Protein AF-A0A6C0AMS1-F1 (afdb_monomer_lite)

Structure (mmCIF, N/CA/C/O backbone):
data_AF-A0A6C0AMS1-F1
#
_entry.id   AF-A0A6C0AMS1-F1
#
loop_
_atom_site.group_PDB
_atom_site.id
_atom_site.type_symbol
_atom_site.label_atom_id
_atom_site.label_alt_id
_atom_site.label_comp_id
_atom_site.label_asym_id
_atom_site.label_entity_id
_atom_site.label_seq_id
_atom_site.pdbx_PDB_ins_code
_atom_site.Cartn_x
_atom_site.Cartn_y
_atom_site.Cartn_z
_atom_site.occupancy
_atom_site.B_iso_or_equiv
_atom_site.auth_seq_id
_atom_site.auth_comp_id
_atom_site.auth_asym_id
_atom_site.auth_atom_id
_atom_site.pdbx_PDB_model_num
ATOM 1 N N . MET A 1 1 ? -23.403 -14.759 -3.335 1.00 57.09 1 MET A N 1
ATOM 2 C CA . MET A 1 1 ? -22.329 -14.657 -2.318 1.00 57.09 1 MET A CA 1
ATOM 3 C C . MET A 1 1 ? -22.468 -13.319 -1.622 1.00 57.09 1 MET A C 1
ATOM 5 O O . MET A 1 1 ? -22.458 -12.317 -2.319 1.00 57.09 1 MET A O 1
ATOM 9 N N . ASN A 1 2 ? -22.580 -13.287 -0.294 1.00 75.00 2 ASN A N 1
ATOM 10 C CA . ASN A 1 2 ? -22.700 -12.025 0.440 1.00 75.00 2 ASN A CA 1
ATOM 11 C C . ASN A 1 2 ? -21.389 -11.218 0.400 1.00 75.00 2 ASN A C 1
ATOM 13 O O . ASN A 1 2 ? -20.303 -11.758 0.153 1.00 75.00 2 ASN A O 1
ATOM 17 N N . LEU A 1 3 ? -21.502 -9.906 0.609 1.00 85.19 3 LEU A N 1
ATOM 18 C CA . LEU A 1 3 ? -20.350 -9.026 0.795 1.00 85.19 3 LEU A CA 1
ATOM 19 C C . LEU 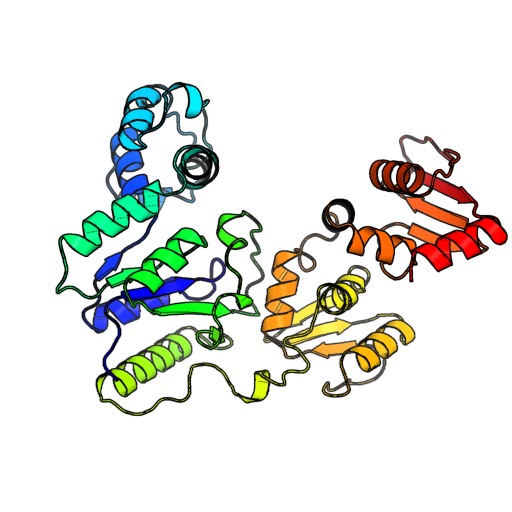A 1 3 ? -19.547 -9.468 2.037 1.00 85.19 3 LEU A C 1
ATOM 21 O O . LEU A 1 3 ? -20.161 -9.777 3.061 1.00 85.19 3 LEU A O 1
ATOM 25 N N . PRO A 1 4 ? -18.202 -9.517 1.967 1.00 90.69 4 PRO A N 1
ATOM 26 C CA . PRO A 1 4 ? -17.378 -9.996 3.073 1.00 90.69 4 PRO A CA 1
ATOM 27 C C . PRO A 1 4 ? -17.450 -9.024 4.250 1.00 90.69 4 PRO A C 1
ATOM 29 O O . PRO A 1 4 ? -17.592 -7.818 4.060 1.00 90.69 4 PRO A O 1
ATOM 32 N N . ARG A 1 5 ? -17.299 -9.516 5.479 1.00 94.69 5 ARG A N 1
ATOM 33 C CA . ARG A 1 5 ? -17.306 -8.643 6.663 1.00 94.69 5 ARG A CA 1
ATOM 34 C C . ARG A 1 5 ? -16.209 -7.577 6.598 1.00 94.69 5 ARG A C 1
ATOM 36 O O . ARG A 1 5 ? -16.433 -6.447 7.023 1.00 94.69 5 ARG A O 1
ATOM 43 N N . ILE A 1 6 ? -15.045 -7.930 6.057 1.00 97.12 6 ILE A N 1
ATOM 44 C CA . ILE A 1 6 ? -13.894 -7.036 5.942 1.00 97.12 6 ILE A CA 1
ATOM 45 C C . ILE A 1 6 ? -13.473 -6.941 4.476 1.00 97.12 6 ILE A C 1
ATOM 47 O O . ILE A 1 6 ? -13.304 -7.963 3.812 1.00 97.12 6 ILE A O 1
ATOM 51 N N . ILE A 1 7 ? -13.296 -5.718 3.984 1.00 96.56 7 ILE A N 1
ATOM 52 C CA . ILE A 1 7 ? -12.636 -5.416 2.708 1.00 96.56 7 ILE A CA 1
ATOM 53 C C . ILE A 1 7 ? -11.391 -4.597 3.025 1.00 96.56 7 ILE A C 1
ATOM 55 O O . ILE A 1 7 ? -11.436 -3.726 3.889 1.00 96.56 7 ILE A O 1
ATOM 59 N N . SER A 1 8 ? -10.283 -4.839 2.338 1.00 97.31 8 SER A N 1
ATOM 60 C CA . SER A 1 8 ? -9.112 -3.974 2.421 1.00 97.31 8 SER A CA 1
ATOM 61 C C . SER A 1 8 ? -8.553 -3.631 1.052 1.00 97.31 8 SER A C 1
ATOM 63 O O . SER A 1 8 ? -8.745 -4.367 0.080 1.00 97.31 8 SER A O 1
ATOM 65 N N . PHE A 1 9 ? -7.850 -2.503 0.992 1.00 96.06 9 PHE A N 1
ATOM 66 C CA . PHE A 1 9 ? -7.182 -2.046 -0.217 1.00 96.06 9 PHE A CA 1
ATOM 67 C C . PHE A 1 9 ? -5.683 -1.855 0.007 1.00 96.06 9 PHE A C 1
ATOM 69 O O . PHE A 1 9 ? -5.247 -1.225 0.971 1.00 96.06 9 PHE A O 1
ATOM 76 N N . SER A 1 10 ? -4.911 -2.340 -0.960 1.00 94.75 10 SER A N 1
ATOM 77 C CA . SER A 1 10 ? -3.459 -2.216 -1.067 1.00 94.75 10 SER A CA 1
ATOM 78 C C . SER A 1 10 ? -3.068 -1.676 -2.446 1.00 94.75 10 SER A C 1
ATOM 80 O O . SER A 1 10 ? -3.866 -1.645 -3.383 1.00 94.75 10 SER A O 1
ATOM 82 N N . GLY A 1 11 ? -1.842 -1.168 -2.564 1.00 91.06 11 GLY A N 1
ATOM 83 C CA . GLY A 1 11 ? -1.321 -0.515 -3.770 1.00 91.06 11 GLY A CA 1
ATOM 84 C C . GLY A 1 11 ? -0.627 0.806 -3.450 1.00 91.06 11 GLY A C 1
ATOM 85 O O . GLY A 1 11 ? -0.726 1.310 -2.332 1.00 91.06 11 GLY A O 1
ATOM 86 N N . ARG A 1 12 ? 0.042 1.408 -4.435 1.00 88.06 12 ARG A N 1
ATOM 87 C CA . ARG A 1 12 ? 0.891 2.601 -4.238 1.00 88.06 12 ARG A CA 1
ATOM 88 C C . ARG A 1 12 ? 0.105 3.881 -3.937 1.00 88.06 12 ARG A C 1
ATOM 90 O O . ARG A 1 12 ? -1.084 3.987 -4.263 1.00 88.06 12 ARG A O 1
ATOM 97 N N . LYS A 1 13 ? 0.733 4.893 -3.331 1.00 88.19 13 LYS A N 1
ATOM 98 C CA . LYS A 1 13 ? 0.146 6.244 -3.185 1.00 88.19 13 LYS A CA 1
ATOM 99 C C . LYS A 1 13 ? -0.423 6.741 -4.525 1.00 88.19 13 LYS A C 1
ATOM 101 O O . LYS A 1 13 ? 0.236 6.687 -5.558 1.00 88.19 13 LYS A O 1
ATOM 106 N N . GLY A 1 14 ? -1.668 7.223 -4.515 1.00 88.75 14 GLY A N 1
ATOM 107 C CA . GLY A 1 14 ? -2.361 7.711 -5.718 1.00 88.75 14 GLY A CA 1
ATOM 108 C C . GLY A 1 14 ? -2.958 6.631 -6.634 1.00 88.75 14 GLY A C 1
ATOM 109 O O . GLY A 1 14 ? -3.481 6.969 -7.696 1.00 88.75 14 GLY A O 1
ATOM 110 N N . SER A 1 15 ? -2.951 5.352 -6.237 1.00 91.06 15 SER A N 1
ATOM 111 C CA . SER A 1 15 ? -3.569 4.274 -7.026 1.00 91.06 15 SER A CA 1
ATOM 112 C C . SER A 1 15 ? -5.104 4.295 -7.053 1.00 91.06 15 SER A C 1
ATOM 114 O O . SER A 1 15 ? -5.688 3.677 -7.935 1.00 91.06 15 SER A O 1
ATOM 116 N N . GLY A 1 16 ? -5.760 5.023 -6.140 1.00 91.94 16 GLY A N 1
ATOM 117 C CA . GLY A 1 16 ? -7.227 5.096 -6.030 1.00 91.94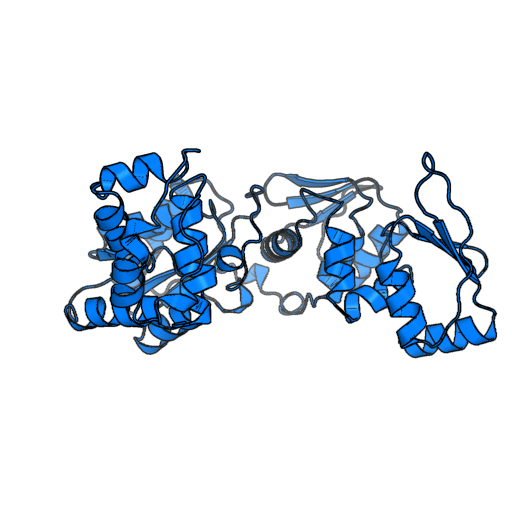 16 GLY A CA 1
ATOM 118 C C . GLY A 1 16 ? -7.826 4.385 -4.809 1.00 91.94 16 GLY A C 1
ATOM 119 O O . GLY A 1 16 ? -9.041 4.361 -4.674 1.00 91.94 16 GLY A O 1
ATOM 120 N N . LYS A 1 17 ? -6.999 3.846 -3.897 1.00 93.69 17 LYS A N 1
ATOM 121 C CA . LYS A 1 17 ? -7.456 3.136 -2.678 1.00 93.69 17 LYS A CA 1
ATOM 122 C C . LYS A 1 17 ? -8.459 3.927 -1.844 1.00 93.69 17 LYS A C 1
ATOM 124 O O . LYS A 1 17 ? -9.491 3.384 -1.481 1.00 93.69 17 LYS A O 1
ATOM 129 N N . THR A 1 18 ? -8.149 5.192 -1.555 1.00 92.62 18 THR A N 1
ATOM 130 C CA . THR A 1 18 ? -9.002 6.056 -0.725 1.00 92.62 18 THR A CA 1
ATOM 131 C C . THR A 1 18 ? -10.382 6.224 -1.350 1.00 92.62 18 THR A C 1
ATOM 133 O O . THR A 1 18 ? -11.377 6.021 -0.673 1.00 92.62 18 THR A O 1
ATOM 136 N N . GLU A 1 19 ? -10.445 6.444 -2.665 1.00 94.62 19 GLU A N 1
ATOM 137 C CA . GLU A 1 19 ? -11.716 6.576 -3.388 1.00 94.62 19 GLU A CA 1
ATOM 138 C C . GLU A 1 19 ? -12.566 5.302 -3.295 1.00 94.62 19 GLU A C 1
ATOM 140 O O . GLU A 1 19 ? -13.775 5.371 -3.092 1.00 94.62 19 GLU A O 1
ATOM 145 N N . LEU A 1 20 ? -11.944 4.122 -3.415 1.00 94.69 20 LEU A N 1
ATOM 146 C CA . LEU A 1 20 ? -12.669 2.856 -3.282 1.00 94.69 20 LEU A CA 1
ATOM 147 C C . LEU A 1 20 ? -13.100 2.573 -1.838 1.00 94.69 20 LEU A C 1
ATOM 149 O O . LEU A 1 20 ? -14.181 2.023 -1.625 1.00 94.69 20 LEU A O 1
ATOM 153 N N . ALA A 1 21 ? -12.291 2.968 -0.853 1.00 94.88 21 ALA A N 1
ATOM 154 C CA . ALA A 1 21 ? -12.654 2.877 0.557 1.00 94.88 21 ALA A CA 1
ATOM 155 C C . ALA A 1 21 ? -13.866 3.765 0.882 1.00 94.88 21 ALA A C 1
ATOM 157 O O . ALA A 1 21 ? -14.800 3.301 1.533 1.00 94.88 21 ALA A O 1
ATOM 158 N N . ASP A 1 22 ? -13.909 4.987 0.349 1.00 93.75 22 ASP A N 1
ATOM 159 C CA . ASP A 1 22 ? -15.031 5.913 0.537 1.00 93.75 22 ASP A CA 1
ATOM 160 C C . ASP A 1 22 ? -16.334 5.379 -0.075 1.00 93.75 22 ASP A C 1
ATOM 162 O O . ASP A 1 22 ? -17.419 5.567 0.480 1.00 93.75 22 ASP A O 1
ATOM 166 N N . VAL A 1 23 ? -16.248 4.654 -1.196 1.00 94.38 23 VAL A N 1
ATOM 167 C CA . VAL A 1 23 ? -17.407 3.955 -1.768 1.00 94.38 23 VAL A CA 1
ATOM 168 C C . VAL A 1 23 ? -17.937 2.892 -0.808 1.00 94.38 23 VAL A C 1
ATOM 170 O O . VAL A 1 23 ? -19.154 2.795 -0.650 1.00 94.38 23 VAL A O 1
ATOM 173 N N . CYS A 1 24 ? -17.073 2.129 -0.130 1.00 94.19 24 CYS A N 1
ATOM 174 C CA . CYS A 1 24 ? -17.507 1.106 0.827 1.00 94.19 24 CYS A CA 1
ATOM 175 C C . CYS A 1 24 ? -18.367 1.692 1.960 1.00 94.19 24 CYS A C 1
ATOM 177 O O . CYS A 1 24 ? -19.311 1.027 2.395 1.00 94.19 24 CYS A O 1
ATOM 179 N N . SER A 1 25 ? -18.130 2.940 2.383 1.00 92.56 25 SER A N 1
ATOM 180 C CA . SER A 1 25 ? -18.971 3.633 3.377 1.00 92.56 25 SER A CA 1
ATOM 181 C C . SER A 1 25 ? -20.451 3.677 2.986 1.00 92.56 25 SER A C 1
ATOM 183 O O . SER A 1 25 ? -21.327 3.578 3.842 1.00 92.56 25 SER A O 1
ATOM 185 N N . LYS A 1 26 ? -20.752 3.744 1.682 1.00 89.44 26 LYS A N 1
ATOM 186 C CA . LYS A 1 26 ? -22.127 3.729 1.152 1.00 89.44 26 LYS A CA 1
ATOM 187 C C . LYS A 1 26 ? -22.790 2.345 1.216 1.00 89.44 26 LYS A C 1
ATOM 189 O O . LYS A 1 26 ? -23.994 2.243 1.020 1.00 89.44 26 LYS A O 1
ATOM 194 N N . TYR A 1 27 ? -22.023 1.292 1.508 1.00 90.19 27 TYR A N 1
ATOM 195 C CA . TYR A 1 27 ? -22.472 -0.102 1.629 1.00 90.19 27 TYR A CA 1
ATOM 196 C C . TYR A 1 27 ? -22.393 -0.610 3.077 1.00 90.19 27 TYR A C 1
ATOM 198 O O . TYR A 1 27 ? -22.128 -1.791 3.320 1.00 90.19 27 TYR A O 1
ATOM 206 N N . SER A 1 28 ? -22.611 0.289 4.042 1.00 92.12 28 SER A N 1
ATOM 207 C CA . SER A 1 28 ? -22.618 -0.006 5.483 1.00 92.12 28 SER A CA 1
ATOM 208 C C . SER A 1 28 ? -21.276 -0.491 6.041 1.00 92.12 28 SER A C 1
ATOM 210 O O . SER A 1 28 ? -21.243 -1.132 7.091 1.00 92.12 28 SER A O 1
ATOM 212 N N . TYR A 1 29 ? -20.164 -0.201 5.360 1.00 96.31 29 TYR A N 1
ATOM 213 C CA . TYR A 1 29 ? -18.838 -0.417 5.927 1.00 96.31 29 TYR A CA 1
ATOM 214 C C . TYR A 1 29 ? -18.406 0.793 6.747 1.00 96.31 29 TYR A C 1
ATOM 216 O O . TYR A 1 29 ? -18.513 1.931 6.303 1.00 96.31 29 TYR A O 1
ATOM 224 N N . LYS A 1 30 ? -17.821 0.544 7.915 1.00 96.88 30 LYS A N 1
ATOM 225 C CA . LYS A 1 30 ? -17.042 1.544 8.637 1.00 96.88 30 LYS A CA 1
ATOM 226 C C . LYS A 1 30 ? -15.613 1.548 8.093 1.00 96.88 30 LYS A C 1
ATOM 228 O O . LYS A 1 30 ? -14.928 0.525 8.161 1.00 96.88 30 LYS A O 1
ATOM 233 N N . VAL A 1 31 ? -15.168 2.676 7.542 1.00 96.50 31 VAL A N 1
ATOM 234 C CA . VAL A 1 31 ? -13.787 2.828 7.059 1.00 96.50 31 VAL A CA 1
ATOM 235 C C . VAL A 1 31 ? -12.859 3.091 8.241 1.00 96.50 31 VAL A C 1
ATOM 237 O O . VAL A 1 31 ? -13.129 3.971 9.055 1.00 96.50 31 VAL A O 1
ATOM 240 N N . ILE A 1 32 ? -11.785 2.312 8.336 1.00 96.25 32 ILE A N 1
ATOM 241 C CA . ILE A 1 32 ? -10.739 2.437 9.357 1.00 96.25 32 ILE A CA 1
ATOM 242 C C . ILE A 1 32 ? -9.359 2.250 8.720 1.00 96.25 32 ILE A C 1
ATOM 244 O O . ILE A 1 32 ? -9.243 1.753 7.594 1.00 96.25 32 ILE A O 1
ATOM 248 N N . TYR A 1 33 ? -8.311 2.605 9.456 1.00 95.56 33 TYR A N 1
ATOM 249 C CA . TYR A 1 33 ? -6.929 2.498 9.006 1.00 95.56 33 TYR A CA 1
ATOM 250 C C . TYR A 1 33 ? -6.031 1.867 10.082 1.00 95.56 33 TYR A C 1
ATOM 252 O O . TYR A 1 33 ? -6.182 2.140 11.272 1.00 95.56 33 TYR A O 1
ATOM 260 N N . PHE A 1 34 ? -5.047 1.052 9.692 1.00 95.44 34 PHE A N 1
ATOM 261 C CA . PHE A 1 34 ? -4.049 0.490 10.617 1.00 95.44 34 PHE A CA 1
ATOM 262 C C . PHE A 1 34 ? -3.241 1.576 11.323 1.00 95.44 34 PHE A C 1
ATOM 264 O O . PHE A 1 34 ? -2.863 1.428 12.491 1.00 95.44 34 PHE A O 1
ATOM 271 N N . ALA A 1 35 ? -2.990 2.682 10.624 1.00 93.44 35 ALA A N 1
ATOM 272 C CA . ALA A 1 35 ? -2.296 3.823 11.193 1.00 93.44 35 ALA A CA 1
ATOM 273 C C . ALA A 1 35 ? -3.135 4.596 12.225 1.00 93.44 35 ALA A C 1
ATOM 275 O O . ALA A 1 35 ? -2.569 5.455 12.897 1.00 93.44 35 ALA A O 1
ATOM 276 N N . ASP A 1 36 ? -4.444 4.338 12.374 1.00 94.94 36 ASP A N 1
ATOM 277 C CA . ASP A 1 36 ? -5.313 5.233 13.144 1.00 94.94 36 ASP A CA 1
ATOM 278 C C . ASP A 1 36 ? -4.892 5.373 14.608 1.00 94.94 36 ASP A C 1
ATOM 280 O O . ASP A 1 36 ? -4.781 6.499 15.088 1.00 94.94 36 ASP A O 1
ATOM 284 N N . ASN A 1 37 ? -4.565 4.257 15.265 1.00 95.25 37 ASN A N 1
ATOM 285 C CA . ASN A 1 37 ? -4.137 4.245 16.666 1.00 95.25 37 ASN A CA 1
ATOM 286 C C . ASN A 1 37 ? -2.823 5.007 16.884 1.00 95.25 37 ASN A C 1
ATOM 288 O O . ASN A 1 37 ? -2.686 5.735 17.861 1.00 95.25 37 ASN A O 1
ATOM 292 N N . LEU A 1 38 ? -1.848 4.856 15.978 1.00 96.00 38 LEU A N 1
ATOM 293 C CA . LEU A 1 38 ? -0.584 5.596 16.077 1.00 96.00 38 LEU A CA 1
ATOM 294 C C . LEU A 1 38 ? -0.851 7.090 15.945 1.00 96.00 38 LEU A C 1
ATOM 296 O O . LEU A 1 38 ? -0.325 7.916 16.678 1.00 96.00 38 LEU A O 1
ATOM 300 N N . LYS A 1 39 ? -1.720 7.424 15.008 1.00 96.38 39 LYS A N 1
ATOM 301 C CA . LYS A 1 39 ? -2.078 8.785 14.677 1.00 96.38 39 LYS A CA 1
ATOM 302 C C . LYS A 1 39 ? -2.840 9.445 15.854 1.00 96.38 39 LYS A C 1
ATOM 304 O O . LYS A 1 39 ? -2.665 10.635 16.090 1.00 96.38 39 LYS A O 1
ATOM 309 N N . ASP A 1 40 ? -3.578 8.674 16.664 1.00 96.31 40 ASP A N 1
ATOM 310 C CA . ASP A 1 40 ? -4.190 9.139 17.924 1.00 96.31 40 ASP A CA 1
ATOM 311 C C . ASP A 1 40 ? -3.155 9.397 19.030 1.00 96.31 40 ASP A C 1
ATOM 313 O O . ASP A 1 40 ? -3.295 10.355 19.790 1.00 96.31 40 ASP A O 1
ATOM 317 N N . ILE A 1 41 ? -2.102 8.577 19.109 1.00 96.94 41 ILE A N 1
ATOM 318 C CA . ILE A 1 41 ? -0.972 8.807 20.025 1.00 96.94 41 ILE A CA 1
ATOM 319 C C . ILE A 1 41 ? -0.271 10.117 19.659 1.00 96.94 41 ILE A C 1
ATOM 321 O O . ILE A 1 41 ? -0.068 10.956 20.529 1.00 96.94 41 ILE A O 1
ATOM 325 N N . ILE A 1 42 ? 0.022 10.337 18.372 1.00 96.69 42 ILE A N 1
ATOM 326 C CA . ILE A 1 42 ? 0.676 11.574 17.913 1.00 96.69 42 ILE A CA 1
ATOM 327 C C . ILE A 1 42 ? -0.192 12.806 18.182 1.00 96.69 42 ILE A C 1
ATOM 329 O O . ILE A 1 42 ? 0.331 13.823 18.628 1.00 96.69 42 ILE A O 1
ATOM 333 N N . CYS A 1 43 ? -1.511 12.714 17.981 1.00 97.38 43 CYS A N 1
ATOM 334 C CA . CYS A 1 43 ? -2.447 13.770 18.375 1.00 97.38 43 CYS A CA 1
ATOM 335 C C . CYS A 1 43 ? -2.296 14.156 19.853 1.00 97.38 43 CYS A C 1
ATOM 337 O O . CYS A 1 43 ? -2.224 15.339 20.160 1.00 97.38 43 CYS A O 1
ATOM 339 N N . LYS A 1 44 ? -2.203 13.174 20.759 1.00 96.88 44 LYS A N 1
ATOM 340 C CA . LYS A 1 44 ? -2.011 13.432 22.195 1.00 96.88 44 LYS A CA 1
ATOM 341 C C . LYS A 1 44 ? -0.638 14.022 22.506 1.00 96.88 44 LYS A C 1
ATOM 343 O O . LYS A 1 44 ? -0.554 14.946 23.300 1.00 96.88 44 LYS A O 1
ATOM 348 N N . CYS A 1 45 ? 0.421 13.515 21.876 1.00 96.06 45 CYS A N 1
ATOM 349 C CA . CYS A 1 45 ? 1.781 14.011 22.090 1.00 96.06 45 CYS A CA 1
ATOM 350 C C . CYS A 1 45 ? 1.961 15.470 21.650 1.00 96.06 45 CYS A C 1
ATOM 352 O O . CYS A 1 45 ? 2.718 16.202 22.278 1.00 96.06 45 CYS A O 1
ATOM 354 N N . LEU A 1 46 ? 1.281 15.872 20.573 1.00 95.00 46 LEU A N 1
ATOM 355 C CA . LEU A 1 46 ? 1.331 17.227 20.018 1.00 95.00 46 LEU A CA 1
ATOM 356 C C . LEU A 1 46 ? 0.216 18.145 20.542 1.00 95.00 46 LEU A C 1
ATOM 358 O O . LEU A 1 46 ? 0.162 19.300 20.135 1.00 95.00 46 LEU A O 1
ATOM 362 N N . ASP A 1 47 ? -0.682 17.628 21.382 1.00 95.88 47 ASP A N 1
ATOM 363 C CA . ASP A 1 47 ? -1.896 18.313 21.841 1.00 95.88 47 ASP A CA 1
ATOM 364 C C . ASP A 1 47 ? -2.741 18.909 20.691 1.00 95.88 47 ASP A C 1
ATOM 366 O O . ASP A 1 47 ? -3.167 20.063 20.695 1.00 95.88 47 ASP A O 1
ATOM 370 N N . ILE A 1 48 ? -2.973 18.106 19.647 1.00 96.50 48 ILE A N 1
ATOM 371 C CA . ILE A 1 48 ? -3.784 18.482 18.481 1.00 96.50 48 ILE A CA 1
ATOM 372 C C . ILE A 1 48 ? -4.902 17.477 18.222 1.00 96.50 48 ILE A C 1
ATOM 374 O O . ILE A 1 48 ? -4.778 16.278 18.465 1.00 96.50 48 ILE A O 1
ATOM 378 N N . ASN A 1 49 ? -5.997 17.946 17.626 1.00 96.81 49 ASN A N 1
ATOM 379 C CA . ASN A 1 49 ? -7.068 17.063 17.171 1.00 96.81 49 ASN A CA 1
ATOM 380 C C . ASN A 1 49 ? -6.733 16.367 15.834 1.00 96.81 49 ASN A C 1
ATOM 382 O O . ASN A 1 49 ? -5.768 16.701 15.135 1.00 96.81 49 ASN A O 1
ATOM 386 N N . ARG A 1 50 ? -7.567 15.387 15.467 1.00 94.75 50 ARG A N 1
ATOM 387 C CA . ARG A 1 50 ? -7.377 14.557 14.271 1.00 94.75 50 ARG A CA 1
ATOM 388 C C . ARG A 1 50 ? -7.446 15.343 12.961 1.00 94.75 50 ARG A C 1
ATOM 390 O O . ARG A 1 50 ? -6.661 15.070 12.054 1.00 94.75 50 ARG A O 1
ATOM 397 N N . ASP A 1 51 ? -8.331 16.329 12.875 1.00 95.12 51 ASP A N 1
ATOM 398 C CA . ASP A 1 51 ? -8.492 17.154 11.675 1.00 95.12 51 ASP A CA 1
ATOM 399 C C . ASP A 1 51 ? -7.266 18.038 11.435 1.00 95.12 51 ASP A C 1
ATOM 401 O O . ASP A 1 51 ? -6.801 18.181 10.302 1.00 95.12 51 ASP A O 1
ATOM 405 N N . THR A 1 52 ? -6.708 18.607 12.505 1.00 95.62 52 THR A N 1
ATOM 406 C CA . THR A 1 52 ? -5.461 19.374 12.467 1.00 95.62 52 THR A CA 1
ATOM 407 C C . THR A 1 52 ? -4.303 18.487 12.029 1.00 95.62 52 THR A C 1
ATOM 409 O O . THR A 1 52 ? -3.559 18.869 11.124 1.00 95.62 52 THR A O 1
ATOM 412 N N . LEU A 1 53 ? -4.189 17.275 12.587 1.00 95.94 53 LEU A N 1
ATOM 413 C CA . LEU A 1 53 ? -3.162 16.319 12.179 1.00 95.94 53 LEU A CA 1
ATOM 414 C C . LEU A 1 53 ? -3.241 16.027 10.675 1.00 95.94 53 LEU A C 1
ATOM 416 O O . LEU A 1 53 ? -2.233 16.120 9.978 1.00 95.94 53 LEU A O 1
ATOM 420 N N . GLU A 1 54 ? -4.426 15.719 10.140 1.00 93.06 54 GLU A N 1
ATOM 421 C CA . GLU A 1 54 ? -4.585 15.389 8.716 1.00 93.06 54 GLU A CA 1
ATOM 422 C C . GLU A 1 54 ? -4.251 16.567 7.779 1.00 93.06 54 GLU A C 1
ATOM 424 O O . GLU A 1 54 ? -3.734 16.337 6.683 1.00 93.06 54 GLU A O 1
ATOM 429 N N . LYS A 1 55 ? -4.478 17.816 8.215 1.00 94.38 55 LYS A N 1
ATOM 430 C CA . LYS A 1 55 ? -4.118 19.043 7.474 1.00 94.38 55 LYS A CA 1
ATOM 431 C C . LYS A 1 55 ? -2.622 19.362 7.512 1.00 94.38 55 LYS A C 1
ATOM 433 O O . LYS A 1 55 ? -2.106 19.957 6.565 1.00 94.38 55 LYS A O 1
ATOM 438 N N . LEU A 1 56 ? -1.941 19.023 8.606 1.00 94.31 56 LEU A N 1
ATOM 439 C CA . LEU A 1 56 ? -0.520 19.320 8.806 1.00 94.31 56 LEU A CA 1
ATOM 440 C C . LEU A 1 56 ? 0.399 18.170 8.386 1.00 94.31 56 LEU A C 1
ATOM 442 O O . LEU A 1 56 ? 1.588 18.400 8.201 1.00 94.31 56 LEU A O 1
ATOM 446 N N . LYS A 1 57 ? -0.132 16.952 8.190 1.00 92.69 57 LYS A N 1
ATOM 447 C CA . LYS A 1 57 ? 0.687 15.740 8.032 1.00 92.69 57 LYS A CA 1
ATOM 448 C C . LYS A 1 57 ? 1.788 15.834 6.979 1.00 92.69 57 LYS A C 1
ATOM 450 O O . LYS A 1 57 ? 2.862 15.298 7.199 1.00 92.69 57 LYS A O 1
ATOM 455 N N . ASP A 1 58 ? 1.512 16.485 5.852 1.00 90.88 58 ASP A N 1
ATOM 456 C CA . ASP A 1 58 ? 2.423 16.582 4.707 1.00 90.88 58 ASP A CA 1
ATOM 457 C C . ASP A 1 58 ? 3.155 17.940 4.630 1.00 90.88 58 ASP A C 1
ATOM 459 O O . ASP A 1 58 ? 3.836 18.196 3.642 1.00 90.88 58 ASP A O 1
ATOM 463 N N . LYS A 1 59 ? 3.001 18.824 5.629 1.00 92.88 59 LYS A N 1
ATOM 464 C CA . LYS A 1 59 ? 3.700 20.118 5.673 1.00 92.88 59 LYS A CA 1
ATOM 465 C C . LYS A 1 59 ? 5.083 19.966 6.303 1.00 92.88 59 LYS A C 1
ATOM 467 O O . LYS A 1 59 ? 5.222 19.260 7.301 1.00 92.88 59 LYS A O 1
ATOM 472 N N . GLU A 1 60 ? 6.067 20.666 5.744 1.00 94.00 60 GLU A N 1
ATOM 473 C CA . GLU A 1 60 ? 7.407 20.766 6.325 1.00 94.00 60 GLU A CA 1
ATOM 474 C C . GLU A 1 60 ? 7.387 21.731 7.515 1.00 94.00 60 GLU A C 1
ATOM 476 O O . GLU A 1 60 ? 7.187 22.935 7.350 1.00 94.00 60 GLU A O 1
ATOM 481 N N . MET A 1 61 ? 7.516 21.176 8.717 1.00 92.56 61 MET A N 1
ATOM 482 C CA . MET A 1 61 ? 7.514 21.872 10.003 1.00 92.56 61 MET A CA 1
ATOM 483 C C . MET A 1 61 ? 8.322 21.044 11.003 1.00 92.56 61 MET A C 1
ATOM 485 O O . MET A 1 61 ? 8.217 19.818 10.995 1.00 92.56 61 MET A O 1
ATOM 489 N N . GLU A 1 62 ? 9.091 21.698 11.871 1.00 93.75 62 GLU A N 1
ATOM 490 C CA . GLU A 1 62 ? 9.838 20.992 12.911 1.00 93.75 62 GLU A CA 1
ATOM 491 C C . GLU A 1 62 ? 8.936 20.576 14.078 1.00 93.75 62 GLU A C 1
ATOM 493 O O . GLU A 1 62 ? 8.115 21.357 14.563 1.00 93.75 62 GLU A O 1
ATOM 498 N N . PHE A 1 63 ? 9.102 19.335 14.526 1.00 94.50 63 PHE A N 1
ATOM 499 C CA . PHE A 1 63 ? 8.430 18.764 15.684 1.00 94.50 63 PHE A CA 1
ATOM 500 C C . PHE A 1 63 ? 9.452 18.080 16.590 1.00 94.50 63 PHE A C 1
ATOM 502 O O . PHE A 1 63 ? 10.296 17.322 16.111 1.00 94.50 63 PHE A O 1
ATOM 509 N N . ASP A 1 64 ? 9.309 18.303 17.894 1.00 93.75 64 ASP A N 1
ATOM 510 C CA . ASP A 1 64 ? 10.083 17.658 18.952 1.00 93.75 64 ASP A CA 1
ATOM 511 C C . ASP A 1 64 ? 9.119 16.873 19.855 1.00 93.75 64 ASP A C 1
ATOM 513 O O . ASP A 1 64 ? 8.158 17.422 20.399 1.00 93.75 64 ASP A O 1
ATOM 517 N N . LEU A 1 65 ? 9.354 15.567 19.972 1.00 94.38 65 LEU A N 1
ATOM 518 C CA . LEU A 1 65 ? 8.589 14.633 20.799 1.00 94.38 65 LEU A CA 1
ATOM 519 C C . LEU A 1 65 ? 9.437 14.023 21.929 1.00 94.38 65 LEU A C 1
ATOM 521 O O . LEU A 1 65 ? 8.993 13.075 22.580 1.00 94.38 65 LEU A O 1
ATOM 525 N N . SER A 1 66 ? 10.634 14.553 22.195 1.00 93.50 66 SER A N 1
ATOM 526 C CA . SER A 1 66 ? 11.571 14.051 23.212 1.00 93.50 66 SER A CA 1
ATOM 527 C C . SER A 1 66 ? 10.935 13.957 24.604 1.00 93.50 66 SER A C 1
ATOM 529 O O . SER A 1 66 ? 11.030 12.920 25.267 1.00 93.50 66 SER A O 1
ATOM 531 N N . ASN A 1 67 ? 10.162 14.971 25.000 1.00 93.88 67 ASN A N 1
ATOM 532 C CA . ASN A 1 67 ? 9.428 15.002 26.272 1.00 93.88 67 ASN A CA 1
ATOM 533 C C . ASN A 1 67 ? 8.299 13.955 26.372 1.00 93.88 67 ASN A C 1
ATOM 535 O O . ASN A 1 67 ? 7.744 13.749 27.448 1.00 93.88 67 ASN A O 1
ATOM 539 N N . GLN A 1 68 ? 7.943 13.290 25.269 1.00 95.94 68 GLN A N 1
ATOM 540 C CA . GLN A 1 68 ? 6.877 12.285 25.197 1.00 95.94 68 GLN A CA 1
ATOM 541 C C . GLN A 1 68 ? 7.418 10.850 25.088 1.00 95.94 68 GLN A C 1
ATOM 543 O O . GLN A 1 68 ? 6.637 9.909 24.940 1.00 95.94 68 GLN A O 1
ATOM 548 N N . THR A 1 69 ? 8.739 10.653 25.181 1.00 94.62 69 THR A N 1
ATOM 549 C CA . THR A 1 69 ? 9.399 9.356 24.943 1.00 94.62 69 THR A CA 1
ATOM 550 C C . THR A 1 69 ? 8.843 8.231 25.822 1.00 94.62 69 THR A C 1
ATOM 552 O O . THR A 1 69 ? 8.499 7.164 25.311 1.00 94.62 69 THR A O 1
ATOM 555 N N . GLU A 1 70 ? 8.694 8.455 27.131 1.00 95.56 70 GLU A N 1
ATOM 556 C CA . GLU A 1 70 ? 8.153 7.441 28.052 1.00 95.56 70 GLU A CA 1
ATOM 557 C C . GLU A 1 70 ? 6.693 7.094 27.746 1.00 95.56 70 GLU A C 1
ATOM 559 O O . GLU A 1 70 ? 6.301 5.923 27.760 1.00 95.56 70 GLU A O 1
ATOM 564 N N . TYR A 1 71 ? 5.890 8.112 27.430 1.00 96.81 71 TYR A N 1
ATOM 565 C CA . TYR A 1 71 ? 4.493 7.935 27.056 1.00 96.81 71 TYR A CA 1
ATOM 566 C C . TYR A 1 71 ? 4.367 7.098 25.776 1.00 96.81 71 TYR A C 1
ATOM 568 O O . TYR A 1 71 ? 3.625 6.113 25.745 1.00 96.81 71 TYR A O 1
ATOM 576 N N . ILE A 1 72 ? 5.147 7.439 24.746 1.00 96.44 72 ILE A N 1
ATOM 577 C CA . ILE A 1 72 ? 5.186 6.718 23.472 1.00 96.44 72 ILE A CA 1
ATOM 578 C C . ILE A 1 72 ? 5.622 5.266 23.695 1.00 96.44 72 ILE A C 1
ATOM 580 O O . ILE A 1 72 ? 4.930 4.354 23.245 1.00 96.44 72 ILE A O 1
ATOM 584 N N . ALA A 1 73 ? 6.707 5.024 24.437 1.00 96.31 73 ALA A N 1
ATOM 585 C CA . ALA A 1 73 ? 7.191 3.672 24.730 1.00 96.31 73 ALA A CA 1
ATOM 586 C C . ALA A 1 73 ? 6.101 2.798 25.371 1.00 96.31 73 ALA A C 1
ATOM 588 O O . ALA A 1 73 ? 5.855 1.667 24.938 1.00 96.31 73 ALA A O 1
ATOM 589 N N . LYS A 1 74 ? 5.387 3.359 26.354 1.00 96.94 74 LYS A N 1
ATOM 590 C CA . LYS A 1 74 ? 4.288 2.688 27.053 1.00 96.94 74 LYS A CA 1
ATOM 591 C C . LYS A 1 74 ? 3.125 2.347 26.119 1.00 96.94 74 LYS A C 1
ATOM 593 O O . LYS A 1 74 ? 2.648 1.212 26.133 1.00 96.94 74 LYS A O 1
ATOM 598 N N . GLU A 1 75 ? 2.664 3.293 25.303 1.00 96.50 75 GLU A N 1
ATOM 599 C CA . GLU A 1 75 ? 1.544 3.074 24.370 1.00 96.50 75 GLU A CA 1
ATOM 600 C C . GLU A 1 75 ? 1.885 2.069 23.258 1.00 96.50 75 GLU A C 1
ATOM 602 O O . GLU A 1 75 ? 1.042 1.259 22.839 1.00 96.50 75 GLU A O 1
ATOM 607 N N . LEU A 1 76 ? 3.140 2.092 22.802 1.00 95.50 76 LEU A N 1
ATOM 608 C CA . LEU A 1 76 ? 3.679 1.170 21.804 1.00 95.50 76 LEU A CA 1
ATOM 609 C C . LEU A 1 76 ? 4.047 -0.205 22.386 1.00 95.50 76 LEU A C 1
ATOM 611 O O . LEU A 1 76 ? 4.229 -1.159 21.627 1.00 95.50 76 LEU A O 1
ATOM 615 N N . GLN A 1 77 ? 4.070 -0.331 23.717 1.00 95.62 77 GLN A N 1
ATOM 616 C CA . GLN A 1 77 ? 4.456 -1.544 24.442 1.00 95.62 77 GLN A CA 1
ATOM 617 C C . GLN A 1 77 ? 5.870 -2.008 24.055 1.00 95.62 77 GLN A C 1
ATOM 619 O O . GLN A 1 77 ? 6.084 -3.173 23.722 1.00 95.62 77 GLN A O 1
ATOM 624 N N . ILE A 1 78 ? 6.820 -1.072 24.061 1.00 95.44 78 ILE A N 1
ATOM 625 C CA . ILE A 1 78 ? 8.246 -1.299 23.782 1.00 95.44 78 ILE A CA 1
ATOM 626 C C . ILE A 1 78 ? 9.096 -0.673 24.893 1.00 95.44 78 ILE A C 1
ATOM 628 O O . ILE A 1 78 ? 8.587 0.112 25.694 1.00 95.44 78 ILE A O 1
ATOM 632 N N . ASN A 1 79 ? 10.390 -0.995 24.962 1.00 95.56 79 ASN A N 1
ATOM 633 C CA . ASN A 1 79 ? 11.255 -0.359 25.956 1.00 95.56 79 ASN A CA 1
ATOM 634 C C . ASN A 1 79 ? 11.543 1.096 25.564 1.00 95.56 79 ASN A C 1
ATOM 636 O O . ASN A 1 79 ? 11.775 1.390 24.395 1.00 95.56 79 ASN A O 1
ATOM 640 N N . THR A 1 80 ? 11.638 1.995 26.548 1.00 93.50 80 THR A N 1
ATOM 641 C CA . THR A 1 80 ? 11.948 3.422 26.329 1.00 93.50 80 THR A CA 1
ATOM 642 C C . THR A 1 80 ? 13.235 3.631 25.529 1.00 93.50 80 THR A C 1
ATOM 644 O O . THR A 1 80 ? 13.275 4.460 24.628 1.00 93.50 80 THR A O 1
ATOM 647 N N . LYS A 1 81 ? 14.265 2.815 25.789 1.00 92.69 81 LYS A N 1
ATOM 648 C CA . LYS A 1 81 ? 15.546 2.846 25.060 1.00 92.69 81 LYS A CA 1
ATOM 649 C C . LYS A 1 81 ? 15.426 2.522 23.563 1.00 92.69 81 LYS A C 1
ATOM 651 O O . LYS A 1 81 ? 16.286 2.922 22.789 1.00 92.69 81 LYS A O 1
ATOM 656 N N . ASP A 1 82 ? 14.381 1.797 23.166 1.00 92.94 82 ASP A N 1
ATOM 657 C CA . ASP A 1 82 ? 14.190 1.311 21.797 1.00 92.94 82 ASP A CA 1
ATOM 658 C C . ASP A 1 82 ? 13.454 2.341 20.915 1.00 92.94 82 ASP A C 1
ATOM 660 O O . ASP A 1 82 ? 13.426 2.200 19.693 1.00 92.94 82 ASP A O 1
ATOM 664 N N . VAL A 1 83 ? 12.880 3.390 21.523 1.00 89.44 83 VAL A N 1
ATOM 665 C CA . VAL A 1 83 ? 12.215 4.502 20.821 1.00 89.44 83 VAL A CA 1
ATOM 666 C C . VAL A 1 83 ? 13.223 5.368 20.055 1.00 89.44 83 VAL A C 1
ATOM 668 O O . VAL A 1 83 ? 12.904 5.872 18.984 1.00 89.44 83 VAL A O 1
ATOM 671 N N . GLY A 1 84 ? 14.453 5.490 20.561 1.00 88.00 84 GLY A N 1
ATOM 672 C CA . GLY A 1 84 ? 15.493 6.314 19.947 1.00 88.00 84 GLY A CA 1
ATOM 673 C C . GLY A 1 84 ? 15.294 7.815 20.167 1.00 88.00 84 GLY A C 1
ATOM 674 O O . GLY A 1 84 ? 14.595 8.235 21.088 1.00 88.00 84 GLY A O 1
ATOM 675 N N . ASP A 1 85 ? 15.960 8.616 19.337 1.00 89.94 85 ASP A N 1
ATOM 676 C CA . ASP A 1 85 ? 15.889 10.075 19.388 1.00 89.94 85 ASP A CA 1
ATOM 677 C C . ASP A 1 85 ? 14.600 10.585 18.727 1.00 89.94 85 ASP A C 1
ATOM 679 O O . ASP A 1 85 ? 14.295 10.246 17.582 1.00 89.94 85 ASP A O 1
ATOM 683 N N . LEU A 1 86 ? 13.849 11.398 19.470 1.00 91.88 86 LEU A N 1
ATOM 684 C CA . LEU A 1 86 ? 12.599 12.019 19.041 1.00 91.88 86 LEU A CA 1
ATOM 685 C C . LEU A 1 86 ? 12.685 13.557 19.004 1.00 91.88 86 LEU A C 1
ATOM 687 O O . LEU A 1 86 ? 11.649 14.220 18.986 1.00 91.88 86 LEU A O 1
ATOM 691 N N . SER A 1 87 ? 13.892 14.127 19.034 1.00 90.00 87 SER A N 1
ATOM 692 C CA . SER A 1 87 ? 14.110 15.573 19.174 1.00 90.00 87 SER A CA 1
ATOM 693 C C . SER A 1 87 ? 13.835 16.390 17.909 1.00 90.00 87 SER A C 1
ATOM 695 O O . SER A 1 87 ? 13.557 17.582 18.004 1.00 90.00 87 SER A O 1
ATOM 697 N N . SER A 1 88 ? 13.905 15.782 16.719 1.00 91.94 88 SER A N 1
ATOM 698 C CA . SER A 1 88 ? 13.776 16.522 15.462 1.00 91.94 88 SER A CA 1
ATOM 699 C C . SER A 1 88 ? 13.106 15.706 14.360 1.00 91.94 88 SER A C 1
ATOM 701 O O . SER A 1 88 ? 13.670 14.750 13.827 1.00 91.94 88 SER A O 1
ATOM 703 N N . PHE A 1 89 ? 11.903 16.133 13.982 1.00 94.19 89 PHE A N 1
ATOM 704 C CA . PHE A 1 89 ? 11.187 15.663 12.799 1.00 94.19 89 PHE A CA 1
ATOM 705 C C . PHE A 1 89 ? 10.777 16.843 11.929 1.00 94.19 89 PHE A C 1
ATOM 707 O O . PHE A 1 89 ? 10.271 17.832 12.438 1.00 94.19 89 PHE A O 1
ATOM 714 N N . LYS A 1 90 ? 10.906 16.716 10.612 1.00 94.81 90 LYS A N 1
ATOM 715 C CA . LYS A 1 90 ? 10.572 17.738 9.610 1.00 94.81 90 LYS A CA 1
ATOM 716 C C . LYS A 1 90 ? 9.109 17.709 9.183 1.00 94.81 90 LYS A C 1
ATOM 718 O O . LYS A 1 90 ? 8.677 18.568 8.419 1.00 94.81 90 LYS A O 1
ATOM 723 N N . SER A 1 91 ? 8.349 16.691 9.589 1.00 95.44 91 SER A N 1
ATOM 724 C CA . SER A 1 91 ? 6.901 16.621 9.368 1.00 95.44 91 SER A CA 1
ATOM 725 C C . SER A 1 91 ? 6.239 15.558 10.249 1.00 95.44 91 SER A C 1
ATOM 727 O O . SER A 1 91 ? 6.857 14.573 10.651 1.00 95.44 91 SER A O 1
ATOM 729 N N . ILE A 1 92 ? 4.924 15.667 10.453 1.00 95.19 92 ILE A N 1
ATOM 730 C CA . ILE A 1 92 ? 4.128 14.587 11.065 1.00 95.19 92 ILE A CA 1
ATOM 731 C C . ILE A 1 92 ? 4.159 13.315 10.198 1.00 95.19 92 ILE A C 1
ATOM 733 O O . ILE A 1 92 ? 4.096 12.205 10.726 1.00 95.19 92 ILE A O 1
ATOM 737 N N . ARG A 1 93 ? 4.263 13.434 8.866 1.00 92.06 93 ARG A N 1
ATOM 738 C CA . ARG A 1 93 ? 4.443 12.279 7.971 1.00 92.06 93 ARG A CA 1
ATOM 739 C C . ARG A 1 93 ? 5.687 11.487 8.350 1.00 92.06 93 ARG A C 1
ATOM 741 O O . ARG A 1 93 ? 5.602 10.261 8.401 1.00 92.06 93 ARG A O 1
ATOM 748 N N . GLU A 1 94 ? 6.787 12.183 8.608 1.00 92.44 94 GLU A N 1
ATOM 749 C CA . GLU A 1 94 ? 8.053 11.586 9.024 1.00 92.44 94 GLU A CA 1
ATOM 750 C C . GLU A 1 94 ? 7.915 10.908 10.390 1.00 92.44 94 GLU A C 1
ATOM 752 O O . GLU A 1 94 ? 8.247 9.730 10.502 1.00 92.44 94 GLU A O 1
ATOM 757 N N . ILE A 1 95 ? 7.287 11.571 11.373 1.00 94.69 95 ILE A N 1
ATOM 758 C CA . ILE A 1 95 ? 6.963 10.970 12.682 1.00 94.69 95 ILE A CA 1
ATOM 759 C C . ILE A 1 95 ? 6.212 9.641 12.503 1.00 94.69 95 ILE A C 1
ATOM 761 O O . ILE A 1 95 ? 6.600 8.608 13.050 1.00 94.69 95 ILE A O 1
ATOM 765 N N . LEU A 1 96 ? 5.134 9.644 11.709 1.00 93.94 96 LEU A N 1
ATOM 766 C CA . LEU A 1 96 ? 4.313 8.454 11.465 1.00 93.94 96 LEU A CA 1
ATOM 767 C C . LEU A 1 96 ? 5.085 7.342 10.740 1.00 93.94 96 LEU A C 1
ATOM 769 O O . LEU A 1 96 ? 4.792 6.166 10.954 1.00 93.94 96 LEU A O 1
ATOM 773 N N . GLN A 1 97 ? 6.033 7.689 9.866 1.00 90.50 97 GLN A N 1
ATOM 774 C CA . GLN A 1 97 ? 6.866 6.718 9.157 1.00 90.50 97 GLN A CA 1
ATOM 775 C C . GLN A 1 97 ? 7.911 6.096 10.082 1.00 90.50 97 GLN A C 1
ATOM 777 O O . GLN A 1 97 ? 7.955 4.869 10.163 1.00 90.50 97 GLN A O 1
ATOM 782 N N . ILE A 1 98 ? 8.664 6.913 10.821 1.00 91.75 98 ILE A N 1
ATOM 783 C CA . ILE A 1 98 ? 9.726 6.461 11.727 1.00 91.75 98 ILE A CA 1
ATOM 784 C C . ILE A 1 98 ? 9.131 5.630 12.866 1.00 91.75 98 ILE A C 1
ATOM 786 O O . ILE A 1 98 ? 9.497 4.468 13.048 1.00 91.75 98 ILE A O 1
ATOM 790 N N . LEU A 1 99 ? 8.132 6.156 13.582 1.00 93.75 99 LEU A N 1
ATOM 791 C CA . LEU A 1 99 ? 7.490 5.398 14.658 1.00 93.75 99 LEU A CA 1
ATOM 792 C C . LEU A 1 99 ? 6.746 4.179 14.105 1.00 93.75 99 LEU A C 1
ATOM 794 O O . LEU A 1 99 ? 6.932 3.067 14.591 1.00 93.75 99 LEU A O 1
ATOM 798 N N . GLY A 1 100 ? 5.932 4.364 13.062 1.00 89.06 100 GLY A N 1
ATOM 799 C CA . GLY A 1 100 ? 5.071 3.313 12.514 1.00 89.06 100 GLY A CA 1
ATOM 800 C C . GLY A 1 100 ? 5.806 2.166 11.826 1.00 89.06 100 GLY A C 1
ATOM 801 O O . GLY A 1 100 ? 5.339 1.024 11.847 1.00 89.06 100 GLY A O 1
ATOM 802 N N . THR A 1 101 ? 6.940 2.459 11.193 1.00 81.81 101 THR A N 1
ATOM 803 C CA . THR A 1 101 ? 7.682 1.494 10.377 1.00 81.81 101 THR A CA 1
ATOM 804 C C . THR A 1 101 ? 9.012 1.131 11.010 1.00 81.81 101 THR A C 1
ATOM 806 O O . THR A 1 101 ? 9.252 -0.051 11.218 1.00 81.81 101 THR A O 1
ATOM 809 N N . ASP A 1 102 ? 9.851 2.094 11.368 1.00 87.25 102 ASP A N 1
ATOM 810 C CA . ASP A 1 102 ? 11.227 1.783 11.770 1.00 87.25 102 ASP A CA 1
ATOM 811 C C . ASP A 1 102 ? 11.315 1.281 13.213 1.00 87.25 102 ASP A C 1
ATOM 813 O O . ASP A 1 102 ? 12.095 0.371 13.507 1.00 87.25 102 ASP A O 1
ATOM 817 N N . ILE A 1 103 ? 10.471 1.820 14.097 1.00 92.94 103 ILE A N 1
ATOM 818 C CA . ILE A 1 103 ? 10.457 1.482 15.524 1.00 92.94 103 ILE A CA 1
ATOM 819 C C . ILE A 1 103 ? 9.445 0.370 15.803 1.00 92.94 103 ILE A C 1
ATOM 821 O O . ILE A 1 103 ? 9.830 -0.733 16.200 1.00 92.94 103 ILE A O 1
ATOM 825 N N . ILE A 1 104 ? 8.150 0.605 15.547 1.00 93.69 104 ILE A N 1
ATOM 826 C CA . ILE A 1 104 ? 7.099 -0.375 15.860 1.00 93.69 104 ILE A CA 1
ATOM 827 C C . ILE A 1 104 ? 7.366 -1.696 15.146 1.00 93.69 104 ILE A C 1
ATOM 829 O O . ILE A 1 104 ? 7.272 -2.745 15.773 1.00 93.69 104 ILE A O 1
ATOM 833 N N . ARG A 1 105 ? 7.749 -1.699 13.861 1.00 88.38 105 ARG A N 1
ATOM 834 C CA . ARG A 1 105 ? 7.957 -2.979 13.159 1.00 88.38 105 ARG A CA 1
ATOM 835 C C . ARG A 1 105 ? 9.171 -3.747 13.646 1.00 88.38 105 ARG A C 1
ATOM 837 O O . ARG A 1 105 ? 9.182 -4.967 13.512 1.00 88.38 105 ARG A O 1
ATOM 844 N N . ARG A 1 106 ? 10.161 -3.060 14.211 1.00 91.81 106 ARG A N 1
ATOM 845 C CA . ARG A 1 106 ? 11.358 -3.692 14.761 1.00 91.81 106 ARG A CA 1
ATOM 846 C C . ARG A 1 106 ? 11.085 -4.329 16.118 1.00 91.81 106 ARG A C 1
ATOM 848 O O . ARG A 1 106 ? 11.476 -5.470 16.329 1.00 91.81 106 ARG A O 1
ATOM 855 N N . TYR A 1 107 ? 10.402 -3.614 17.008 1.00 95.00 107 TYR A N 1
ATOM 856 C CA . TYR A 1 107 ? 10.281 -4.019 18.412 1.00 95.00 107 TYR A CA 1
ATOM 857 C C . TYR A 1 107 ? 8.911 -4.600 18.781 1.00 95.00 107 TYR A C 1
ATOM 859 O O . TYR A 1 107 ? 8.813 -5.400 19.706 1.00 95.00 107 TYR A O 1
ATOM 867 N N . ASN A 1 108 ? 7.852 -4.255 18.045 1.00 94.88 108 ASN A N 1
ATOM 868 C CA . ASN A 1 108 ? 6.508 -4.808 18.221 1.00 94.88 108 ASN A CA 1
ATOM 869 C C . ASN A 1 108 ? 5.773 -4.944 16.867 1.00 94.88 108 ASN A C 1
ATOM 871 O O . ASN A 1 108 ? 4.806 -4.224 16.588 1.00 94.88 108 ASN A O 1
ATOM 875 N N . PRO A 1 109 ? 6.210 -5.870 15.988 1.00 93.00 109 PRO A N 1
ATOM 876 C CA . PRO A 1 109 ? 5.745 -5.956 14.598 1.00 93.00 109 PRO A CA 1
ATOM 877 C C . PRO A 1 109 ? 4.237 -6.139 14.427 1.00 93.00 109 PRO A C 1
ATOM 879 O O . PRO A 1 109 ? 3.685 -5.766 13.388 1.00 93.00 109 PRO A O 1
ATOM 882 N N . ASN A 1 110 ? 3.569 -6.689 15.441 1.00 95.62 110 ASN A N 1
ATOM 883 C CA . ASN A 1 110 ? 2.135 -6.948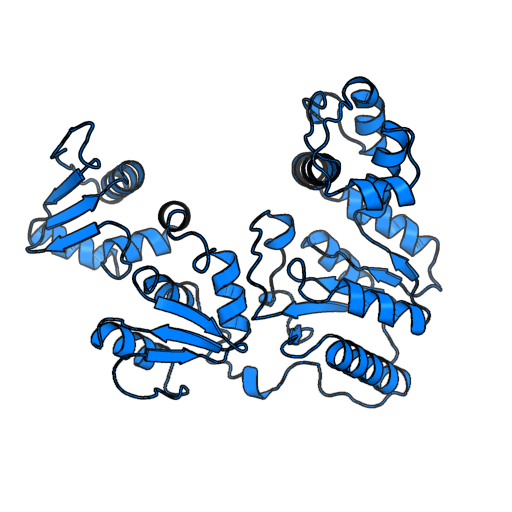 15.434 1.00 95.62 110 ASN A CA 1
ATOM 884 C C . ASN A 1 110 ? 1.312 -5.858 16.130 1.00 95.62 110 ASN A C 1
ATOM 886 O O . ASN A 1 110 ? 0.095 -5.988 16.168 1.00 95.62 110 ASN A O 1
ATOM 890 N N . TRP A 1 111 ? 1.912 -4.769 16.623 1.00 97.06 111 TRP A N 1
ATOM 891 C CA . TRP A 1 111 ? 1.192 -3.726 17.363 1.00 97.06 111 TRP A CA 1
ATOM 892 C C . TRP A 1 111 ? -0.031 -3.182 16.606 1.00 97.06 111 TRP A C 1
ATOM 894 O O . TRP A 1 111 ? -1.143 -3.206 17.133 1.00 97.06 111 TRP A O 1
ATOM 904 N N . HIS A 1 112 ? 0.143 -2.772 15.342 1.00 96.06 112 HIS A N 1
ATOM 905 C CA . HIS A 1 112 ? -0.959 -2.270 14.505 1.00 96.06 112 HIS A CA 1
ATOM 906 C C . HIS A 1 112 ? -2.061 -3.317 14.324 1.00 96.06 112 HIS A C 1
ATOM 908 O O . HIS A 1 112 ? -3.246 -3.013 14.441 1.00 96.06 112 HIS A O 1
ATOM 914 N N . VAL A 1 113 ? -1.660 -4.564 14.069 1.00 96.75 113 VAL A N 1
ATOM 915 C CA . VAL A 1 113 ? -2.575 -5.689 13.870 1.00 96.75 113 VAL A CA 1
ATOM 916 C C . VAL A 1 113 ? -3.369 -5.966 15.143 1.00 96.75 113 VAL A C 1
ATOM 918 O O . VAL A 1 113 ? -4.589 -6.074 15.075 1.00 96.75 113 VAL A O 1
ATOM 921 N N . ASN A 1 114 ? -2.705 -6.000 16.297 1.00 96.81 114 ASN A N 1
ATOM 922 C CA . ASN A 1 114 ? -3.318 -6.252 17.597 1.00 96.81 114 ASN A CA 1
ATOM 923 C C . ASN A 1 114 ? -4.320 -5.149 17.961 1.00 96.81 114 ASN A C 1
ATOM 925 O O . ASN A 1 114 ? -5.450 -5.441 18.350 1.00 96.81 114 ASN A O 1
ATOM 929 N N . LYS A 1 115 ? -3.951 -3.872 17.782 1.00 96.31 115 LYS A N 1
ATOM 930 C CA . LYS A 1 115 ? -4.853 -2.741 18.056 1.00 96.31 115 LYS A CA 1
ATOM 931 C C . LYS A 1 115 ? -6.081 -2.760 17.144 1.00 96.31 115 LYS A C 1
ATOM 933 O O . LYS A 1 115 ? -7.201 -2.583 17.625 1.00 96.31 115 LYS A O 1
ATOM 938 N N . THR A 1 116 ? -5.897 -3.029 15.850 1.00 96.81 116 THR A N 1
ATOM 939 C CA . THR A 1 116 ? -7.017 -3.169 14.909 1.00 96.81 116 THR A CA 1
ATOM 940 C C . THR A 1 116 ? -7.888 -4.379 15.251 1.00 96.81 116 THR A C 1
ATOM 942 O O . THR A 1 116 ? -9.110 -4.256 15.256 1.00 96.81 116 THR A O 1
ATOM 945 N N . MET A 1 117 ? -7.296 -5.521 15.608 1.00 96.12 117 MET A N 1
ATOM 946 C CA . MET A 1 117 ? -8.027 -6.735 15.984 1.00 96.12 117 MET A CA 1
ATOM 947 C C . MET A 1 117 ? -8.940 -6.495 17.192 1.00 96.12 117 MET A C 1
ATOM 949 O O . MET A 1 117 ? -10.126 -6.800 17.108 1.00 96.12 117 MET A O 1
ATOM 953 N N . ILE A 1 118 ? -8.449 -5.829 18.245 1.00 95.25 118 ILE A N 1
ATOM 954 C CA . ILE A 1 118 ? -9.270 -5.439 19.406 1.00 95.25 118 ILE A CA 1
ATOM 955 C C . ILE A 1 118 ? -10.484 -4.600 18.970 1.00 95.25 118 ILE A C 1
ATOM 957 O O . ILE A 1 118 ? -11.592 -4.791 19.477 1.00 95.25 118 ILE A O 1
ATOM 961 N N . HIS A 1 119 ? -10.307 -3.666 18.027 1.00 95.06 119 HIS A N 1
ATOM 962 C CA . HIS A 1 119 ? -11.419 -2.859 17.514 1.00 95.06 119 HIS A CA 1
ATOM 963 C C . HIS A 1 119 ? -12.444 -3.706 16.748 1.00 95.06 119 HIS A C 1
ATOM 965 O O . HIS A 1 119 ? -13.649 -3.546 16.950 1.00 95.06 119 HIS A O 1
ATOM 971 N N . LEU A 1 120 ? -11.977 -4.623 15.898 1.00 95.56 120 LEU A N 1
ATOM 972 C CA . LEU A 1 120 ? -12.832 -5.516 15.116 1.00 95.56 120 LEU A CA 1
ATOM 973 C C . LEU A 1 120 ? -13.591 -6.511 16.007 1.00 95.56 120 LEU A C 1
ATOM 975 O O . LEU A 1 120 ? -14.760 -6.792 15.752 1.00 95.56 120 LEU A O 1
ATOM 979 N N . GLU A 1 121 ? -12.963 -7.044 17.052 1.00 93.88 121 GLU A N 1
ATOM 980 C CA . GLU A 1 121 ? -13.580 -8.006 17.973 1.00 93.88 121 GLU A CA 1
ATOM 981 C C . GLU A 1 121 ? -14.673 -7.385 18.837 1.00 93.88 121 GLU A C 1
ATOM 983 O O . GLU A 1 121 ? -15.689 -8.030 19.088 1.00 93.88 121 GLU A O 1
ATOM 988 N N . LYS A 1 122 ? -14.508 -6.119 19.235 1.00 95.56 122 LYS A N 1
ATOM 989 C CA . LYS A 1 122 ? -15.547 -5.360 19.947 1.00 95.56 122 LYS A CA 1
ATOM 990 C C . LYS A 1 122 ? -16.765 -5.035 19.074 1.00 95.56 122 LYS A C 1
ATOM 992 O O . LYS A 1 122 ? -17.790 -4.628 19.601 1.00 95.56 122 LYS A O 1
ATOM 997 N N . ASN A 1 123 ? -16.659 -5.198 17.754 1.00 94.44 123 ASN A N 1
ATOM 998 C CA . ASN A 1 123 ? -17.675 -4.811 16.776 1.00 94.44 123 ASN A CA 1
ATOM 999 C C . ASN A 1 123 ? -17.929 -5.960 15.778 1.00 94.44 123 ASN A C 1
ATOM 1001 O O . ASN A 1 123 ? -17.685 -5.827 14.573 1.00 94.44 123 ASN A O 1
ATOM 1005 N N . LYS A 1 124 ? -18.367 -7.129 16.271 1.00 91.75 124 LYS A N 1
ATOM 1006 C CA . LYS A 1 124 ? -18.530 -8.341 15.440 1.00 91.75 124 LYS A CA 1
ATOM 1007 C C . LYS A 1 124 ? -19.567 -8.186 14.326 1.00 91.75 124 LYS A C 1
ATOM 1009 O O . LYS A 1 124 ? -19.314 -8.652 13.218 1.00 91.75 124 LYS A O 1
ATOM 1014 N N . ASP A 1 125 ? -20.642 -7.450 14.586 1.00 92.00 125 ASP A N 1
ATOM 1015 C CA . ASP A 1 125 ? -21.759 -7.270 13.647 1.00 92.00 125 ASP A CA 1
ATOM 1016 C C . ASP A 1 125 ? -21.541 -6.130 12.637 1.00 92.00 125 ASP A C 1
ATOM 1018 O O . ASP A 1 125 ? -22.345 -5.915 11.730 1.00 92.00 125 ASP A O 1
ATOM 1022 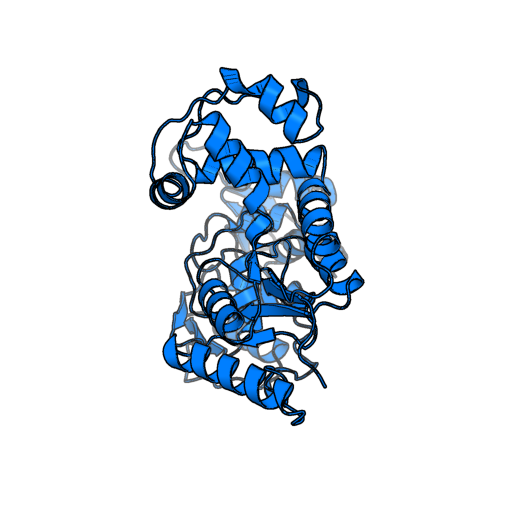N N . THR A 1 126 ? -20.423 -5.411 12.753 1.00 95.25 126 THR A N 1
ATOM 1023 C CA . THR A 1 126 ? -20.078 -4.294 11.871 1.00 95.25 126 THR A CA 1
ATOM 1024 C C . THR A 1 126 ? -19.205 -4.768 10.711 1.00 95.25 126 THR A C 1
ATOM 1026 O O . THR A 1 126 ? -18.266 -5.554 10.888 1.00 95.25 126 THR A O 1
ATOM 1029 N N . LYS A 1 127 ? -19.483 -4.252 9.509 1.00 96.38 127 LYS A N 1
ATOM 1030 C CA . LYS A 1 127 ? -18.617 -4.423 8.337 1.00 96.38 127 LYS A CA 1
ATOM 1031 C C . LYS A 1 127 ? -17.519 -3.362 8.336 1.00 96.38 127 LYS A C 1
ATOM 1033 O O . LYS A 1 127 ? -17.790 -2.196 8.618 1.00 96.38 127 LYS A O 1
ATOM 1038 N N . PHE A 1 128 ? -16.296 -3.737 7.977 1.00 97.75 128 PHE A N 1
ATOM 1039 C CA . PHE A 1 128 ? -15.136 -2.841 8.014 1.00 97.75 128 PHE A CA 1
ATOM 1040 C C . PHE A 1 128 ? -14.405 -2.756 6.682 1.00 97.75 128 PHE A C 1
ATOM 1042 O O . PHE A 1 128 ? -14.168 -3.766 6.023 1.00 97.75 128 PHE A O 1
ATOM 1049 N N . CYS A 1 129 ? -14.066 -1.537 6.275 1.00 97.69 129 CYS A N 1
ATOM 1050 C CA . CYS A 1 129 ? -13.198 -1.297 5.134 1.00 97.69 129 CYS A CA 1
ATOM 1051 C C . CYS A 1 129 ? -11.863 -0.757 5.647 1.00 97.69 129 CYS A C 1
ATOM 1053 O O . CYS A 1 129 ? -11.817 0.336 6.201 1.00 97.69 129 CYS A O 1
ATOM 1055 N N . ILE A 1 130 ? -10.782 -1.515 5.475 1.00 97.56 130 ILE A N 1
ATOM 1056 C CA . ILE A 1 130 ? -9.445 -1.125 5.928 1.00 97.56 130 ILE A CA 1
ATOM 1057 C C . ILE A 1 130 ? -8.683 -0.504 4.753 1.00 97.56 130 ILE A C 1
ATOM 1059 O O . ILE A 1 130 ? -8.275 -1.200 3.821 1.00 97.56 130 ILE A O 1
ATOM 1063 N N . GLY A 1 131 ? -8.532 0.822 4.764 1.00 94.75 131 GLY A N 1
ATOM 1064 C CA . GLY A 1 131 ? -8.098 1.584 3.584 1.00 94.75 131 GLY A CA 1
ATOM 1065 C C . GLY A 1 131 ? -6.584 1.636 3.326 1.00 94.75 131 GLY A C 1
ATOM 1066 O O . GLY A 1 131 ? -6.165 2.125 2.273 1.00 94.75 131 GLY A O 1
ATOM 1067 N N . ASP A 1 132 ? -5.754 1.169 4.261 1.00 92.12 132 ASP A N 1
ATOM 1068 C CA . ASP A 1 132 ? -4.289 1.292 4.232 1.00 92.12 132 ASP A CA 1
ATOM 1069 C C . ASP A 1 132 ? -3.550 -0.013 4.576 1.00 92.12 132 ASP A C 1
ATOM 1071 O O . ASP A 1 132 ? -2.542 0.011 5.278 1.00 92.12 132 ASP A O 1
ATOM 1075 N N . CYS A 1 133 ? -3.993 -1.156 4.045 1.00 95.38 133 CYS A N 1
ATOM 1076 C CA . CYS A 1 133 ? -3.232 -2.397 4.194 1.00 95.38 133 CYS A CA 1
ATOM 1077 C C . CYS A 1 133 ? -1.926 -2.324 3.380 1.00 95.38 133 CYS A C 1
ATOM 1079 O O . CYS A 1 133 ? -1.950 -2.209 2.149 1.00 95.38 133 CYS A O 1
ATOM 1081 N N . ARG A 1 134 ? -0.784 -2.371 4.071 1.00 91.94 134 ARG A N 1
ATOM 1082 C CA . ARG A 1 134 ? 0.562 -2.139 3.518 1.00 91.94 134 ARG A CA 1
ATOM 1083 C C . ARG A 1 134 ? 1.542 -3.269 3.803 1.00 91.94 134 ARG A C 1
ATOM 1085 O O . ARG A 1 134 ? 2.512 -3.412 3.061 1.00 91.94 134 ARG A O 1
ATOM 1092 N N . PHE A 1 135 ? 1.289 -4.068 4.838 1.00 92.50 135 PHE A N 1
ATOM 1093 C CA . PHE A 1 135 ? 2.222 -5.087 5.310 1.00 92.50 135 PHE A CA 1
ATOM 1094 C C . PHE A 1 135 ? 1.638 -6.506 5.277 1.00 92.50 135 PHE A C 1
ATOM 1096 O O . PHE A 1 135 ? 0.429 -6.723 5.357 1.00 92.50 135 PHE A O 1
ATOM 1103 N N . LEU A 1 136 ? 2.509 -7.512 5.179 1.00 93.06 136 LEU A N 1
ATOM 1104 C CA . LEU A 1 136 ? 2.097 -8.911 5.043 1.00 93.06 136 LEU A CA 1
ATOM 1105 C C . LEU A 1 136 ? 1.330 -9.422 6.270 1.00 93.06 136 LEU A C 1
ATOM 1107 O O . LEU A 1 136 ? 0.377 -10.185 6.123 1.00 93.06 136 LEU A O 1
ATOM 1111 N N . ASN A 1 137 ? 1.718 -9.010 7.479 1.00 95.12 137 ASN A N 1
ATOM 1112 C CA . ASN A 1 137 ? 1.021 -9.416 8.701 1.00 95.12 137 ASN A CA 1
ATOM 1113 C C . ASN A 1 137 ? -0.392 -8.815 8.803 1.00 95.12 137 ASN A C 1
ATOM 1115 O O . ASN A 1 137 ? -1.308 -9.485 9.272 1.00 95.12 137 ASN A O 1
ATOM 1119 N N . GLU A 1 138 ? -0.587 -7.596 8.302 1.00 97.06 138 GLU A N 1
ATOM 1120 C CA . GLU A 1 138 ? -1.900 -6.954 8.188 1.00 97.06 138 GLU A CA 1
ATOM 1121 C C . GLU A 1 138 ? -2.817 -7.723 7.241 1.00 97.06 138 GLU A C 1
ATOM 1123 O O . GLU A 1 138 ? -3.934 -8.076 7.617 1.00 97.06 138 GLU A O 1
ATOM 1128 N N . LYS A 1 139 ? -2.317 -8.038 6.037 1.00 97.06 139 LYS A N 1
ATOM 1129 C CA . LYS A 1 139 ? -3.040 -8.849 5.051 1.00 97.06 139 LYS A CA 1
ATOM 1130 C C . LYS A 1 139 ? -3.434 -10.204 5.640 1.00 97.06 139 LYS A C 1
ATOM 1132 O O . LYS A 1 139 ? -4.601 -10.578 5.565 1.00 97.06 139 LYS A O 1
ATOM 1137 N N . LYS A 1 140 ? -2.479 -10.903 6.265 1.00 96.94 140 LYS A N 1
ATOM 1138 C CA . LYS A 1 140 ? -2.714 -12.207 6.905 1.00 96.94 140 LYS A CA 1
ATOM 1139 C C . LYS A 1 140 ? -3.798 -12.132 7.976 1.00 96.94 140 LYS A C 1
ATOM 1141 O O . LYS A 1 140 ? -4.658 -13.000 8.015 1.00 96.94 140 LYS A O 1
ATOM 1146 N N . MET A 1 141 ? -3.793 -11.099 8.823 1.00 97.38 141 MET A N 1
ATOM 1147 C CA . MET A 1 141 ? -4.848 -10.932 9.826 1.00 97.38 141 MET A CA 1
ATOM 1148 C C . MET A 1 141 ? -6.228 -10.783 9.181 1.00 97.38 141 MET A C 1
ATOM 1150 O O . MET A 1 141 ? -7.172 -11.438 9.615 1.00 97.38 141 MET A O 1
ATOM 1154 N N . ILE A 1 142 ? -6.342 -9.972 8.127 1.00 97.44 142 ILE A N 1
ATOM 1155 C CA . ILE A 1 142 ? -7.617 -9.757 7.433 1.00 97.44 142 ILE A CA 1
ATOM 1156 C C . ILE A 1 142 ? -8.123 -11.060 6.808 1.00 97.44 142 ILE A C 1
ATOM 1158 O O . ILE A 1 142 ? -9.296 -11.396 6.965 1.00 97.44 142 ILE A O 1
ATOM 1162 N N . GLU A 1 143 ? -7.244 -11.813 6.145 1.00 95.75 143 GLU A N 1
ATOM 1163 C CA . GLU A 1 143 ? -7.582 -13.101 5.527 1.00 95.75 143 GLU A CA 1
ATOM 1164 C C . GLU A 1 143 ? -7.982 -14.154 6.567 1.00 95.75 143 GLU A C 1
ATOM 1166 O O . GLU A 1 143 ? -8.975 -14.854 6.375 1.00 95.75 143 GLU A O 1
ATOM 1171 N N . ASN A 1 144 ? -7.287 -14.211 7.707 1.00 96.06 144 ASN A N 1
ATOM 1172 C CA . ASN A 1 144 ? -7.627 -15.112 8.814 1.00 96.06 144 ASN A CA 1
ATOM 1173 C C . ASN A 1 144 ? -9.013 -14.817 9.413 1.00 96.06 144 ASN A C 1
ATOM 1175 O O . ASN A 1 144 ? -9.660 -15.717 9.939 1.00 96.06 144 ASN A O 1
ATOM 1179 N N . LEU A 1 145 ? -9.490 -13.572 9.315 1.00 95.06 145 LEU A N 1
ATOM 1180 C CA . LEU A 1 145 ? -10.842 -13.170 9.717 1.00 95.06 145 LEU A CA 1
ATOM 1181 C C . LEU A 1 145 ? -11.889 -13.361 8.600 1.00 95.06 145 LEU A C 1
ATOM 1183 O O . LEU A 1 145 ? -13.021 -12.891 8.735 1.00 95.06 145 LEU A O 1
ATOM 1187 N N . GLY A 1 146 ? -11.527 -14.017 7.492 1.00 93.62 146 GLY A N 1
ATOM 1188 C CA . GLY A 1 146 ? -12.399 -14.226 6.332 1.00 93.62 146 GLY A CA 1
ATOM 1189 C C . GLY A 1 146 ? -12.652 -12.958 5.508 1.00 93.62 146 GLY A C 1
ATOM 1190 O O . GLY A 1 146 ? -13.645 -12.875 4.782 1.00 93.62 146 GLY A O 1
ATOM 1191 N N . GLY A 1 147 ? -11.799 -11.941 5.655 1.00 95.12 147 GLY A N 1
ATOM 1192 C CA . GLY A 1 147 ? -11.846 -10.711 4.874 1.00 95.12 147 GLY A CA 1
ATOM 1193 C C . GLY A 1 147 ? -11.257 -10.863 3.473 1.00 95.12 147 GLY A C 1
ATOM 1194 O O . GLY A 1 147 ? -10.533 -11.810 3.176 1.00 95.12 147 GLY A O 1
ATOM 1195 N N . GLU A 1 148 ? -11.541 -9.890 2.607 1.00 94.25 148 GLU A N 1
ATOM 1196 C CA . GLU A 1 148 ? -10.959 -9.815 1.267 1.00 94.25 148 GLU A CA 1
ATOM 1197 C C . GLU A 1 148 ? -9.994 -8.645 1.129 1.00 94.25 148 GLU A C 1
ATOM 1199 O O . GLU A 1 148 ? -10.357 -7.495 1.377 1.00 94.25 148 GLU A O 1
ATOM 1204 N N . CYS A 1 149 ? -8.793 -8.932 0.639 1.00 95.50 149 CYS A N 1
ATOM 1205 C CA . CYS A 1 149 ? -7.774 -7.934 0.350 1.00 95.50 149 CYS A CA 1
ATOM 1206 C C . CYS A 1 149 ? -7.681 -7.712 -1.161 1.00 95.50 149 CYS A C 1
ATOM 1208 O O . CYS A 1 149 ? -7.554 -8.677 -1.911 1.00 95.50 149 CYS A O 1
ATOM 1210 N N . TRP A 1 150 ? -7.719 -6.455 -1.604 1.00 94.19 150 TRP A N 1
ATOM 1211 C CA . TRP A 1 150 ? -7.644 -6.071 -3.016 1.00 94.19 150 TRP A CA 1
ATOM 1212 C C . TRP A 1 150 ? -6.401 -5.231 -3.297 1.00 94.19 150 TRP A C 1
ATOM 1214 O O . TRP A 1 150 ? -6.120 -4.281 -2.570 1.00 94.19 150 TRP A O 1
ATOM 1224 N N . PHE A 1 151 ? -5.685 -5.523 -4.384 1.00 91.88 151 PHE A N 1
ATOM 1225 C CA . PHE A 1 151 ? -4.549 -4.713 -4.830 1.00 91.88 151 PHE A CA 1
ATOM 1226 C C . PHE A 1 151 ? -4.916 -3.859 -6.038 1.00 91.88 151 PHE A C 1
ATOM 1228 O O . PHE A 1 151 ? -5.430 -4.366 -7.031 1.00 91.88 151 PHE A O 1
ATOM 1235 N N . ILE A 1 152 ? -4.623 -2.562 -5.978 1.00 91.81 152 ILE A N 1
ATOM 1236 C CA . ILE A 1 152 ? -4.935 -1.619 -7.053 1.00 91.81 152 ILE A CA 1
ATOM 1237 C C . ILE A 1 152 ? -3.658 -1.236 -7.793 1.00 91.81 152 ILE A C 1
ATOM 1239 O O . ILE A 1 152 ? -2.777 -0.582 -7.228 1.00 91.81 152 ILE A O 1
ATOM 1243 N N . ILE A 1 153 ? -3.608 -1.574 -9.079 1.00 87.94 153 ILE A N 1
ATOM 1244 C CA . ILE A 1 153 ? -2.545 -1.171 -10.001 1.00 87.94 153 ILE A CA 1
ATOM 1245 C C . ILE A 1 153 ? -3.020 0.052 -10.781 1.00 87.94 153 ILE A C 1
ATOM 1247 O O . ILE A 1 153 ? -4.063 0.005 -11.431 1.00 87.94 153 ILE A O 1
ATOM 1251 N N . ARG A 1 154 ? -2.242 1.140 -10.758 1.00 89.25 154 ARG A N 1
ATOM 1252 C CA . ARG A 1 154 ? -2.495 2.341 -11.574 1.00 89.25 154 ARG A CA 1
ATOM 1253 C C . ARG A 1 154 ? -1.280 2.637 -12.452 1.00 89.25 154 ARG A C 1
ATOM 1255 O O . ARG A 1 154 ? -0.370 3.318 -11.977 1.00 89.25 154 ARG A O 1
ATOM 1262 N N . PRO A 1 155 ? -1.220 2.146 -13.704 1.00 81.69 155 PRO A N 1
ATOM 1263 C CA . PRO A 1 155 ? -0.009 2.202 -14.530 1.00 81.69 155 PRO A CA 1
ATOM 1264 C C . PRO A 1 155 ? 0.585 3.606 -14.671 1.00 81.69 155 PRO A C 1
ATOM 1266 O O . PRO A 1 155 ? 1.758 3.788 -14.367 1.00 81.69 155 PRO A O 1
ATOM 1269 N N . ASN A 1 156 ? -0.241 4.610 -14.973 1.00 81.94 156 ASN A N 1
ATOM 1270 C CA . ASN A 1 156 ? 0.192 6.001 -15.174 1.00 81.94 156 ASN A CA 1
ATOM 1271 C C . ASN A 1 156 ? 0.605 6.766 -13.901 1.00 81.94 156 ASN A C 1
ATOM 1273 O O . ASN A 1 156 ? 0.875 7.961 -13.979 1.00 81.94 156 ASN A O 1
ATOM 1277 N N . GLN A 1 157 ? 0.630 6.135 -12.723 1.00 85.00 157 GLN A N 1
ATOM 1278 C CA . GLN A 1 157 ? 1.119 6.799 -11.514 1.00 85.00 157 GLN A CA 1
ATOM 1279 C C . GLN A 1 157 ? 2.649 6.739 -11.437 1.00 85.00 157 GLN A C 1
ATOM 1281 O O . GLN A 1 157 ? 3.206 5.684 -11.124 1.00 85.00 157 GLN A O 1
ATOM 1286 N N . LEU A 1 158 ? 3.303 7.877 -11.691 1.00 76.38 158 LEU A N 1
ATOM 1287 C CA . LEU A 1 158 ? 4.766 8.009 -11.764 1.00 76.38 158 LEU A CA 1
ATOM 1288 C C . LEU A 1 158 ? 5.401 8.636 -10.517 1.00 76.38 158 LEU A C 1
ATOM 1290 O O . LEU A 1 158 ? 6.622 8.641 -10.394 1.00 76.38 158 LEU A O 1
ATOM 1294 N N . ASN A 1 159 ? 4.605 9.125 -9.561 1.00 77.19 159 ASN A N 1
ATOM 1295 C CA . ASN A 1 159 ? 5.134 9.554 -8.266 1.00 77.19 159 ASN A CA 1
ATOM 1296 C C . ASN A 1 159 ? 5.445 8.317 -7.401 1.00 77.19 159 ASN A C 1
ATOM 1298 O O . ASN A 1 159 ? 4.582 7.791 -6.691 1.00 77.19 159 ASN A O 1
ATOM 1302 N N . ILE A 1 160 ? 6.663 7.799 -7.559 1.00 76.50 160 ILE A N 1
ATOM 1303 C CA . ILE A 1 160 ? 7.141 6.531 -7.006 1.00 76.50 160 ILE A CA 1
ATOM 1304 C C . ILE A 1 160 ? 7.864 6.803 -5.682 1.00 76.50 160 ILE A C 1
ATOM 1306 O O . ILE A 1 160 ? 8.887 7.477 -5.653 1.00 76.50 160 ILE A O 1
ATOM 1310 N N . SER A 1 161 ? 7.362 6.217 -4.594 1.00 74.88 161 SER A N 1
ATOM 1311 C CA . SER A 1 161 ? 8.086 6.096 -3.325 1.00 74.88 161 SER A CA 1
ATOM 1312 C C . SER A 1 161 ? 8.426 4.629 -3.082 1.00 74.88 161 SER A C 1
ATOM 1314 O O . SER A 1 161 ? 7.545 3.775 -3.153 1.00 74.88 161 SER A O 1
ATOM 1316 N N . ASN A 1 162 ? 9.695 4.332 -2.809 1.00 70.81 162 ASN A N 1
ATOM 1317 C CA . ASN A 1 162 ? 10.168 2.971 -2.531 1.00 70.81 162 ASN A CA 1
ATOM 1318 C C . ASN A 1 162 ? 10.427 2.718 -1.044 1.00 70.81 162 ASN A C 1
ATOM 1320 O O . ASN A 1 162 ? 11.156 1.800 -0.681 1.00 70.81 162 ASN A O 1
ATOM 1324 N N . HIS A 1 163 ? 9.808 3.519 -0.178 1.00 75.12 163 HIS A N 1
ATOM 1325 C CA . HIS A 1 163 ? 9.737 3.204 1.240 1.00 75.12 163 HIS A CA 1
ATOM 1326 C C . HIS A 1 163 ? 9.081 1.824 1.434 1.00 75.12 163 HIS A C 1
ATOM 1328 O O . HIS A 1 163 ? 8.143 1.482 0.712 1.00 75.12 163 HIS A O 1
ATOM 1334 N N . ILE A 1 164 ? 9.534 1.037 2.416 1.00 77.88 164 ILE A N 1
ATOM 1335 C CA . ILE A 1 164 ? 9.088 -0.358 2.606 1.00 77.88 164 ILE A CA 1
ATOM 1336 C C . ILE A 1 164 ? 7.563 -0.493 2.752 1.00 77.88 164 ILE A C 1
ATOM 1338 O O . ILE A 1 164 ? 6.968 -1.457 2.277 1.00 77.88 164 ILE A O 1
ATOM 1342 N N . SER A 1 165 ? 6.906 0.516 3.333 1.00 78.25 165 SER A N 1
ATOM 1343 C CA . SER A 1 165 ? 5.441 0.566 3.467 1.00 78.25 165 SER A CA 1
ATOM 1344 C C . SER A 1 165 ? 4.678 0.728 2.140 1.00 78.25 165 SER A C 1
ATOM 1346 O O . SER A 1 165 ? 3.461 0.571 2.121 1.00 78.25 165 SER A O 1
ATOM 1348 N N . GLU A 1 166 ? 5.368 1.023 1.036 1.00 80.44 166 GLU A N 1
ATOM 1349 C CA . GLU A 1 166 ? 4.813 1.075 -0.324 1.00 80.44 166 GLU A CA 1
ATOM 1350 C C . GLU A 1 166 ? 5.210 -0.149 -1.171 1.00 80.44 166 GLU A C 1
ATOM 1352 O O . GLU A 1 166 ? 4.627 -0.360 -2.236 1.00 80.44 166 GLU A O 1
ATOM 1357 N N . THR A 1 167 ? 6.199 -0.943 -0.741 1.00 77.94 167 THR A N 1
ATOM 1358 C CA . THR A 1 167 ? 6.796 -2.021 -1.554 1.00 77.94 167 THR A CA 1
ATOM 1359 C C . THR A 1 167 ? 6.648 -3.421 -0.963 1.00 77.94 167 THR A C 1
ATOM 1361 O O . THR A 1 167 ? 6.702 -4.383 -1.728 1.00 77.94 167 THR A O 1
ATOM 1364 N N . GLN A 1 168 ? 6.425 -3.573 0.352 1.00 83.31 168 GLN A N 1
ATOM 1365 C CA . GLN A 1 168 ? 6.344 -4.901 0.976 1.00 83.31 168 GLN A CA 1
ATOM 1366 C C . GLN A 1 168 ? 5.195 -5.745 0.402 1.00 83.31 168 GLN A C 1
ATOM 1368 O O . GLN A 1 168 ? 5.380 -6.927 0.115 1.00 83.31 168 GLN A O 1
ATOM 1373 N N . LEU A 1 169 ? 4.013 -5.151 0.218 1.00 85.75 169 LEU A N 1
ATOM 1374 C CA . LEU A 1 169 ? 2.921 -5.780 -0.520 1.00 85.75 169 LEU A CA 1
ATOM 1375 C C . LEU A 1 169 ? 2.992 -5.382 -1.995 1.00 85.75 169 LEU A C 1
ATOM 1377 O O . LEU A 1 169 ? 2.884 -4.209 -2.343 1.00 85.75 169 LEU A O 1
ATOM 1381 N N . ASN A 1 170 ? 3.089 -6.381 -2.864 1.00 83.44 170 ASN A N 1
ATOM 1382 C CA . ASN A 1 170 ? 2.932 -6.240 -4.307 1.00 83.44 170 ASN A CA 1
ATOM 1383 C C . ASN A 1 170 ? 1.760 -7.098 -4.819 1.00 83.44 170 ASN A C 1
ATOM 1385 O O . ASN A 1 170 ? 1.197 -7.915 -4.087 1.00 83.44 170 ASN A O 1
ATOM 1389 N N . TRP A 1 171 ? 1.395 -6.913 -6.087 1.00 82.31 171 TRP A N 1
ATOM 1390 C CA . TRP A 1 171 ? 0.216 -7.535 -6.694 1.00 82.31 171 TRP A CA 1
ATOM 1391 C C . TRP A 1 171 ? 0.239 -9.073 -6.689 1.00 82.31 171 TRP A C 1
ATOM 1393 O O . TRP A 1 171 ? -0.830 -9.684 -6.684 1.00 82.31 171 TRP A O 1
ATOM 1403 N N . SER A 1 172 ? 1.417 -9.709 -6.649 1.00 78.69 172 SER A N 1
ATOM 1404 C CA . SER A 1 172 ? 1.536 -11.176 -6.678 1.00 78.69 172 SER A CA 1
ATOM 1405 C C . SER A 1 172 ? 0.944 -11.848 -5.435 1.00 78.69 172 SER A C 1
ATOM 1407 O O . SER A 1 172 ? 0.495 -12.987 -5.510 1.00 78.69 172 SER A O 1
ATOM 1409 N N . PHE A 1 173 ? 0.829 -11.126 -4.313 1.00 81.69 173 PHE A N 1
ATOM 1410 C CA . PHE A 1 173 ? 0.204 -11.643 -3.092 1.00 81.69 173 PHE A CA 1
ATOM 1411 C C . PHE A 1 173 ? -1.333 -11.715 -3.151 1.00 81.69 173 PHE A C 1
ATOM 1413 O O . PHE A 1 173 ? -1.945 -12.176 -2.187 1.00 81.69 173 PHE A O 1
ATOM 1420 N N . PHE A 1 174 ? -1.967 -11.225 -4.224 1.00 86.38 174 PHE A N 1
ATOM 1421 C CA . PHE A 1 174 ? -3.414 -10.973 -4.279 1.00 86.38 174 PHE A CA 1
ATOM 1422 C C . PHE A 1 174 ? -4.174 -11.843 -5.286 1.00 86.38 174 PHE A C 1
ATOM 1424 O O . PHE A 1 174 ? -5.383 -11.683 -5.419 1.00 86.38 174 PHE A O 1
ATOM 1431 N N . ASN A 1 175 ? -3.512 -12.787 -5.962 1.00 83.31 175 ASN A N 1
ATOM 1432 C CA . ASN A 1 175 ? -4.144 -13.769 -6.853 1.00 83.31 175 ASN A CA 1
ATOM 1433 C C . ASN A 1 175 ? -5.103 -13.150 -7.900 1.00 83.31 175 ASN A C 1
ATOM 1435 O O . ASN A 1 175 ? -4.674 -12.636 -8.933 1.00 83.31 175 ASN A O 1
ATOM 1439 N N . ASP A 1 176 ? -6.419 -13.255 -7.690 1.00 77.06 176 ASP A N 1
ATOM 1440 C CA . ASP A 1 176 ? -7.489 -12.719 -8.541 1.00 77.06 176 ASP A CA 1
ATOM 1441 C C . ASP A 1 176 ? -8.113 -11.415 -8.024 1.00 77.06 176 ASP A C 1
ATOM 1443 O O . ASP A 1 176 ? -8.955 -10.821 -8.697 1.00 77.06 176 ASP A O 1
ATOM 1447 N N . LYS A 1 177 ? -7.690 -10.935 -6.856 1.00 85.56 177 LYS A N 1
ATOM 1448 C CA . LYS A 1 177 ? -8.203 -9.731 -6.199 1.00 85.56 177 LYS A CA 1
ATOM 1449 C C . LYS A 1 177 ? -7.397 -8.500 -6.600 1.00 85.56 177 LYS A C 1
ATOM 1451 O O . LYS A 1 177 ? -6.826 -7.795 -5.769 1.00 85.56 177 LYS A O 1
ATOM 1456 N N . ILE A 1 178 ? -7.339 -8.249 -7.904 1.00 86.50 178 ILE A N 1
ATOM 1457 C CA . ILE A 1 178 ? -6.550 -7.162 -8.491 1.00 86.50 178 ILE A CA 1
ATOM 1458 C C . ILE A 1 178 ? -7.473 -6.223 -9.264 1.00 86.50 178 ILE A C 1
ATOM 1460 O O . ILE A 1 178 ? -8.273 -6.670 -10.081 1.00 86.50 178 ILE A O 1
ATOM 1464 N N . ILE A 1 179 ? -7.347 -4.920 -9.013 1.00 87.50 179 ILE A N 1
ATOM 1465 C CA . ILE A 1 179 ? -8.086 -3.854 -9.694 1.00 87.50 179 ILE A CA 1
ATOM 1466 C C . ILE A 1 179 ? -7.126 -3.102 -10.611 1.00 87.50 179 ILE A C 1
ATOM 1468 O O . ILE A 1 179 ? -6.170 -2.469 -10.157 1.00 87.50 179 ILE A O 1
ATOM 1472 N N . MET A 1 180 ? -7.415 -3.141 -11.910 1.00 85.50 180 MET A N 1
ATOM 1473 C CA . MET A 1 180 ? -6.694 -2.373 -12.923 1.00 85.50 180 MET A CA 1
ATOM 1474 C C . MET A 1 180 ? -7.302 -0.982 -13.068 1.00 85.50 180 MET A C 1
ATOM 1476 O O . MET A 1 180 ? -8.311 -0.791 -13.748 1.00 85.50 180 MET A O 1
ATOM 1480 N N . ASN A 1 181 ? -6.672 0.006 -12.441 1.00 90.00 181 ASN A N 1
ATOM 1481 C CA . ASN A 1 181 ? -7.064 1.401 -12.552 1.00 90.00 181 ASN A CA 1
ATOM 1482 C C . ASN A 1 181 ? -6.366 2.074 -13.746 1.00 90.00 181 ASN A C 1
ATOM 1484 O O . ASN A 1 181 ? -5.358 2.766 -13.598 1.00 90.00 181 ASN A O 1
ATOM 1488 N N . THR A 1 182 ? -6.905 1.851 -14.943 1.00 83.12 182 THR A N 1
ATOM 1489 C CA . THR A 1 182 ? -6.471 2.504 -16.194 1.00 83.12 182 THR A CA 1
ATOM 1490 C C . THR A 1 182 ? -7.435 3.598 -16.662 1.00 83.12 182 THR A C 1
ATOM 1492 O O . THR A 1 182 ? -7.281 4.099 -17.774 1.00 83.12 182 THR A O 1
ATOM 1495 N N . MET A 1 183 ? -8.441 3.926 -15.849 1.00 82.75 183 MET A N 1
ATOM 1496 C CA . MET A 1 183 ? -9.558 4.816 -16.181 1.00 82.75 183 MET A CA 1
ATOM 1497 C C . MET A 1 183 ? -9.531 6.092 -15.334 1.00 82.75 183 MET A C 1
ATOM 1499 O O . MET A 1 183 ? -8.635 6.284 -14.504 1.00 82.75 183 MET A O 1
ATOM 1503 N N . ASP A 1 184 ? -10.496 6.981 -15.557 1.00 88.81 184 ASP A N 1
ATOM 1504 C CA . ASP A 1 184 ? -10.662 8.156 -14.712 1.00 88.81 184 ASP A CA 1
ATOM 1505 C C . ASP A 1 184 ? -11.293 7.811 -13.349 1.00 88.81 184 ASP A C 1
ATOM 1507 O O . ASP A 1 184 ? -11.688 6.678 -13.060 1.00 88.81 184 ASP A O 1
ATOM 1511 N N . LYS A 1 185 ? -11.357 8.812 -12.467 1.00 91.00 185 LYS A N 1
ATOM 1512 C CA . LYS A 1 185 ? -11.885 8.644 -11.109 1.00 91.00 185 LYS A CA 1
ATOM 1513 C C . LYS A 1 185 ? -13.370 8.252 -11.100 1.00 91.00 185 LYS A C 1
ATOM 1515 O O . LYS A 1 185 ? -13.761 7.440 -10.263 1.00 91.00 185 LYS A O 1
ATOM 1520 N N . LYS A 1 186 ? -14.192 8.826 -11.984 1.00 92.75 186 LYS A N 1
ATOM 1521 C CA . LYS A 1 186 ? -15.643 8.600 -12.011 1.00 92.75 186 LYS A CA 1
ATOM 1522 C C . LYS A 1 186 ? -15.943 7.169 -12.452 1.00 92.75 186 LYS A C 1
ATOM 1524 O O . LYS A 1 186 ? -16.710 6.481 -11.783 1.00 92.75 186 LYS A O 1
ATOM 1529 N N . ASP A 1 187 ? -15.272 6.710 -13.502 1.00 87.75 187 ASP A N 1
ATOM 1530 C CA . ASP A 1 187 ? -15.414 5.354 -14.027 1.00 87.75 187 ASP A CA 1
ATOM 1531 C C . ASP A 1 187 ? -14.926 4.300 -13.030 1.00 87.75 187 ASP A C 1
ATOM 1533 O O . ASP A 1 187 ? -15.571 3.265 -12.850 1.00 87.75 187 ASP A O 1
ATOM 1537 N N . LEU A 1 188 ? -13.812 4.567 -12.335 1.00 89.88 188 LEU A N 1
ATOM 1538 C CA . LEU A 1 188 ? -13.294 3.677 -11.294 1.00 89.88 188 LEU A CA 1
ATOM 1539 C C . LEU A 1 188 ? -14.316 3.495 -10.165 1.00 89.88 188 LEU A C 1
ATOM 1541 O O . LEU A 1 188 ? -14.600 2.365 -9.760 1.00 89.88 188 LEU A O 1
ATOM 1545 N N . ILE A 1 189 ? -14.869 4.608 -9.674 1.00 91.75 189 ILE A N 1
ATOM 1546 C CA . ILE A 1 189 ? -15.898 4.611 -8.631 1.00 91.75 189 ILE A CA 1
ATOM 1547 C C . ILE A 1 189 ? -17.128 3.838 -9.107 1.00 91.75 189 ILE A C 1
ATOM 1549 O O . ILE A 1 189 ? -17.601 2.962 -8.384 1.00 91.75 189 ILE A O 1
ATOM 1553 N N . GLN A 1 190 ? -17.615 4.110 -10.322 1.00 88.19 190 GLN A N 1
ATOM 1554 C CA . GLN A 1 190 ? -18.809 3.456 -10.851 1.00 88.19 190 GLN A CA 1
ATOM 1555 C C . GLN A 1 190 ? -18.612 1.944 -11.004 1.00 88.19 190 GLN A C 1
ATOM 1557 O O . GLN A 1 190 ? -19.459 1.174 -10.562 1.00 88.19 190 GLN A O 1
ATOM 1562 N N . LYS A 1 191 ? -17.469 1.489 -11.532 1.00 87.00 191 LYS A N 1
ATOM 1563 C CA . LYS A 1 191 ? -17.193 0.047 -11.640 1.00 87.00 191 LYS A CA 1
ATOM 1564 C C . LYS A 1 191 ? -17.167 -0.645 -10.282 1.00 87.00 191 LYS A C 1
ATOM 1566 O O . LYS A 1 191 ? -17.636 -1.776 -10.165 1.00 87.00 191 LYS A O 1
ATOM 1571 N N . TRP A 1 192 ? -16.608 0.003 -9.260 1.00 90.56 192 TRP A N 1
ATOM 1572 C CA . TRP A 1 192 ? -16.583 -0.562 -7.910 1.00 90.56 192 TRP A CA 1
ATOM 1573 C C . TRP A 1 192 ? -17.976 -0.591 -7.269 1.00 90.56 192 TRP A C 1
ATOM 1575 O O . TRP A 1 192 ? -18.345 -1.598 -6.666 1.00 90.56 192 TRP A O 1
ATOM 1585 N N . VAL A 1 193 ? -18.779 0.458 -7.470 1.00 90.31 193 VAL A N 1
ATOM 1586 C CA . VAL A 1 193 ? -20.206 0.498 -7.106 1.00 90.31 193 VAL A CA 1
ATOM 1587 C C . VAL A 1 193 ? -20.955 -0.670 -7.751 1.00 90.31 193 VAL A C 1
ATOM 1589 O O . VAL A 1 193 ? -21.577 -1.458 -7.037 1.00 90.31 193 VAL A O 1
ATOM 1592 N N . ASP A 1 194 ? -20.837 -0.845 -9.068 1.00 87.25 194 ASP A N 1
ATOM 1593 C CA . ASP A 1 194 ? -21.507 -1.920 -9.809 1.00 87.25 194 ASP A CA 1
ATOM 1594 C C . ASP A 1 194 ? -21.092 -3.302 -9.291 1.00 87.25 194 ASP A C 1
ATOM 1596 O O . ASP A 1 194 ? -21.925 -4.199 -9.141 1.00 87.25 194 ASP A O 1
ATOM 1600 N N . TYR A 1 195 ? -19.804 -3.480 -8.986 1.00 87.25 195 TYR A N 1
ATOM 1601 C CA . TYR A 1 195 ? -19.289 -4.711 -8.400 1.00 87.25 195 TYR A CA 1
ATOM 1602 C C . TYR A 1 195 ? -19.911 -4.996 -7.027 1.00 87.25 195 TYR A C 1
ATOM 1604 O O . TYR A 1 195 ? -20.415 -6.097 -6.791 1.00 87.25 195 TYR A O 1
ATOM 1612 N N . LEU A 1 196 ? -19.929 -4.012 -6.124 1.00 87.94 196 LEU A N 1
ATOM 1613 C CA . LEU A 1 196 ? -20.527 -4.184 -4.801 1.00 87.94 196 LEU A CA 1
ATOM 1614 C C . LEU A 1 196 ? -22.036 -4.459 -4.896 1.00 87.94 196 LEU A C 1
ATOM 1616 O O . LEU A 1 196 ? -22.526 -5.344 -4.194 1.00 87.94 196 LEU A O 1
ATOM 1620 N N . GLN A 1 197 ? -22.766 -3.782 -5.793 1.00 87.19 197 GLN A N 1
ATOM 1621 C CA . GLN A 1 197 ? -24.204 -4.010 -6.014 1.00 87.19 197 GLN A CA 1
ATOM 1622 C C . GLN A 1 197 ? -24.499 -5.414 -6.535 1.00 87.19 197 GLN A C 1
ATOM 1624 O O . GLN A 1 197 ? -25.323 -6.127 -5.957 1.00 87.19 197 GLN A O 1
ATOM 1629 N N . LYS A 1 198 ? -23.817 -5.837 -7.606 1.00 84.94 198 LYS A N 1
ATOM 1630 C CA . LYS A 1 198 ? -23.996 -7.173 -8.195 1.00 84.94 198 LYS A CA 1
ATOM 1631 C C . LYS A 1 198 ? -23.697 -8.267 -7.174 1.00 84.94 198 LYS A C 1
ATOM 1633 O O . LYS A 1 198 ? -24.413 -9.259 -7.088 1.00 84.94 198 LYS A O 1
ATOM 1638 N N . ARG A 1 199 ? -22.680 -8.063 -6.336 1.00 83.25 199 ARG A N 1
ATOM 1639 C CA . ARG A 1 199 ? -22.303 -9.045 -5.323 1.00 83.25 199 ARG A CA 1
ATOM 1640 C C . ARG A 1 199 ? -23.327 -9.092 -4.200 1.00 83.25 199 ARG A C 1
ATOM 1642 O O . ARG A 1 199 ? -23.742 -10.177 -3.807 1.00 83.25 199 ARG A O 1
ATOM 1649 N N . ASN A 1 200 ? -23.778 -7.931 -3.733 1.00 81.81 200 ASN A N 1
ATOM 1650 C CA . ASN A 1 200 ? -24.814 -7.838 -2.709 1.00 81.81 200 ASN A CA 1
ATOM 1651 C C . ASN A 1 200 ? -26.144 -8.473 -3.157 1.00 81.81 200 ASN A C 1
ATOM 1653 O O . ASN A 1 200 ? -26.864 -9.018 -2.332 1.00 81.81 200 ASN A O 1
ATOM 1657 N N . THR A 1 201 ? -26.437 -8.457 -4.461 1.00 82.81 201 THR A N 1
ATOM 1658 C CA . THR A 1 201 ? -27.621 -9.094 -5.073 1.00 82.81 201 THR A CA 1
ATOM 1659 C C . THR A 1 201 ? -27.395 -10.553 -5.488 1.00 82.81 201 THR A C 1
ATOM 1661 O O . THR A 1 201 ? -28.280 -11.179 -6.061 1.00 82.81 201 THR A O 1
ATOM 1664 N N . GLY A 1 202 ? -26.226 -11.133 -5.188 1.00 76.38 202 GLY A N 1
ATOM 1665 C CA . GLY A 1 202 ? -25.930 -12.544 -5.446 1.00 76.38 202 GLY A CA 1
ATOM 1666 C C . GLY A 1 202 ? -25.581 -12.889 -6.897 1.00 76.38 202 GLY A C 1
ATOM 1667 O O . GLY A 1 202 ? -25.344 -14.062 -7.185 1.00 76.38 202 GLY A O 1
ATOM 1668 N N . ILE A 1 203 ? -25.484 -11.898 -7.785 1.00 76.06 203 ILE A N 1
ATOM 1669 C CA . ILE A 1 203 ? -25.100 -12.078 -9.186 1.00 76.06 203 ILE A CA 1
ATOM 1670 C C . ILE A 1 203 ? -23.624 -12.488 -9.250 1.00 76.06 203 ILE A C 1
ATOM 1672 O O . ILE A 1 203 ? -22.758 -11.861 -8.635 1.00 76.06 203 ILE A O 1
ATOM 1676 N N . LYS A 1 204 ? -23.321 -13.549 -10.008 1.00 67.06 204 LYS A N 1
ATOM 1677 C CA . LYS A 1 204 ? -21.941 -13.978 -10.261 1.00 67.06 204 LYS A CA 1
ATOM 1678 C C . LYS A 1 204 ? -21.242 -12.904 -11.093 1.00 67.06 204 LYS A C 1
ATOM 1680 O O . LYS A 1 204 ? -21.674 -12.597 -12.199 1.00 67.06 204 LYS A O 1
ATOM 1685 N N . ILE A 1 205 ? -20.173 -12.334 -10.552 1.00 63.56 205 ILE A N 1
ATOM 1686 C CA . ILE A 1 205 ? -19.379 -11.314 -11.235 1.00 63.56 205 ILE A CA 1
ATOM 1687 C C . ILE A 1 205 ? -18.093 -11.967 -11.714 1.00 63.56 205 ILE A C 1
ATOM 1689 O O . ILE A 1 205 ? -17.423 -12.652 -10.939 1.00 63.56 205 ILE A O 1
ATOM 1693 N N . GLU A 1 206 ? -17.732 -11.737 -12.971 1.00 56.88 206 GLU A N 1
ATOM 1694 C CA . GLU A 1 206 ? -16.346 -11.914 -13.392 1.00 56.88 206 GLU A CA 1
ATOM 1695 C C . GLU A 1 206 ? -15.488 -10.943 -12.569 1.00 56.88 206 GLU A C 1
ATOM 1697 O O . GLU A 1 206 ? -15.810 -9.759 -12.457 1.00 56.88 206 GLU A O 1
ATOM 1702 N N . SER A 1 207 ? -14.457 -11.452 -11.889 1.00 53.75 207 SER A N 1
ATOM 1703 C CA . SER A 1 207 ? -13.593 -10.629 -11.039 1.00 53.75 207 SER A CA 1
ATOM 1704 C C . SER A 1 207 ? -12.997 -9.461 -11.836 1.00 53.75 207 SER A C 1
ATOM 1706 O O . SER A 1 207 ? -12.949 -9.491 -13.063 1.00 53.75 207 SER A O 1
ATOM 1708 N N . PHE A 1 208 ? -12.494 -8.426 -11.152 1.00 55.03 208 PHE A N 1
ATOM 1709 C CA . PHE A 1 208 ? -11.819 -7.261 -11.761 1.00 55.03 208 PHE A CA 1
ATOM 1710 C C . PHE A 1 208 ? -10.576 -7.590 -12.620 1.00 55.03 208 PHE A C 1
ATOM 1712 O O . PHE A 1 208 ? -9.861 -6.692 -13.071 1.00 55.03 208 PHE A O 1
ATOM 1719 N N . VAL A 1 209 ? -10.332 -8.866 -12.902 1.00 51.81 209 VAL A N 1
ATOM 1720 C CA . VAL A 1 209 ? -9.281 -9.352 -13.770 1.00 51.81 209 VAL A CA 1
ATOM 1721 C C . VAL A 1 209 ? -9.876 -9.662 -15.135 1.00 51.81 209 VAL A C 1
ATOM 1723 O O . VAL A 1 209 ? -10.583 -10.645 -15.333 1.00 51.81 209 VAL A O 1
ATOM 1726 N N . SER A 1 210 ? -9.510 -8.841 -16.114 1.00 46.28 210 SER A N 1
ATOM 1727 C CA . SER A 1 210 ? -9.537 -9.239 -17.516 1.00 46.28 210 SER A CA 1
ATOM 1728 C C . SER A 1 210 ? -8.787 -10.574 -17.643 1.00 46.28 210 SER A C 1
ATOM 1730 O O . SER A 1 210 ? -7.559 -10.612 -17.556 1.00 46.28 210 SER A O 1
ATOM 1732 N N . ASN A 1 211 ? -9.512 -11.680 -17.840 1.00 43.81 211 ASN A N 1
ATOM 1733 C CA . ASN A 1 211 ? -8.925 -12.996 -18.129 1.00 43.81 211 ASN A CA 1
ATOM 1734 C C . ASN A 1 211 ? -7.939 -12.936 -19.318 1.00 43.81 211 ASN A C 1
ATOM 1736 O O . ASN A 1 211 ? -7.031 -13.756 -19.405 1.00 43.81 211 ASN A O 1
ATOM 1740 N N . LYS A 1 212 ? -8.041 -11.910 -20.181 1.00 42.75 212 LYS A N 1
ATOM 1741 C CA . LYS A 1 212 ? -7.092 -11.619 -21.267 1.00 42.75 212 LYS A CA 1
ATOM 1742 C C . LYS A 1 212 ? -5.684 -11.218 -20.802 1.00 42.75 212 LYS A C 1
ATOM 1744 O O . LYS A 1 212 ? -4.749 -11.391 -21.571 1.00 42.75 212 LYS A O 1
ATOM 1749 N N . LEU A 1 213 ? -5.503 -10.703 -19.583 1.00 47.47 213 LEU A N 1
ATOM 1750 C CA . LEU A 1 213 ? -4.178 -10.331 -19.050 1.00 47.47 213 LEU A CA 1
ATOM 1751 C C . LEU A 1 213 ? -3.477 -11.491 -18.314 1.00 47.47 213 LEU A C 1
ATOM 1753 O O . LEU A 1 213 ? -2.331 -11.349 -17.897 1.00 47.47 213 LEU A O 1
ATOM 1757 N N . ARG A 1 214 ? -4.158 -12.636 -18.161 1.00 42.50 214 ARG A N 1
ATOM 1758 C CA . ARG A 1 214 ? -3.694 -13.851 -17.470 1.00 42.50 214 ARG A CA 1
ATOM 1759 C C . ARG A 1 214 ? -3.156 -14.926 -18.415 1.00 42.50 214 ARG A C 1
ATOM 1761 O O . ARG A 1 214 ? -3.260 -16.112 -18.105 1.00 42.50 214 ARG A O 1
ATOM 1768 N N . SER A 1 215 ? -2.569 -14.578 -19.561 1.00 38.53 215 SER A N 1
ATOM 1769 C CA . SER A 1 215 ? -1.758 -15.591 -20.244 1.00 38.53 215 SER A CA 1
ATOM 1770 C C . SER A 1 215 ? -0.649 -16.010 -19.272 1.00 38.53 215 SER A C 1
ATOM 1772 O O . SER A 1 215 ? 0.200 -15.186 -18.916 1.00 38.53 215 SER A O 1
ATOM 1774 N N . GLN A 1 216 ? -0.699 -17.260 -18.800 1.00 34.56 216 GLN A N 1
ATOM 1775 C CA . GLN A 1 216 ? 0.212 -17.821 -17.793 1.00 34.56 216 GLN A CA 1
ATOM 1776 C C . GLN A 1 216 ? 1.688 -17.593 -18.148 1.00 34.56 216 GLN A C 1
ATOM 1778 O O . GLN A 1 216 ? 2.511 -17.479 -17.249 1.00 34.56 216 GLN A O 1
ATOM 1783 N N . SER A 1 217 ? 1.998 -17.395 -19.431 1.00 35.88 217 SER A N 1
ATOM 1784 C CA . SER A 1 217 ? 3.295 -16.985 -19.972 1.00 35.88 217 SER A CA 1
ATOM 1785 C C . SER A 1 217 ? 3.956 -15.802 -19.245 1.00 35.88 217 SER A C 1
ATOM 1787 O O . SER A 1 217 ? 5.177 -15.749 -19.203 1.00 35.88 217 SER A O 1
ATOM 1789 N N . PHE A 1 218 ? 3.187 -14.871 -18.660 1.00 37.91 218 PHE A N 1
ATOM 1790 C CA . PHE A 1 218 ? 3.724 -13.643 -18.045 1.00 37.91 218 PHE A CA 1
ATOM 1791 C C . PHE A 1 218 ? 3.576 -13.550 -16.521 1.00 37.91 218 PHE A C 1
ATOM 1793 O O . PHE A 1 218 ? 4.215 -12.694 -15.911 1.00 37.91 218 PHE A O 1
ATOM 1800 N N . LEU A 1 219 ? 2.831 -14.464 -15.880 1.00 35.16 219 LEU A N 1
ATOM 1801 C CA . LEU A 1 219 ? 3.025 -14.731 -14.442 1.00 35.16 219 LEU A CA 1
ATOM 1802 C C . LEU A 1 219 ? 4.459 -15.230 -14.166 1.00 35.16 219 LEU A C 1
ATOM 1804 O O . LEU A 1 219 ? 4.927 -15.155 -13.036 1.00 35.16 219 LEU A O 1
ATOM 1808 N N . TYR A 1 220 ? 5.159 -15.658 -15.224 1.00 38.22 220 TYR A N 1
ATOM 1809 C CA . TYR A 1 220 ? 6.578 -15.996 -15.268 1.00 38.22 220 TYR A CA 1
ATOM 1810 C C . TYR A 1 220 ? 7.451 -14.936 -15.960 1.00 38.22 220 TYR A C 1
ATOM 1812 O O . TYR A 1 220 ? 8.525 -15.268 -16.455 1.00 38.22 220 TYR A O 1
ATOM 1820 N N . LEU A 1 221 ? 7.062 -13.652 -15.955 1.00 41.12 221 LEU A N 1
ATOM 1821 C CA . LEU A 1 221 ? 8.080 -12.597 -16.030 1.00 41.12 221 LEU A CA 1
ATOM 1822 C C . LEU A 1 221 ? 8.852 -12.625 -14.718 1.00 41.12 221 LEU A C 1
ATOM 1824 O O . LEU A 1 221 ? 8.536 -11.918 -13.763 1.00 41.12 221 LEU A O 1
ATOM 1828 N N . ASN A 1 222 ? 9.819 -13.531 -14.671 1.00 42.81 222 ASN A N 1
ATOM 1829 C CA . ASN A 1 222 ? 10.801 -13.635 -13.612 1.00 42.81 222 ASN A CA 1
ATOM 1830 C C . ASN A 1 222 ? 11.627 -12.341 -13.538 1.00 42.81 222 ASN A C 1
ATOM 1832 O O . ASN A 1 222 ? 11.574 -11.489 -14.434 1.00 42.81 222 ASN A O 1
ATOM 1836 N N . GLU A 1 223 ? 12.405 -12.206 -12.462 1.00 41.41 223 GLU A N 1
ATOM 1837 C CA . GLU A 1 223 ? 13.375 -11.119 -12.301 1.00 41.41 223 GLU A CA 1
ATOM 1838 C C . GLU A 1 223 ? 14.145 -10.852 -13.601 1.00 41.41 223 GLU A C 1
ATOM 1840 O O . GLU A 1 223 ? 14.225 -9.700 -14.012 1.00 41.41 223 GLU A O 1
ATOM 1845 N N . ASN A 1 224 ? 14.574 -11.901 -14.314 1.00 42.19 224 ASN A N 1
ATOM 1846 C CA . ASN A 1 224 ? 15.333 -11.793 -15.562 1.00 42.19 224 ASN A CA 1
ATOM 1847 C C . ASN A 1 224 ? 14.587 -11.019 -16.664 1.00 42.19 224 ASN A C 1
ATOM 1849 O O . ASN A 1 224 ? 15.191 -10.175 -17.316 1.00 42.19 224 ASN A O 1
ATOM 1853 N N . THR A 1 225 ? 13.285 -11.240 -16.871 1.00 48.03 225 THR A N 1
ATOM 1854 C CA . THR A 1 225 ? 12.563 -10.633 -18.010 1.00 48.03 225 THR A CA 1
ATOM 1855 C C . THR A 1 225 ? 12.118 -9.202 -17.735 1.00 48.03 225 THR A C 1
ATOM 1857 O O . THR A 1 225 ? 12.148 -8.344 -18.615 1.00 48.03 225 THR A O 1
ATOM 1860 N N . VAL A 1 226 ? 11.726 -8.908 -16.494 1.00 46.69 226 VAL A N 1
ATOM 1861 C CA . VAL A 1 226 ? 11.455 -7.521 -16.103 1.00 46.69 226 VAL A CA 1
ATOM 1862 C C . VAL A 1 226 ? 12.786 -6.746 -16.096 1.00 46.69 226 VAL A C 1
ATOM 1864 O O . VAL A 1 226 ? 12.833 -5.594 -16.516 1.00 46.69 226 VAL A O 1
ATOM 1867 N N . TYR A 1 227 ? 13.903 -7.387 -15.745 1.00 47.56 227 TYR A N 1
ATOM 1868 C CA . TYR A 1 227 ? 15.238 -6.788 -15.775 1.00 47.56 227 TYR A CA 1
ATOM 1869 C C . TYR A 1 227 ? 15.801 -6.605 -17.192 1.00 47.56 227 TYR A C 1
ATOM 1871 O O . TYR A 1 227 ? 16.478 -5.612 -17.432 1.00 47.56 227 TYR A O 1
ATOM 1879 N N . LEU A 1 228 ? 15.402 -7.431 -18.167 1.00 46.75 228 LEU A N 1
ATOM 1880 C CA . LEU A 1 228 ? 15.580 -7.137 -19.598 1.00 46.75 228 LEU A CA 1
ATOM 1881 C C . LEU A 1 228 ? 14.845 -5.868 -20.051 1.00 46.75 228 LEU A C 1
ATOM 1883 O O . LEU A 1 228 ? 15.218 -5.280 -21.057 1.00 46.75 228 LEU A O 1
ATOM 1887 N N . LEU A 1 229 ? 13.828 -5.405 -19.316 1.00 47.16 229 LEU A N 1
ATOM 1888 C CA . LEU A 1 229 ? 13.237 -4.079 -19.530 1.00 47.16 229 LEU A CA 1
ATOM 1889 C C . LEU A 1 229 ? 13.999 -2.986 -18.758 1.00 47.16 229 LEU A C 1
ATOM 1891 O O . LEU A 1 229 ? 14.025 -1.839 -19.192 1.00 47.16 229 LEU A O 1
ATOM 1895 N N . GLY A 1 230 ? 14.658 -3.334 -17.647 1.00 47.81 230 GLY A N 1
ATOM 1896 C CA . GLY A 1 230 ? 15.623 -2.484 -16.931 1.00 47.81 230 GLY A CA 1
ATOM 1897 C C . GLY A 1 230 ? 16.959 -2.290 -17.670 1.00 47.81 230 GLY A C 1
ATOM 1898 O O . GLY A 1 230 ? 17.612 -1.262 -17.477 1.00 47.81 230 GLY A O 1
ATOM 1899 N N . PHE A 1 231 ? 17.310 -3.220 -18.570 1.00 45.75 231 PHE A N 1
ATOM 1900 C CA . PHE A 1 231 ? 18.360 -3.126 -19.600 1.00 45.75 231 PHE A CA 1
ATOM 1901 C C . PHE A 1 231 ? 18.277 -1.813 -20.387 1.00 45.75 231 PHE A C 1
ATOM 1903 O O . PHE A 1 231 ? 19.288 -1.253 -20.800 1.00 45.75 231 PHE A O 1
ATOM 1910 N N . PHE A 1 232 ? 17.058 -1.289 -20.525 1.00 48.03 232 PHE A N 1
ATOM 1911 C CA . PHE A 1 232 ? 16.729 -0.070 -21.248 1.00 48.03 232 PHE A CA 1
ATOM 1912 C C . PHE A 1 232 ? 16.885 1.216 -20.431 1.00 48.03 232 PHE A C 1
ATOM 1914 O O . PHE A 1 232 ? 16.399 2.271 -20.829 1.00 48.03 232 PHE A O 1
ATOM 1921 N N . ASN A 1 233 ? 17.605 1.187 -19.307 1.00 46.09 233 ASN A N 1
ATOM 1922 C CA . ASN A 1 233 ? 17.978 2.420 -18.606 1.00 46.09 233 ASN A CA 1
ATOM 1923 C C . ASN A 1 233 ? 18.810 3.386 -19.462 1.00 46.09 233 ASN A C 1
ATOM 1925 O O . ASN A 1 233 ? 18.836 4.586 -19.182 1.00 46.09 233 ASN A O 1
ATOM 1929 N N . GLY A 1 234 ? 19.444 2.901 -20.531 1.00 47.00 234 GLY A N 1
ATOM 1930 C CA . GLY A 1 234 ? 20.077 3.737 -21.554 1.00 47.00 234 GLY A CA 1
ATOM 1931 C C . GLY A 1 234 ? 19.103 4.387 -22.550 1.00 47.00 234 GLY A C 1
ATOM 1932 O O . GLY A 1 234 ? 19.481 5.338 -23.226 1.00 47.00 234 GLY A O 1
ATOM 1933 N N . SER A 1 235 ? 17.854 3.930 -22.614 1.00 54.03 235 SER A N 1
ATOM 1934 C CA . SER A 1 235 ? 16.908 4.177 -23.712 1.00 54.03 235 SER A CA 1
ATOM 1935 C C . SER A 1 235 ? 15.825 5.189 -23.311 1.00 54.03 235 SER A C 1
ATOM 1937 O O . SER A 1 235 ? 15.632 5.493 -22.126 1.00 54.03 235 SER A O 1
ATOM 1939 N N . ASN A 1 236 ? 15.109 5.742 -24.295 1.00 63.00 236 ASN A N 1
ATOM 1940 C CA . ASN A 1 236 ? 13.986 6.660 -24.078 1.00 63.00 236 ASN A CA 1
ATOM 1941 C C . ASN A 1 236 ? 12.743 5.865 -23.634 1.00 63.00 236 ASN A C 1
ATOM 1943 O O . ASN A 1 236 ? 11.797 5.678 -24.399 1.00 63.00 236 ASN A O 1
ATOM 1947 N N . VAL A 1 237 ? 12.769 5.348 -22.402 1.00 67.94 237 VAL A N 1
ATOM 1948 C CA . VAL A 1 237 ? 11.642 4.631 -21.792 1.00 67.94 237 VAL A CA 1
ATOM 1949 C C . VAL A 1 237 ? 10.686 5.631 -21.153 1.00 67.94 237 VAL A C 1
ATOM 1951 O O . VAL A 1 237 ? 11.073 6.408 -20.283 1.00 67.94 237 VAL A O 1
ATOM 1954 N N . CYS A 1 238 ? 9.419 5.607 -21.553 1.00 72.44 238 CYS A N 1
ATOM 1955 C CA . CYS A 1 238 ? 8.377 6.423 -20.939 1.00 72.44 238 CYS A CA 1
ATOM 1956 C C . CYS A 1 238 ? 7.055 5.661 -20.838 1.00 72.44 238 CYS A C 1
ATOM 1958 O O . CYS A 1 238 ? 6.833 4.663 -21.519 1.00 72.44 238 CYS A O 1
ATOM 1960 N N . ILE A 1 239 ? 6.153 6.137 -19.981 1.00 74.12 239 ILE A N 1
ATOM 1961 C CA . ILE A 1 239 ? 4.782 5.628 -19.916 1.00 74.12 239 ILE A CA 1
ATOM 1962 C C . ILE A 1 239 ? 3.855 6.721 -20.435 1.00 74.12 239 ILE A C 1
ATOM 1964 O O . ILE A 1 239 ? 3.785 7.805 -19.857 1.00 74.12 239 ILE A O 1
ATOM 1968 N N . LYS A 1 240 ? 3.125 6.427 -21.514 1.00 76.62 240 LYS A N 1
ATOM 1969 C CA . LYS A 1 240 ? 2.096 7.309 -22.084 1.00 76.62 240 LYS A CA 1
ATOM 1970 C C . LYS A 1 240 ? 0.802 6.520 -22.237 1.00 76.62 240 LYS A C 1
ATOM 1972 O O . LYS A 1 240 ? 0.805 5.419 -22.773 1.00 76.62 240 LYS A O 1
ATOM 1977 N N . HIS A 1 241 ? -0.313 7.070 -21.758 1.00 80.00 241 HIS A N 1
ATOM 1978 C CA . HIS A 1 241 ? -1.646 6.461 -21.899 1.00 80.00 241 HIS A CA 1
ATOM 1979 C C . HIS A 1 241 ? -1.737 4.982 -21.447 1.00 80.00 241 HIS A C 1
ATOM 1981 O O . HIS A 1 241 ? -2.415 4.175 -22.073 1.00 80.00 241 HIS A O 1
ATOM 1987 N N . ASN A 1 242 ? -1.096 4.621 -20.329 1.00 73.25 242 ASN A N 1
ATOM 1988 C CA . ASN A 1 242 ? -0.991 3.258 -19.774 1.00 73.25 242 ASN A CA 1
ATOM 1989 C C . ASN A 1 242 ? -0.162 2.273 -20.617 1.00 73.25 242 ASN A C 1
ATOM 1991 O O . ASN A 1 242 ? -0.195 1.071 -20.356 1.00 73.25 242 ASN A O 1
ATOM 1995 N N . VAL A 1 243 ? 0.582 2.769 -21.604 1.00 72.44 243 VAL A N 1
ATOM 1996 C CA . VAL A 1 243 ? 1.480 1.990 -22.457 1.00 72.44 243 VAL A CA 1
ATOM 1997 C C . VAL A 1 243 ? 2.916 2.338 -22.087 1.00 72.44 243 VAL A C 1
ATOM 1999 O O . VAL A 1 243 ? 3.278 3.514 -22.030 1.00 72.44 243 VAL A O 1
ATOM 2002 N N . LEU A 1 244 ? 3.728 1.316 -21.829 1.00 72.62 244 LEU A N 1
ATOM 2003 C CA . LEU A 1 244 ? 5.176 1.450 -21.731 1.00 72.62 244 LEU A CA 1
ATOM 2004 C C . LEU A 1 244 ? 5.731 1.573 -23.149 1.00 72.62 244 LEU A C 1
ATOM 2006 O O . LEU A 1 244 ? 5.547 0.665 -23.956 1.00 72.62 244 LEU A O 1
ATOM 2010 N N . ILE A 1 245 ? 6.389 2.683 -23.448 1.00 73.94 245 ILE A N 1
ATOM 2011 C CA . ILE A 1 245 ? 7.011 2.951 -24.740 1.00 73.94 245 ILE A CA 1
ATOM 2012 C C . ILE A 1 245 ? 8.520 2.986 -24.532 1.00 73.94 245 ILE A C 1
ATOM 2014 O O . ILE A 1 245 ? 9.010 3.670 -23.636 1.00 73.94 245 ILE A O 1
ATOM 2018 N N . ILE A 1 246 ? 9.240 2.243 -25.363 1.00 69.81 246 ILE A N 1
ATOM 2019 C CA . ILE A 1 246 ? 10.699 2.192 -25.396 1.00 69.81 246 ILE A CA 1
ATOM 2020 C C . ILE A 1 246 ? 11.116 2.708 -26.771 1.00 69.81 246 ILE A C 1
ATOM 2022 O O . ILE A 1 246 ? 10.843 2.034 -27.761 1.00 69.81 246 ILE A O 1
ATOM 2026 N N . GLU A 1 247 ? 11.723 3.893 -26.848 1.00 67.50 247 GLU A N 1
ATOM 2027 C CA . GLU A 1 247 ? 12.182 4.508 -28.106 1.00 67.50 247 GLU A CA 1
ATOM 2028 C C . GLU A 1 247 ? 13.720 4.494 -28.225 1.00 67.50 247 GLU A C 1
ATOM 2030 O O . GLU A 1 247 ? 14.433 4.594 -27.223 1.00 67.50 247 GLU A O 1
ATOM 2035 N N . ASN A 1 248 ? 14.220 4.452 -29.467 1.00 56.06 248 ASN A N 1
ATOM 2036 C CA . ASN A 1 248 ? 15.619 4.665 -29.862 1.00 56.06 248 ASN A CA 1
ATOM 2037 C C . ASN A 1 248 ? 16.639 3.737 -29.187 1.00 56.06 248 ASN A C 1
ATOM 2039 O O . ASN A 1 248 ? 17.687 4.189 -28.729 1.00 56.06 248 ASN A O 1
ATOM 2043 N N . ASP A 1 249 ? 16.352 2.438 -29.153 1.00 57.06 249 ASP A N 1
ATOM 2044 C CA . ASP A 1 249 ? 17.333 1.442 -28.724 1.00 57.06 249 ASP A CA 1
ATOM 2045 C C . ASP A 1 249 ? 17.952 0.693 -29.904 1.00 57.06 249 ASP A C 1
ATOM 2047 O O . ASP A 1 249 ? 17.351 0.580 -30.974 1.00 57.06 249 ASP A O 1
ATOM 2051 N N . ASN A 1 250 ? 19.152 0.150 -29.701 1.00 56.62 250 ASN A N 1
ATOM 2052 C CA . ASN A 1 250 ? 19.829 -0.695 -30.672 1.00 56.62 250 ASN A CA 1
ATOM 2053 C C . ASN A 1 250 ? 18.873 -1.815 -31.124 1.00 56.62 250 ASN A C 1
ATOM 2055 O O . ASN A 1 250 ? 18.375 -2.591 -30.308 1.00 56.62 250 ASN A O 1
ATOM 2059 N N . VAL A 1 251 ? 18.621 -1.899 -32.433 1.00 55.22 251 VAL A N 1
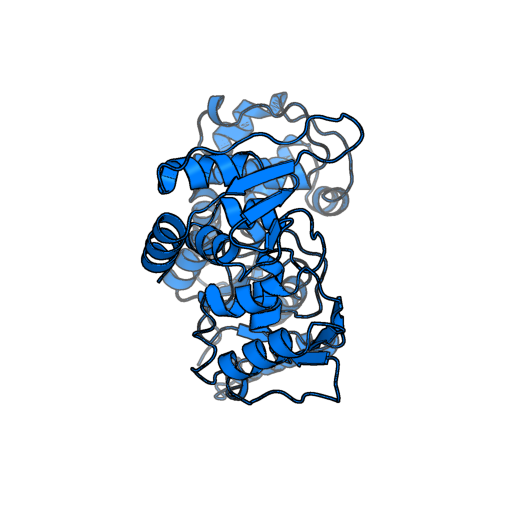ATOM 2060 C CA . VAL A 1 251 ? 17.638 -2.801 -33.062 1.00 55.22 251 VAL A CA 1
ATOM 2061 C C . VAL A 1 251 ? 17.800 -4.258 -32.606 1.00 55.22 251 VAL A C 1
ATOM 2063 O O . VAL A 1 251 ? 16.810 -4.974 -32.450 1.00 55.22 251 VAL A O 1
ATOM 2066 N N . LEU A 1 252 ? 19.033 -4.696 -32.325 1.00 51.84 252 LEU A N 1
ATOM 2067 C CA . LEU A 1 252 ? 19.317 -6.035 -31.798 1.00 51.84 252 LEU A CA 1
ATOM 2068 C C . LEU A 1 252 ? 18.764 -6.251 -30.380 1.00 51.84 252 LEU A C 1
ATOM 2070 O O . LEU A 1 252 ? 18.243 -7.326 -30.090 1.00 51.84 252 LEU A O 1
ATOM 2074 N N . ARG A 1 253 ? 18.815 -5.230 -29.515 1.00 54.56 253 ARG A N 1
ATOM 2075 C CA . ARG A 1 253 ? 18.266 -5.274 -28.149 1.00 54.56 253 ARG A CA 1
ATOM 2076 C C . ARG A 1 253 ? 16.737 -5.349 -28.174 1.00 54.56 253 ARG A C 1
ATOM 2078 O O . ARG A 1 253 ? 16.146 -6.165 -27.470 1.00 54.56 253 ARG A O 1
ATOM 2085 N N . LEU A 1 254 ? 16.100 -4.568 -29.052 1.00 57.91 254 LEU A N 1
ATOM 2086 C CA . LEU A 1 254 ? 14.648 -4.622 -29.275 1.00 57.91 254 LEU A CA 1
ATOM 2087 C C . LEU A 1 254 ? 14.207 -5.996 -29.806 1.00 57.91 254 LEU A C 1
ATOM 2089 O O . LEU A 1 254 ? 13.182 -6.530 -29.382 1.00 57.91 254 LEU A O 1
ATOM 2093 N N . LYS A 1 255 ? 15.000 -6.598 -30.700 1.00 57.19 255 LYS A N 1
ATOM 2094 C CA . LYS A 1 255 ? 14.744 -7.942 -31.230 1.00 57.19 255 LYS A CA 1
ATOM 2095 C C . LYS A 1 255 ? 14.864 -9.024 -30.151 1.00 57.19 255 LYS A C 1
ATOM 2097 O O . LYS A 1 255 ? 13.982 -9.867 -30.063 1.00 57.19 255 LYS A O 1
ATOM 2102 N N . TYR A 1 256 ? 15.879 -8.960 -29.291 1.00 56.03 256 TYR A N 1
ATOM 2103 C CA . TYR A 1 256 ? 16.033 -9.910 -28.184 1.00 56.03 256 TYR A CA 1
ATOM 2104 C C . TYR A 1 256 ? 14.849 -9.860 -27.205 1.00 56.03 256 TYR A C 1
ATOM 2106 O O . TYR A 1 256 ? 14.278 -10.891 -26.859 1.00 56.03 256 TYR A O 1
ATOM 2114 N N . VAL A 1 257 ? 14.401 -8.656 -26.830 1.00 57.28 257 VAL A N 1
ATOM 2115 C CA . VAL A 1 257 ? 13.214 -8.490 -25.974 1.00 57.28 257 VAL A CA 1
ATOM 2116 C C . VAL A 1 257 ? 11.945 -9.011 -26.648 1.00 57.28 257 VAL A C 1
ATOM 2118 O O . VAL A 1 257 ? 11.099 -9.603 -25.985 1.00 57.28 257 VAL A O 1
ATOM 2121 N N . LYS A 1 258 ? 11.809 -8.856 -27.969 1.00 59.59 258 LYS A N 1
ATOM 2122 C CA . LYS A 1 258 ? 10.696 -9.444 -28.728 1.00 59.59 258 LYS A CA 1
ATOM 2123 C C . LYS A 1 258 ? 10.679 -10.975 -28.640 1.00 59.59 258 LYS A C 1
ATOM 2125 O O . LYS A 1 258 ? 9.599 -11.550 -28.487 1.00 59.59 258 LYS A O 1
ATOM 2130 N N . ASP A 1 259 ? 11.845 -11.604 -28.762 1.00 58.25 259 ASP A N 1
ATOM 2131 C CA . ASP A 1 259 ? 11.985 -13.061 -28.765 1.00 58.25 259 ASP A CA 1
ATOM 2132 C C . ASP A 1 259 ? 11.686 -13.647 -27.370 1.00 58.25 259 ASP A C 1
ATOM 2134 O O . ASP A 1 259 ? 10.917 -14.604 -27.259 1.00 58.25 259 ASP A O 1
ATOM 2138 N N . GLU A 1 260 ? 12.171 -13.007 -26.299 1.00 55.56 260 GLU A N 1
ATOM 2139 C CA . GLU A 1 260 ? 11.867 -13.389 -24.907 1.00 55.56 260 GLU A CA 1
ATOM 2140 C C . GLU A 1 260 ? 10.396 -13.159 -24.528 1.00 55.56 260 GLU A C 1
ATOM 2142 O O . GLU A 1 260 ? 9.758 -14.000 -23.890 1.00 55.56 260 GLU A O 1
ATOM 2147 N N . LEU A 1 261 ? 9.801 -12.047 -24.970 1.00 56.88 261 LEU A N 1
ATOM 2148 C CA . LEU A 1 261 ? 8.411 -11.713 -24.651 1.00 56.88 261 LEU A CA 1
ATOM 2149 C C . LEU A 1 261 ? 7.369 -12.481 -25.493 1.00 56.88 261 LEU A C 1
ATOM 2151 O O . LEU A 1 261 ? 6.184 -12.178 -25.384 1.00 56.88 261 LEU A O 1
ATOM 2155 N N . LYS A 1 262 ? 7.757 -13.458 -26.327 1.00 55.84 262 LYS A N 1
ATOM 2156 C CA . LYS A 1 262 ? 6.851 -14.308 -27.135 1.00 55.84 262 LYS A CA 1
ATOM 2157 C C . LYS A 1 262 ? 5.708 -13.524 -27.829 1.00 55.84 262 LYS A C 1
ATOM 2159 O O . LYS A 1 262 ? 4.554 -13.531 -27.410 1.00 55.84 262 LYS A O 1
ATOM 2164 N N . SER A 1 263 ? 6.063 -12.838 -28.918 1.00 48.78 263 SER A N 1
ATOM 2165 C CA . SER A 1 263 ? 5.231 -12.465 -30.090 1.00 48.78 263 SER A CA 1
ATOM 2166 C C . SER A 1 263 ? 3.864 -11.755 -29.938 1.00 48.78 263 SER A C 1
ATOM 2168 O O . SER A 1 263 ? 3.129 -11.717 -30.921 1.00 48.78 263 SER A O 1
ATOM 2170 N N . ASN A 1 264 ? 3.505 -11.138 -28.807 1.00 47.19 264 ASN A N 1
ATOM 2171 C CA . ASN A 1 264 ? 2.177 -10.499 -28.635 1.00 47.19 264 ASN A CA 1
ATOM 2172 C C . ASN A 1 264 ? 2.139 -8.953 -28.705 1.00 47.19 264 ASN A C 1
ATOM 2174 O O . ASN A 1 264 ? 1.151 -8.351 -28.283 1.00 47.19 264 ASN A O 1
ATOM 2178 N N . TYR A 1 265 ? 3.173 -8.281 -29.223 1.00 53.44 265 TYR A N 1
ATOM 2179 C CA . TYR A 1 265 ? 3.276 -6.812 -29.167 1.00 53.44 265 TYR A CA 1
ATOM 2180 C C . TYR A 1 265 ? 3.325 -6.154 -30.550 1.00 53.44 265 TYR A C 1
ATOM 2182 O O . TYR A 1 265 ? 4.076 -6.586 -31.426 1.00 53.44 265 TYR A O 1
ATOM 2190 N N . ASN A 1 266 ? 2.548 -5.077 -30.725 1.00 46.78 266 ASN A N 1
ATOM 2191 C CA . ASN A 1 266 ? 2.568 -4.242 -31.927 1.00 46.78 266 ASN A CA 1
ATOM 2192 C C . ASN A 1 266 ? 3.839 -3.384 -31.942 1.00 46.78 266 ASN A C 1
ATOM 2194 O O . ASN A 1 266 ? 3.964 -2.415 -31.192 1.00 46.78 266 ASN A O 1
ATOM 2198 N N . ILE A 1 267 ? 4.779 -3.748 -32.812 1.00 48.97 267 ILE A N 1
ATOM 2199 C CA . ILE A 1 267 ? 5.947 -2.931 -33.141 1.00 48.97 267 ILE A CA 1
ATOM 2200 C C . ILE A 1 267 ? 5.515 -1.970 -34.248 1.00 48.97 267 ILE A C 1
ATOM 2202 O O . ILE A 1 267 ? 5.357 -2.386 -35.394 1.00 48.97 267 ILE A O 1
ATOM 2206 N N . ASN A 1 268 ? 5.335 -0.691 -33.922 1.00 48.41 268 ASN A N 1
ATOM 2207 C CA . ASN A 1 268 ? 5.229 0.340 -34.949 1.00 48.41 268 ASN A CA 1
ATOM 2208 C C . ASN A 1 268 ? 6.648 0.773 -35.345 1.00 48.41 268 ASN A C 1
ATOM 2210 O O . ASN A 1 268 ? 7.347 1.426 -34.578 1.00 48.41 268 ASN A O 1
ATOM 2214 N N . ASN A 1 269 ? 7.050 0.328 -36.535 1.00 49.19 269 ASN A N 1
ATOM 2215 C CA . ASN A 1 269 ? 8.180 0.737 -37.370 1.00 49.19 269 ASN A CA 1
ATOM 2216 C C . ASN A 1 269 ? 9.474 1.253 -36.689 1.00 49.19 269 ASN A C 1
ATOM 2218 O O . ASN A 1 269 ? 9.600 2.385 -36.230 1.00 49.19 269 ASN A O 1
ATOM 2222 N N . ILE A 1 270 ? 10.493 0.396 -36.816 1.00 54.44 270 ILE A N 1
ATOM 2223 C CA . ILE A 1 270 ? 11.940 0.650 -36.925 1.00 54.44 270 ILE A CA 1
ATOM 2224 C C . ILE A 1 270 ? 12.684 1.052 -35.637 1.00 54.44 270 ILE A C 1
ATOM 2226 O O . ILE A 1 270 ? 13.757 0.498 -35.432 1.00 54.44 270 ILE A O 1
ATOM 2230 N N . ASN A 1 271 ? 12.131 1.859 -34.719 1.00 60.62 271 ASN A N 1
ATOM 2231 C CA . ASN A 1 271 ? 12.906 2.362 -33.559 1.00 60.62 271 ASN A CA 1
ATOM 2232 C C . ASN A 1 271 ? 12.192 2.315 -32.192 1.00 60.62 271 ASN A C 1
ATOM 2234 O O . ASN A 1 271 ? 12.688 2.916 -31.239 1.00 60.62 271 ASN A O 1
ATOM 2238 N N . SER A 1 272 ? 11.033 1.656 -32.053 1.00 65.44 2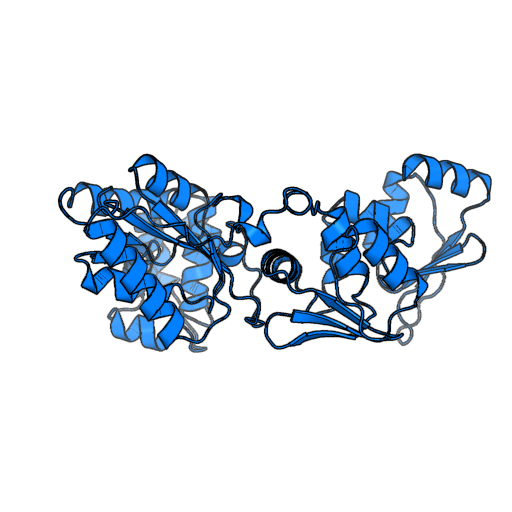72 SER A N 1
ATOM 2239 C CA . SER A 1 272 ? 10.336 1.617 -30.756 1.00 65.44 272 SER A CA 1
ATOM 2240 C C . SER A 1 272 ? 9.535 0.342 -30.478 1.00 65.44 272 SER A C 1
ATOM 2242 O O . SER A 1 272 ? 9.078 -0.336 -31.400 1.00 65.44 272 SER A O 1
ATOM 2244 N N . ILE A 1 273 ? 9.346 0.027 -29.193 1.00 68.44 273 ILE A N 1
ATOM 2245 C CA . ILE A 1 273 ? 8.459 -1.036 -28.698 1.00 68.44 273 ILE A CA 1
ATOM 2246 C C . ILE A 1 273 ? 7.388 -0.417 -27.794 1.00 68.44 273 ILE A C 1
ATOM 2248 O O . ILE A 1 273 ? 7.696 0.373 -26.906 1.00 68.44 273 ILE A O 1
ATOM 2252 N N . SER A 1 274 ? 6.129 -0.815 -27.999 1.00 68.62 274 SER A N 1
ATOM 2253 C CA . SER A 1 274 ? 4.992 -0.445 -27.149 1.00 68.62 274 SER A CA 1
ATOM 2254 C C . SER A 1 274 ? 4.438 -1.670 -26.419 1.00 68.62 274 SER A C 1
ATOM 2256 O O . SER A 1 274 ? 3.974 -2.624 -27.043 1.00 68.62 274 SER A O 1
ATOM 2258 N N . ILE A 1 275 ? 4.463 -1.641 -25.087 1.00 69.00 275 ILE A N 1
ATOM 2259 C CA . ILE A 1 275 ? 4.003 -2.724 -24.213 1.00 69.00 275 ILE A CA 1
ATOM 2260 C C . ILE A 1 275 ? 2.809 -2.233 -23.396 1.00 69.00 275 ILE A C 1
ATOM 2262 O O . ILE A 1 275 ? 2.936 -1.411 -22.487 1.00 69.00 275 ILE A O 1
ATOM 2266 N N . TYR A 1 276 ? 1.630 -2.779 -23.690 1.00 70.25 276 TYR A N 1
ATOM 2267 C CA . TYR A 1 276 ? 0.438 -2.577 -22.871 1.00 70.25 276 TYR A CA 1
ATOM 2268 C C . TYR A 1 276 ? 0.297 -3.716 -21.856 1.00 70.25 276 TYR A C 1
ATOM 2270 O O . TYR A 1 276 ? -0.396 -4.705 -22.091 1.00 70.25 276 TYR A O 1
ATOM 2278 N N . ASN A 1 277 ? 0.995 -3.595 -20.723 1.00 69.12 277 ASN A N 1
ATOM 2279 C CA . ASN A 1 277 ? 0.860 -4.531 -19.608 1.00 69.12 277 ASN A CA 1
ATOM 2280 C C . ASN A 1 277 ? 0.986 -3.801 -18.253 1.00 69.12 277 ASN A C 1
ATOM 2282 O O . ASN A 1 277 ? 2.093 -3.441 -17.841 1.00 69.12 277 ASN A O 1
ATOM 2286 N N . PRO A 1 278 ? -0.133 -3.614 -17.530 1.00 73.75 278 PRO A N 1
ATOM 2287 C CA . PRO A 1 278 ? -0.151 -2.969 -16.219 1.00 73.75 278 PRO A CA 1
ATOM 2288 C C . PRO A 1 278 ? 0.768 -3.604 -15.168 1.00 73.75 278 PRO A C 1
ATOM 2290 O O . PRO A 1 278 ? 1.331 -2.877 -14.355 1.00 73.75 278 PRO A O 1
ATOM 2293 N N . PHE A 1 279 ? 0.939 -4.930 -15.177 1.00 72.44 279 PHE A N 1
ATOM 2294 C CA . PHE A 1 279 ? 1.771 -5.640 -14.198 1.00 72.44 279 PHE A CA 1
ATOM 2295 C C . PHE A 1 279 ? 3.258 -5.373 -14.412 1.00 72.44 279 PHE A C 1
ATOM 2297 O O . PHE A 1 279 ? 3.986 -5.129 -13.455 1.00 72.44 279 PHE A O 1
ATOM 2304 N N . ILE A 1 280 ? 3.693 -5.358 -15.676 1.00 70.56 280 ILE A N 1
ATOM 2305 C CA . ILE A 1 280 ? 5.063 -4.990 -16.050 1.00 70.56 280 ILE A CA 1
ATOM 2306 C C . ILE A 1 280 ? 5.350 -3.566 -15.598 1.00 70.56 280 ILE A C 1
ATOM 2308 O O . ILE A 1 280 ? 6.332 -3.318 -14.905 1.00 70.56 280 ILE A O 1
ATOM 2312 N N . ILE A 1 281 ? 4.458 -2.641 -15.956 1.00 74.19 281 ILE A N 1
ATOM 2313 C CA . ILE A 1 281 ? 4.577 -1.238 -15.571 1.00 74.19 281 ILE A CA 1
ATOM 2314 C C . ILE A 1 281 ? 4.667 -1.101 -14.046 1.00 74.19 281 ILE A C 1
ATOM 2316 O O . ILE A 1 281 ? 5.485 -0.332 -13.551 1.00 74.19 281 ILE A O 1
ATOM 2320 N N . GLU A 1 282 ? 3.858 -1.847 -13.293 1.00 76.38 282 GLU A N 1
ATOM 2321 C CA . GLU A 1 282 ? 3.897 -1.814 -11.832 1.00 76.38 282 GLU A CA 1
ATOM 2322 C C . GLU A 1 282 ? 5.206 -2.377 -11.261 1.00 76.38 282 GLU A C 1
ATOM 2324 O O . GLU A 1 282 ? 5.772 -1.772 -10.351 1.00 76.38 282 GLU A O 1
ATOM 2329 N N . ASN A 1 283 ? 5.735 -3.469 -11.820 1.00 72.69 283 ASN A N 1
ATOM 2330 C CA . ASN A 1 283 ? 7.026 -4.029 -11.408 1.00 72.69 283 ASN A CA 1
ATOM 2331 C C . ASN A 1 283 ? 8.177 -3.046 -11.657 1.00 72.69 283 ASN A C 1
ATOM 2333 O O . ASN A 1 283 ? 9.007 -2.844 -10.775 1.00 72.69 283 ASN A O 1
ATOM 2337 N N . LEU A 1 284 ? 8.187 -2.359 -12.804 1.00 70.50 284 LEU A N 1
ATOM 2338 C CA . LEU A 1 284 ? 9.209 -1.352 -13.117 1.00 70.50 284 LEU A CA 1
ATOM 2339 C C . LEU A 1 284 ? 9.224 -0.197 -12.102 1.00 70.50 284 LEU A C 1
ATOM 2341 O O . LEU A 1 284 ? 10.276 0.384 -11.833 1.00 70.50 284 LEU A O 1
ATOM 2345 N N . LYS A 1 285 ? 8.087 0.118 -11.469 1.00 74.19 285 LYS A N 1
ATOM 2346 C CA . LYS A 1 285 ? 8.050 1.137 -10.410 1.00 74.19 285 LYS A CA 1
ATOM 2347 C C . LYS A 1 285 ? 8.797 0.710 -9.156 1.00 74.19 285 LYS A C 1
ATOM 2349 O O . LYS A 1 285 ? 9.421 1.564 -8.533 1.00 74.19 285 LYS A O 1
ATOM 2354 N N . LEU A 1 286 ? 8.769 -0.575 -8.791 1.00 64.56 286 LEU A N 1
ATOM 2355 C CA . LEU A 1 286 ? 9.522 -1.081 -7.634 1.00 64.56 286 LEU A CA 1
ATOM 2356 C C . LEU A 1 286 ? 11.018 -0.790 -7.773 1.00 64.56 286 LEU A C 1
ATOM 2358 O O . LEU A 1 286 ? 11.699 -0.556 -6.781 1.00 64.56 286 LEU A O 1
ATOM 2362 N N . TRP A 1 287 ? 11.512 -0.728 -9.004 1.00 58.81 287 TRP A N 1
ATOM 2363 C CA . TRP A 1 287 ? 12.929 -0.545 -9.300 1.00 58.81 287 TRP A CA 1
ATOM 2364 C C . TRP A 1 287 ? 13.315 0.896 -9.619 1.00 58.81 287 TRP A C 1
ATOM 2366 O O . TRP A 1 287 ? 14.479 1.174 -9.885 1.00 58.81 287 TRP A O 1
ATOM 2376 N N . ASN A 1 288 ? 12.350 1.820 -9.588 1.00 59.03 288 ASN A N 1
ATOM 2377 C CA . ASN A 1 288 ? 12.551 3.247 -9.842 1.00 59.03 288 ASN A CA 1
ATOM 2378 C C . ASN A 1 288 ? 13.238 3.579 -11.187 1.00 59.03 288 ASN A C 1
ATOM 2380 O O . ASN A 1 288 ? 13.773 4.675 -11.355 1.00 59.03 288 ASN A O 1
ATOM 2384 N N . VAL A 1 289 ? 13.179 2.668 -12.166 1.00 57.47 289 VAL A N 1
ATOM 2385 C CA . VAL A 1 289 ? 13.831 2.818 -13.484 1.00 57.47 289 VAL A CA 1
ATOM 2386 C C . VAL A 1 289 ? 13.220 3.920 -14.356 1.00 57.47 289 VAL A C 1
ATOM 2388 O O . VAL A 1 289 ? 13.766 4.268 -15.394 1.00 57.47 289 VAL A O 1
ATOM 2391 N N . LEU A 1 290 ? 12.091 4.491 -13.934 1.00 60.47 290 LEU A N 1
ATOM 2392 C CA . LEU A 1 290 ? 11.374 5.533 -14.670 1.00 60.47 290 LEU A CA 1
ATOM 2393 C C . LEU A 1 290 ? 11.840 6.956 -14.321 1.00 60.47 290 LEU A C 1
ATOM 2395 O O . LEU A 1 290 ? 11.677 7.851 -15.143 1.00 60.47 290 LEU A O 1
ATOM 2399 N N . ASN A 1 291 ? 12.401 7.170 -13.122 1.00 55.72 291 ASN A N 1
ATOM 2400 C CA . ASN A 1 291 ? 12.612 8.519 -12.578 1.00 55.72 291 ASN A CA 1
ATOM 2401 C C . ASN A 1 291 ? 14.066 8.836 -12.195 1.00 55.72 291 ASN A C 1
ATOM 2403 O O . ASN A 1 291 ? 14.439 10.004 -12.216 1.00 55.72 291 ASN A O 1
ATOM 2407 N N . ASP A 1 292 ? 14.882 7.847 -11.814 1.00 54.84 292 ASP A N 1
ATOM 2408 C CA . ASP A 1 292 ? 16.240 8.100 -11.310 1.00 54.84 292 ASP A CA 1
ATOM 2409 C C . ASP A 1 292 ? 17.218 7.013 -11.771 1.00 54.84 292 ASP A C 1
ATOM 2411 O O . ASP A 1 292 ? 17.425 5.992 -11.107 1.00 54.84 292 ASP A O 1
ATOM 2415 N N . LYS A 1 293 ? 17.837 7.266 -12.932 1.00 52.09 293 LYS A N 1
ATOM 2416 C CA . LYS A 1 293 ? 18.825 6.375 -13.557 1.00 52.09 293 LYS A CA 1
ATOM 2417 C C . LYS A 1 293 ? 20.064 6.135 -12.669 1.00 52.09 293 LYS A C 1
ATOM 2419 O O . LYS A 1 293 ? 20.789 5.168 -12.886 1.00 52.09 293 LYS A O 1
ATOM 2424 N N . GLY A 1 294 ? 20.305 6.978 -11.655 1.00 50.47 294 GLY A N 1
ATOM 2425 C CA . GLY A 1 294 ? 21.468 6.902 -10.767 1.00 50.47 294 GLY A CA 1
ATOM 2426 C C . GLY A 1 294 ? 21.374 5.849 -9.657 1.00 50.47 294 GLY A C 1
ATOM 2427 O O . GLY A 1 294 ? 22.401 5.481 -9.095 1.00 50.47 294 GLY A O 1
ATOM 2428 N N . LYS A 1 295 ? 20.175 5.331 -9.346 1.00 50.50 295 LYS A N 1
ATOM 2429 C CA . LYS A 1 295 ? 19.960 4.351 -8.253 1.00 50.50 295 LYS A CA 1
ATOM 2430 C C . LYS A 1 295 ? 20.055 2.886 -8.674 1.00 50.50 295 LYS A C 1
ATOM 2432 O O . LYS A 1 295 ? 20.188 2.010 -7.822 1.00 50.50 295 LYS A O 1
ATOM 2437 N N . ILE A 1 296 ? 20.020 2.613 -9.975 1.00 52.06 296 ILE A N 1
ATOM 2438 C CA . ILE A 1 296 ? 20.120 1.257 -10.535 1.00 52.06 296 ILE A CA 1
ATOM 2439 C C . ILE A 1 296 ? 21.389 0.506 -10.110 1.00 52.06 296 ILE A C 1
ATOM 2441 O O . ILE A 1 296 ? 21.255 -0.655 -9.733 1.00 52.06 296 ILE A O 1
ATOM 2445 N N . PRO A 1 297 ? 22.590 1.116 -10.063 1.00 48.72 297 PRO A N 1
ATOM 2446 C CA . PRO A 1 297 ? 23.797 0.417 -9.616 1.00 48.72 297 PRO A CA 1
ATOM 2447 C C . PRO A 1 297 ? 23.696 -0.159 -8.195 1.00 48.72 297 PRO A C 1
ATOM 2449 O O . PRO A 1 297 ? 24.222 -1.235 -7.926 1.00 48.72 297 PRO A O 1
ATOM 2452 N N . MET A 1 298 ? 22.976 0.516 -7.294 1.00 49.91 298 MET A N 1
ATOM 2453 C CA . MET A 1 298 ? 22.763 0.053 -5.918 1.00 49.91 298 MET A CA 1
ATOM 2454 C C . MET A 1 298 ? 21.808 -1.150 -5.870 1.00 49.91 298 MET A C 1
ATOM 2456 O O . MET A 1 298 ? 22.064 -2.113 -5.160 1.00 49.91 298 MET A O 1
ATOM 2460 N N . ILE A 1 299 ? 20.775 -1.150 -6.719 1.00 49.38 299 ILE A N 1
ATOM 2461 C CA . ILE A 1 299 ? 19.856 -2.289 -6.892 1.00 49.38 299 ILE A CA 1
ATOM 2462 C C . ILE A 1 299 ? 20.585 -3.506 -7.485 1.00 49.38 299 ILE A C 1
ATOM 2464 O O . ILE A 1 299 ? 20.327 -4.635 -7.074 1.00 49.38 299 ILE A O 1
ATOM 2468 N N . ILE A 1 300 ? 21.507 -3.287 -8.430 1.00 48.97 300 ILE A N 1
ATOM 2469 C CA . ILE A 1 300 ? 22.342 -4.350 -9.013 1.00 48.97 300 ILE A CA 1
ATOM 2470 C C . ILE A 1 300 ? 23.253 -4.967 -7.945 1.00 48.97 300 ILE A C 1
ATOM 2472 O O . ILE A 1 300 ? 23.384 -6.188 -7.894 1.00 48.97 300 ILE A O 1
ATOM 2476 N N . LYS A 1 301 ? 23.852 -4.134 -7.084 1.00 47.03 301 LYS A N 1
ATOM 2477 C CA . LYS A 1 301 ? 24.769 -4.562 -6.020 1.00 47.03 301 LYS A CA 1
ATOM 2478 C C . LYS A 1 301 ? 24.098 -5.470 -4.985 1.00 47.03 301 LYS A C 1
ATOM 2480 O O . LYS A 1 301 ? 24.705 -6.444 -4.553 1.00 47.03 301 LYS A O 1
ATOM 2485 N N . ASP A 1 302 ? 22.857 -5.170 -4.615 1.00 47.03 302 ASP A N 1
ATOM 2486 C CA . ASP A 1 302 ? 22.151 -5.884 -3.544 1.00 47.03 302 ASP A CA 1
ATOM 2487 C C . ASP A 1 302 ? 21.420 -7.153 -4.037 1.00 47.03 302 ASP A C 1
ATOM 2489 O O . ASP A 1 302 ? 20.760 -7.838 -3.254 1.00 47.03 302 ASP A O 1
ATOM 2493 N N . ASN A 1 303 ? 21.543 -7.503 -5.327 1.00 49.47 303 ASN A N 1
ATOM 2494 C CA . ASN A 1 303 ? 20.951 -8.705 -5.913 1.00 49.47 303 ASN A CA 1
ATOM 2495 C C . ASN A 1 303 ? 21.993 -9.515 -6.709 1.00 49.47 303 ASN A C 1
ATOM 2497 O O . ASN A 1 303 ? 22.518 -9.090 -7.742 1.00 49.47 303 ASN A O 1
ATOM 2501 N N . LEU A 1 304 ? 22.259 -10.736 -6.236 1.00 47.97 304 LEU A N 1
ATOM 2502 C CA . LEU A 1 304 ? 23.292 -11.623 -6.776 1.00 47.97 304 LEU A CA 1
ATOM 2503 C C . LEU A 1 304 ? 23.068 -11.986 -8.257 1.00 47.97 304 LEU A C 1
ATOM 2505 O O . LEU A 1 304 ? 24.031 -12.053 -9.021 1.00 47.97 304 LEU A O 1
ATOM 2509 N N . ASN A 1 305 ? 21.818 -12.186 -8.686 1.00 44.44 305 ASN A N 1
ATOM 2510 C CA . ASN A 1 305 ? 21.498 -12.490 -10.086 1.00 44.44 305 ASN A CA 1
ATOM 2511 C C . ASN A 1 305 ? 21.717 -11.267 -10.987 1.00 44.44 305 ASN A C 1
ATOM 2513 O O . ASN A 1 305 ? 22.265 -11.390 -12.084 1.00 44.44 305 ASN A O 1
ATOM 2517 N N . PHE A 1 306 ? 21.370 -10.073 -10.505 1.00 49.72 306 PHE A N 1
ATOM 2518 C CA . PHE A 1 306 ? 21.565 -8.825 -11.247 1.00 49.72 306 PHE A CA 1
ATOM 2519 C C . PHE A 1 306 ? 23.038 -8.487 -11.451 1.00 49.72 306 PHE A C 1
ATOM 2521 O O . PHE A 1 306 ? 23.417 -8.067 -12.548 1.00 49.72 306 PHE A O 1
ATOM 2528 N N . THR A 1 307 ? 23.871 -8.748 -10.441 1.00 48.00 307 THR A N 1
ATOM 2529 C CA . THR A 1 307 ? 25.328 -8.618 -10.545 1.00 48.00 307 THR A CA 1
ATOM 2530 C C . THR A 1 307 ? 25.897 -9.555 -11.621 1.00 48.00 307 THR A C 1
ATOM 2532 O O . THR A 1 307 ? 26.654 -9.099 -12.477 1.00 48.00 307 THR A O 1
ATOM 2535 N N . LYS A 1 308 ? 25.482 -10.834 -11.660 1.00 46.62 308 LYS A N 1
ATOM 2536 C CA . LYS A 1 308 ? 25.910 -11.810 -12.688 1.00 46.62 308 LYS A CA 1
ATOM 2537 C C . LYS A 1 308 ? 25.539 -11.382 -14.111 1.00 46.62 308 LYS A C 1
ATOM 2539 O O . LYS A 1 308 ? 26.354 -11.460 -15.026 1.00 46.62 308 LYS A O 1
ATOM 2544 N N . MET A 1 309 ? 24.324 -10.885 -14.313 1.00 43.31 309 MET A N 1
ATOM 2545 C CA . MET A 1 309 ? 23.891 -10.457 -15.642 1.00 43.31 309 MET A CA 1
ATOM 2546 C C . MET A 1 309 ? 24.562 -9.139 -16.079 1.00 43.31 309 MET A C 1
ATOM 2548 O O . MET A 1 309 ? 24.911 -8.998 -17.251 1.00 43.31 309 MET A O 1
ATOM 2552 N N . TRP A 1 310 ? 24.813 -8.191 -15.167 1.00 48.81 310 TRP A N 1
ATOM 2553 C CA . TRP A 1 310 ? 25.554 -6.960 -15.486 1.00 48.81 310 TRP A CA 1
ATOM 2554 C C . TRP A 1 310 ? 26.975 -7.271 -15.960 1.00 48.81 310 TRP A C 1
ATOM 2556 O O . TRP A 1 310 ? 27.405 -6.809 -17.015 1.00 48.81 310 TRP A O 1
ATOM 2566 N N . ILE A 1 311 ? 27.648 -8.157 -15.231 1.00 43.69 311 ILE A N 1
ATOM 2567 C CA . ILE A 1 311 ? 28.955 -8.713 -15.573 1.00 43.69 311 ILE A CA 1
ATOM 2568 C C . ILE A 1 311 ? 28.994 -9.308 -16.990 1.00 43.69 311 ILE A C 1
ATOM 2570 O O . ILE A 1 311 ? 29.965 -9.116 -17.719 1.00 43.69 311 ILE A O 1
ATOM 2574 N N . SER A 1 312 ? 27.938 -10.017 -17.398 1.00 40.22 312 SER A N 1
ATOM 2575 C CA . SER A 1 312 ? 27.854 -10.637 -18.726 1.00 40.22 312 SER A CA 1
ATOM 2576 C C . SER A 1 312 ? 27.608 -9.646 -19.879 1.00 40.22 312 SER A C 1
ATOM 2578 O O . SER A 1 312 ? 27.450 -10.064 -21.024 1.00 40.22 312 SER A O 1
ATOM 2580 N N . GLY A 1 313 ? 27.555 -8.336 -19.598 1.00 40.97 313 GLY A N 1
ATOM 2581 C CA . GLY A 1 313 ? 27.235 -7.298 -20.583 1.00 40.97 313 GLY A CA 1
ATOM 2582 C C . GLY A 1 313 ? 25.752 -7.251 -20.964 1.00 40.97 313 GLY A C 1
ATOM 2583 O O . GLY A 1 313 ? 25.367 -6.524 -21.878 1.00 40.97 313 GLY A O 1
ATOM 2584 N N . LEU A 1 314 ? 24.910 -8.010 -20.254 1.00 36.81 314 LEU A N 1
ATOM 2585 C CA . LEU A 1 314 ? 23.460 -8.037 -20.434 1.00 36.81 314 LEU A CA 1
ATOM 2586 C C . LEU A 1 314 ? 22.755 -6.903 -19.685 1.00 36.81 314 LEU A C 1
ATOM 2588 O O . LEU A 1 314 ? 21.538 -6.828 -19.778 1.00 36.81 314 LEU A O 1
ATOM 2592 N N . ILE A 1 315 ? 23.481 -6.041 -18.951 1.00 42.41 315 ILE A N 1
ATOM 2593 C CA . ILE A 1 315 ? 22.990 -4.781 -18.365 1.00 42.41 315 ILE A CA 1
ATOM 2594 C C . ILE A 1 315 ? 23.991 -3.675 -18.602 1.00 42.41 315 ILE A C 1
ATOM 2596 O O . ILE A 1 315 ? 25.161 -3.791 -18.258 1.00 42.41 315 ILE A O 1
ATOM 2600 N N . ASP A 1 316 ? 23.495 -2.578 -19.161 1.00 47.09 316 ASP A N 1
ATOM 2601 C CA . ASP A 1 316 ? 24.264 -1.370 -19.401 1.00 47.09 316 ASP A CA 1
ATOM 2602 C C . ASP A 1 316 ? 24.221 -0.488 -18.143 1.00 47.09 316 ASP A C 1
ATOM 2604 O O . ASP A 1 316 ? 23.335 0.349 -17.966 1.00 47.09 316 ASP A O 1
ATOM 2608 N N . ALA A 1 317 ? 25.144 -0.727 -17.208 1.00 46.03 317 ALA A N 1
ATOM 2609 C CA . ALA A 1 317 ? 25.376 0.187 -16.089 1.00 46.03 317 ALA A CA 1
ATOM 2610 C C . ALA A 1 317 ? 26.850 0.599 -16.058 1.00 46.03 317 ALA A C 1
ATOM 2612 O O . ALA A 1 317 ? 27.706 -0.143 -15.594 1.00 46.03 317 ALA A O 1
ATOM 2613 N N . CYS A 1 318 ? 27.151 1.788 -16.584 1.00 46.19 318 CYS A N 1
ATOM 2614 C CA . CYS A 1 318 ? 28.447 2.473 -16.487 1.00 46.19 318 CYS A CA 1
ATOM 2615 C C . CYS A 1 318 ? 29.705 1.660 -16.880 1.00 46.19 318 CYS A C 1
ATOM 2617 O O . CYS A 1 318 ? 30.811 2.064 -16.516 1.00 46.19 318 CYS A O 1
ATOM 2619 N N . GLY A 1 319 ? 29.576 0.555 -17.618 1.00 49.19 319 GLY A N 1
ATOM 2620 C CA . GLY A 1 319 ? 30.685 -0.313 -18.011 1.00 49.19 319 GLY A CA 1
ATOM 2621 C C . GLY A 1 319 ? 30.662 -0.654 -19.499 1.00 49.19 319 GLY A C 1
ATOM 2622 O O . GLY A 1 319 ? 29.606 -0.639 -20.118 1.00 49.19 319 GLY A O 1
ATOM 2623 N N . ASP A 1 320 ? 31.832 -0.919 -20.076 1.00 50.50 320 ASP A N 1
ATOM 2624 C CA . ASP A 1 320 ? 32.019 -1.289 -21.486 1.00 50.50 320 ASP A CA 1
ATOM 2625 C C . ASP A 1 320 ? 32.890 -2.552 -21.565 1.00 50.50 320 ASP A C 1
ATOM 2627 O O . ASP A 1 320 ? 33.854 -2.685 -20.805 1.00 50.50 320 ASP A O 1
ATOM 2631 N N . ILE A 1 321 ? 32.560 -3.469 -22.477 1.00 48.31 321 ILE A N 1
ATOM 2632 C CA . ILE A 1 321 ? 33.325 -4.697 -22.731 1.00 48.31 321 ILE A CA 1
ATOM 2633 C C . ILE A 1 321 ? 33.829 -4.646 -24.169 1.00 48.31 321 ILE A C 1
ATOM 2635 O O . ILE A 1 321 ? 33.056 -4.777 -25.119 1.00 48.31 321 ILE A O 1
ATOM 2639 N N . LYS A 1 322 ? 35.144 -4.484 -24.336 1.00 53.16 322 LYS A N 1
ATOM 2640 C CA . LYS A 1 322 ? 35.813 -4.485 -25.645 1.00 53.16 322 LYS A CA 1
ATOM 2641 C C . LYS A 1 322 ? 37.120 -5.251 -25.563 1.00 53.16 322 LYS A C 1
ATOM 2643 O O . LYS A 1 322 ? 37.871 -5.068 -24.613 1.00 53.16 322 LYS A O 1
ATOM 2648 N N . ASN A 1 323 ? 37.404 -6.076 -26.573 1.00 52.78 323 ASN A N 1
ATOM 2649 C CA . ASN A 1 323 ? 38.675 -6.800 -26.716 1.00 52.78 323 ASN A CA 1
ATOM 2650 C C . ASN A 1 323 ? 39.108 -7.517 -25.419 1.00 52.78 323 ASN A C 1
ATOM 2652 O O . ASN A 1 323 ? 40.212 -7.298 -24.929 1.00 52.78 323 ASN A O 1
ATOM 2656 N N . ASN A 1 324 ? 38.211 -8.312 -24.823 1.00 49.69 324 ASN A N 1
ATOM 2657 C CA . ASN A 1 324 ? 38.428 -9.041 -23.558 1.00 49.69 324 ASN A CA 1
ATOM 2658 C C . ASN A 1 324 ? 38.778 -8.157 -22.339 1.00 49.69 324 ASN A C 1
ATOM 2660 O O . ASN A 1 324 ? 39.258 -8.642 -21.319 1.00 49.69 324 ASN A O 1
ATOM 2664 N N . THR A 1 325 ? 38.517 -6.852 -22.427 1.00 48.59 325 THR A N 1
ATOM 2665 C CA . THR A 1 325 ? 38.700 -5.899 -21.330 1.00 48.59 325 THR A CA 1
ATOM 2666 C C . THR A 1 325 ? 37.343 -5.416 -20.840 1.00 48.59 325 THR A C 1
ATOM 2668 O O . THR A 1 325 ? 36.577 -4.830 -21.610 1.00 48.59 325 THR A O 1
ATOM 2671 N N . LEU A 1 326 ? 37.061 -5.612 -19.552 1.00 53.75 326 LEU A N 1
ATOM 2672 C CA . LEU A 1 326 ? 35.918 -5.009 -18.872 1.00 53.75 326 LEU A CA 1
ATOM 2673 C C . LEU A 1 326 ? 36.361 -3.671 -18.267 1.00 53.75 326 LEU A C 1
ATOM 2675 O O . LEU A 1 326 ? 37.238 -3.621 -17.407 1.00 53.75 326 LEU A O 1
ATOM 2679 N N . THR A 1 327 ? 35.765 -2.570 -18.719 1.00 54.19 327 THR A N 1
ATOM 2680 C CA . THR A 1 327 ? 36.021 -1.220 -18.194 1.00 54.19 327 THR A CA 1
ATOM 2681 C C . THR A 1 327 ? 34.814 -0.756 -17.400 1.00 54.19 327 THR A C 1
ATOM 2683 O O . THR A 1 327 ? 33.718 -0.718 -17.945 1.00 54.19 327 THR A O 1
ATOM 2686 N N . ILE A 1 328 ? 34.994 -0.359 -16.141 1.00 53.38 328 ILE A N 1
ATOM 2687 C CA . ILE A 1 328 ? 33.898 0.072 -15.262 1.00 53.38 328 ILE A CA 1
ATOM 2688 C C . ILE A 1 328 ? 34.149 1.507 -14.789 1.00 53.38 328 ILE A C 1
ATOM 2690 O O . ILE A 1 328 ? 35.220 1.839 -14.274 1.00 53.38 328 ILE A O 1
ATOM 2694 N N . LYS A 1 329 ? 33.138 2.370 -14.944 1.00 50.34 329 LYS A N 1
ATOM 2695 C CA . LYS A 1 329 ? 33.133 3.760 -14.466 1.00 50.34 329 LYS A CA 1
ATOM 2696 C C . LYS A 1 329 ? 32.332 3.867 -13.163 1.00 50.34 329 LYS A C 1
ATOM 2698 O O . LYS A 1 329 ? 31.195 3.408 -13.079 1.00 50.34 329 LYS A O 1
ATOM 2703 N N . GLN A 1 330 ? 32.916 4.524 -12.159 1.00 47.84 330 GLN A N 1
ATOM 2704 C CA . GLN A 1 330 ? 32.252 4.986 -10.928 1.00 47.84 330 GLN A CA 1
ATOM 2705 C C . GLN A 1 330 ? 31.593 3.925 -10.018 1.00 47.84 330 GLN A C 1
ATOM 2707 O O . GLN A 1 330 ? 30.640 4.253 -9.323 1.00 47.84 330 GLN A O 1
ATOM 2712 N N . ASN A 1 331 ? 32.087 2.681 -9.948 1.00 51.38 331 ASN A N 1
ATOM 2713 C CA . ASN A 1 331 ? 31.478 1.642 -9.091 1.00 51.38 331 ASN A CA 1
ATOM 2714 C C . ASN A 1 331 ? 32.506 0.691 -8.438 1.00 51.38 331 ASN A C 1
ATOM 2716 O O . ASN A 1 331 ? 32.463 -0.523 -8.632 1.00 51.38 331 ASN A O 1
ATOM 2720 N N . LYS A 1 332 ? 33.428 1.244 -7.632 1.00 50.50 332 LYS A N 1
ATOM 2721 C CA . LYS A 1 332 ? 34.511 0.499 -6.945 1.00 50.50 332 LYS A CA 1
ATOM 2722 C C . LYS A 1 332 ? 34.005 -0.696 -6.123 1.00 50.50 332 LYS A C 1
ATOM 2724 O O . LYS A 1 332 ? 34.573 -1.774 -6.201 1.00 50.50 332 LYS A O 1
ATOM 2729 N N . CYS A 1 333 ? 32.907 -0.526 -5.386 1.00 47.31 333 CYS A N 1
ATOM 2730 C CA . CYS A 1 333 ? 32.377 -1.580 -4.517 1.00 47.31 333 CYS A CA 1
ATOM 2731 C C . CYS A 1 333 ? 31.801 -2.787 -5.280 1.00 47.31 333 CYS A C 1
ATOM 2733 O O . CYS A 1 333 ? 31.784 -3.890 -4.742 1.00 47.31 333 CYS A O 1
ATOM 2735 N N . VAL A 1 334 ? 31.344 -2.596 -6.523 1.00 46.88 334 VAL A N 1
ATOM 2736 C CA . VAL A 1 334 ? 30.878 -3.697 -7.382 1.00 46.88 334 VAL A CA 1
ATOM 2737 C C . VAL A 1 334 ? 32.080 -4.454 -7.955 1.00 46.88 334 VAL A C 1
ATOM 2739 O O . VAL A 1 334 ? 32.068 -5.679 -7.983 1.00 46.88 334 VAL A O 1
ATOM 2742 N N . LEU A 1 335 ? 33.154 -3.745 -8.325 1.00 51.72 335 LEU A N 1
ATOM 2743 C CA . LEU A 1 335 ? 34.428 -4.361 -8.718 1.00 51.72 335 LEU A CA 1
ATOM 2744 C C . LEU A 1 335 ? 35.034 -5.194 -7.590 1.00 51.72 335 LEU A C 1
ATOM 2746 O O . LEU A 1 335 ? 35.359 -6.351 -7.814 1.00 51.72 335 LEU A O 1
ATOM 2750 N N . GLU A 1 336 ? 35.137 -4.637 -6.382 1.00 52.41 336 GLU A N 1
ATOM 2751 C CA . GLU A 1 336 ? 35.670 -5.343 -5.207 1.00 52.41 336 GLU A CA 1
ATOM 2752 C C . GLU A 1 336 ? 34.871 -6.623 -4.906 1.00 52.41 336 GLU A C 1
ATOM 2754 O O . GLU A 1 336 ? 35.452 -7.667 -4.627 1.00 52.41 336 GLU A O 1
ATOM 2759 N N . PHE A 1 337 ? 33.543 -6.578 -5.042 1.00 47.00 337 PHE A N 1
ATOM 2760 C CA . PHE A 1 337 ? 32.676 -7.745 -4.874 1.00 47.00 337 PHE A CA 1
ATOM 2761 C C . PHE A 1 337 ? 32.919 -8.829 -5.937 1.00 47.00 337 PHE A C 1
ATOM 2763 O O . PHE A 1 337 ? 33.027 -10.005 -5.601 1.00 47.00 337 PHE A O 1
ATOM 2770 N N . ILE A 1 338 ? 33.062 -8.447 -7.209 1.00 48.03 338 ILE A N 1
ATOM 2771 C CA . ILE A 1 338 ? 33.368 -9.370 -8.318 1.00 48.03 338 ILE A CA 1
ATOM 2772 C C . ILE A 1 338 ? 34.742 -10.012 -8.134 1.00 48.03 338 ILE A C 1
ATOM 2774 O O . ILE A 1 338 ? 34.884 -11.224 -8.279 1.00 48.03 338 ILE A O 1
ATOM 2778 N N . CYS A 1 339 ? 35.734 -9.203 -7.777 1.00 54.19 339 CYS A N 1
ATOM 2779 C CA . CYS A 1 339 ? 37.101 -9.648 -7.536 1.00 54.19 339 CYS A CA 1
ATOM 2780 C C . CYS A 1 339 ? 37.157 -10.651 -6.381 1.00 54.19 339 CYS A C 1
ATOM 2782 O O . CYS A 1 339 ? 37.825 -11.672 -6.501 1.00 54.19 339 CYS A O 1
ATOM 2784 N N . ASN A 1 340 ? 36.362 -10.434 -5.328 1.00 52.22 340 ASN A N 1
ATOM 2785 C CA . ASN A 1 340 ? 36.229 -11.376 -4.218 1.00 52.22 340 ASN A CA 1
ATOM 2786 C C . ASN A 1 340 ? 35.494 -12.672 -4.598 1.00 52.22 340 ASN A C 1
ATOM 2788 O O . ASN A 1 340 ? 35.883 -13.739 -4.136 1.00 52.22 340 ASN A O 1
ATOM 2792 N N . ILE A 1 341 ? 34.437 -12.613 -5.419 1.00 45.69 341 ILE A N 1
ATOM 2793 C CA . ILE A 1 341 ? 33.673 -13.813 -5.817 1.00 45.69 341 ILE A CA 1
ATOM 2794 C C . ILE A 1 341 ? 34.492 -14.725 -6.728 1.00 45.69 341 ILE A C 1
ATOM 2796 O O . ILE A 1 341 ? 34.417 -15.946 -6.602 1.00 45.69 341 ILE A O 1
ATOM 2800 N N . TYR A 1 342 ? 35.238 -14.139 -7.661 1.00 48.00 342 TYR A N 1
ATOM 2801 C CA . TYR A 1 342 ? 35.939 -14.887 -8.704 1.00 48.00 342 TYR A CA 1
ATOM 2802 C C . TYR A 1 342 ? 37.455 -14.960 -8.483 1.00 48.00 342 TYR A C 1
ATOM 2804 O O . TYR A 1 342 ? 38.159 -15.517 -9.321 1.00 48.00 342 TYR A O 1
ATOM 2812 N N . ASN A 1 343 ? 37.940 -14.427 -7.357 1.00 52.34 343 ASN A N 1
ATOM 2813 C CA . ASN A 1 343 ? 39.347 -14.380 -6.961 1.00 52.34 343 ASN A CA 1
ATOM 2814 C C . ASN A 1 343 ? 40.257 -13.766 -8.045 1.00 52.34 343 ASN A C 1
ATOM 2816 O O . ASN A 1 343 ? 41.264 -14.352 -8.436 1.00 52.34 343 ASN A O 1
ATOM 2820 N N . ILE A 1 344 ? 39.851 -12.606 -8.570 1.00 54.09 344 ILE A N 1
ATOM 2821 C CA . ILE A 1 344 ? 40.524 -11.901 -9.674 1.00 54.09 344 ILE A CA 1
ATOM 2822 C C . ILE A 1 344 ? 41.115 -10.593 -9.139 1.00 54.09 344 ILE A C 1
ATOM 2824 O O . ILE A 1 344 ? 40.397 -9.815 -8.517 1.00 54.09 344 ILE A O 1
ATOM 2828 N N . GLU A 1 345 ? 42.395 -10.323 -9.392 1.00 48.22 345 GLU A N 1
ATOM 2829 C CA . GLU A 1 345 ? 43.011 -9.021 -9.094 1.00 48.22 345 GLU A CA 1
ATOM 2830 C C . GLU A 1 345 ? 42.713 -8.003 -10.211 1.00 48.22 345 GLU A C 1
ATOM 2832 O O . GLU A 1 345 ? 42.600 -8.364 -11.383 1.00 48.22 345 GLU A O 1
ATOM 2837 N N . PHE A 1 346 ? 42.578 -6.716 -9.872 1.00 54.03 346 PHE A N 1
ATOM 2838 C CA . PHE A 1 346 ? 42.341 -5.651 -10.855 1.00 54.03 346 PHE A CA 1
ATOM 2839 C C . PHE A 1 346 ? 43.296 -4.475 -10.673 1.00 54.03 346 PHE A C 1
ATOM 2841 O O . PHE A 1 346 ? 43.667 -4.126 -9.553 1.00 54.03 346 PHE A O 1
ATOM 2848 N N . GLU A 1 347 ? 43.629 -3.807 -11.779 1.00 48.25 347 GLU A N 1
ATOM 2849 C CA . GLU A 1 347 ? 44.455 -2.601 -11.764 1.00 48.25 347 GLU A CA 1
ATOM 2850 C C . GLU A 1 347 ? 43.601 -1.325 -11.753 1.00 48.25 347 GLU A C 1
ATOM 2852 O O . GLU A 1 347 ? 42.593 -1.170 -12.456 1.00 48.25 347 GLU A O 1
ATOM 2857 N N . LYS A 1 348 ? 44.025 -0.366 -10.931 1.00 53.97 348 LYS A N 1
ATOM 2858 C CA . LYS A 1 348 ? 43.419 0.962 -10.814 1.00 53.97 348 LYS A CA 1
ATOM 2859 C C . LYS A 1 348 ? 44.043 1.885 -11.865 1.00 53.97 348 LYS A C 1
ATOM 2861 O O . LYS A 1 348 ? 45.237 2.144 -11.812 1.00 53.97 348 LYS A O 1
ATOM 2866 N N . VAL A 1 349 ? 43.245 2.372 -12.821 1.00 48.06 349 VAL A N 1
ATOM 2867 C CA . VAL A 1 349 ? 43.777 2.956 -14.074 1.00 48.06 349 VAL A CA 1
ATOM 2868 C C . VAL A 1 349 ? 43.784 4.494 -14.096 1.00 48.06 349 VAL A C 1
ATOM 2870 O O . VAL A 1 349 ? 44.504 5.081 -14.899 1.00 48.06 349 VAL A O 1
ATOM 2873 N N . CYS A 1 350 ? 43.019 5.179 -13.236 1.00 42.59 350 CYS A N 1
ATOM 2874 C CA . CYS A 1 350 ? 43.044 6.649 -13.146 1.00 42.59 350 CYS A CA 1
ATOM 2875 C C . CYS A 1 350 ? 42.530 7.186 -11.798 1.00 42.59 350 CYS A C 1
ATOM 2877 O O . CYS A 1 350 ? 41.476 6.752 -11.329 1.00 42.59 350 CYS A O 1
ATOM 2879 N N . GLU A 1 351 ? 43.226 8.183 -11.240 1.00 42.09 351 GLU A N 1
ATOM 2880 C CA . GLU A 1 351 ? 42.732 9.111 -10.212 1.00 42.09 351 GLU A CA 1
ATOM 2881 C C . GLU A 1 351 ? 42.889 10.536 -10.738 1.00 42.09 351 GLU A C 1
ATOM 2883 O O . GLU A 1 351 ? 43.993 11.068 -10.784 1.00 42.09 351 GLU A O 1
ATOM 2888 N N . ASP A 1 352 ? 41.789 11.152 -11.152 1.00 40.34 352 ASP A N 1
ATOM 2889 C CA . ASP A 1 352 ? 41.774 12.567 -11.498 1.00 40.34 352 ASP A CA 1
ATOM 2890 C C . ASP A 1 352 ? 40.509 13.186 -10.893 1.00 40.34 352 ASP A C 1
ATOM 2892 O O . ASP A 1 352 ? 39.399 12.697 -11.113 1.00 40.34 352 ASP A O 1
ATOM 2896 N N . LEU A 1 353 ? 40.666 14.243 -10.092 1.00 41.41 353 LEU A N 1
ATOM 2897 C CA . LEU A 1 353 ? 39.569 14.899 -9.364 1.00 41.41 353 LEU A CA 1
ATOM 2898 C C . LEU A 1 353 ? 38.492 15.460 -10.311 1.00 41.41 353 LEU A C 1
ATOM 2900 O O . LEU A 1 353 ? 37.345 15.623 -9.898 1.00 41.41 353 LEU A O 1
ATOM 2904 N N . ASN A 1 354 ? 38.837 15.680 -11.586 1.00 43.78 354 ASN A N 1
ATOM 2905 C CA . ASN A 1 354 ? 37.915 16.138 -12.627 1.00 43.78 354 ASN A CA 1
ATOM 2906 C C . ASN A 1 354 ? 37.427 15.030 -13.585 1.00 43.78 354 ASN A C 1
ATOM 2908 O O . ASN A 1 354 ? 36.447 15.248 -14.302 1.00 43.78 354 ASN A O 1
ATOM 2912 N N . CYS A 1 355 ? 38.031 13.831 -13.584 1.00 37.88 355 CYS A N 1
ATOM 2913 C CA . CYS A 1 355 ? 37.600 12.701 -14.417 1.00 37.88 355 CYS A CA 1
ATOM 2914 C C . CYS A 1 355 ? 37.203 11.483 -13.568 1.00 37.88 355 CYS A C 1
ATOM 2916 O O . CYS A 1 355 ? 38.021 10.811 -12.954 1.00 37.88 355 CYS A O 1
ATOM 2918 N N . LYS A 1 356 ? 35.902 11.172 -13.609 1.00 47.06 356 LYS A N 1
ATOM 2919 C CA . LYS A 1 356 ? 35.212 9.992 -13.055 1.00 47.06 356 LYS A CA 1
ATOM 2920 C C . LYS A 1 356 ? 36.120 8.752 -12.863 1.00 47.06 356 LYS A C 1
ATOM 2922 O O . LYS A 1 356 ? 36.543 8.171 -13.859 1.00 47.06 356 LYS A O 1
ATOM 2927 N N . ASN A 1 357 ? 36.309 8.299 -11.612 1.00 49.38 357 ASN A N 1
ATOM 2928 C CA . ASN A 1 357 ? 37.054 7.075 -11.244 1.00 49.38 357 ASN A CA 1
ATOM 2929 C C . ASN A 1 357 ? 36.813 5.911 -12.230 1.00 49.38 357 ASN A C 1
ATOM 2931 O O . ASN A 1 357 ? 35.676 5.438 -12.365 1.00 49.38 357 ASN A O 1
ATOM 2935 N N . MET A 1 358 ? 37.878 5.451 -12.896 1.00 48.03 358 MET A N 1
ATOM 2936 C CA . MET A 1 358 ? 37.860 4.361 -13.880 1.00 48.03 358 MET A CA 1
ATOM 2937 C C . MET A 1 358 ? 38.738 3.194 -13.436 1.00 48.03 358 MET A C 1
ATOM 2939 O O . MET A 1 358 ? 39.892 3.374 -13.049 1.00 48.03 358 MET A O 1
ATOM 2943 N N . TYR A 1 359 ? 38.197 1.988 -13.574 1.00 54.12 359 TYR A N 1
ATOM 2944 C CA . TYR A 1 359 ? 38.879 0.735 -13.265 1.00 54.12 359 TYR A CA 1
ATOM 2945 C C . TYR A 1 359 ? 38.786 -0.196 -14.478 1.00 54.12 359 TYR A C 1
ATOM 2947 O O . TYR A 1 359 ? 37.749 -0.221 -15.152 1.00 54.12 359 TYR A O 1
ATOM 2955 N N . LYS A 1 360 ? 39.856 -0.945 -14.773 1.00 53.59 360 LYS A N 1
ATOM 2956 C CA . LYS A 1 360 ? 39.865 -1.949 -15.845 1.00 53.59 360 LYS A CA 1
ATOM 2957 C C . LYS A 1 360 ? 40.203 -3.315 -15.269 1.00 53.59 360 LYS A C 1
ATOM 2959 O O . LYS A 1 360 ? 41.116 -3.440 -14.461 1.00 53.59 360 LYS A O 1
ATOM 2964 N N . LEU A 1 361 ? 39.473 -4.321 -15.730 1.00 51.56 361 LEU A N 1
ATOM 2965 C CA . LEU A 1 361 ? 39.745 -5.725 -15.471 1.00 51.56 361 LEU A CA 1
ATOM 2966 C C . LEU A 1 361 ? 40.120 -6.374 -16.806 1.00 51.56 361 LEU A C 1
ATOM 2968 O O . LEU A 1 361 ? 39.295 -6.428 -17.725 1.00 51.56 361 LEU A O 1
ATOM 2972 N N . TYR A 1 362 ? 41.367 -6.821 -16.924 1.00 53.75 362 TYR A N 1
ATOM 2973 C CA . TYR A 1 362 ? 41.814 -7.622 -18.059 1.00 53.75 362 TYR A CA 1
ATOM 2974 C C . TYR A 1 362 ? 41.510 -9.084 -17.757 1.00 53.75 362 TYR A C 1
ATOM 2976 O O . TYR A 1 362 ? 41.964 -9.613 -16.748 1.00 53.75 362 TYR A O 1
ATOM 2984 N N . LEU A 1 363 ? 40.722 -9.724 -18.617 1.00 51.69 363 LEU A N 1
ATOM 2985 C CA . LEU A 1 363 ? 40.449 -11.152 -18.527 1.00 51.69 363 LEU A CA 1
ATOM 2986 C C . LEU A 1 363 ? 41.144 -11.806 -19.716 1.00 51.69 363 LEU A C 1
ATOM 2988 O O . LEU A 1 363 ? 40.775 -11.554 -20.865 1.00 51.69 363 LEU A O 1
ATOM 2992 N N . ASP A 1 364 ? 42.173 -12.613 -19.462 1.00 49.72 364 ASP A N 1
ATOM 2993 C CA . ASP A 1 364 ? 42.759 -13.427 -20.524 1.00 49.72 364 ASP A CA 1
ATOM 2994 C C . ASP A 1 364 ? 41.735 -14.449 -21.064 1.00 49.72 364 ASP A C 1
ATOM 2996 O O . ASP A 1 364 ? 40.619 -14.594 -20.558 1.00 49.72 364 ASP A O 1
ATOM 3000 N N . GLN A 1 365 ? 42.083 -15.140 -22.148 1.00 46.59 365 GLN A N 1
ATOM 3001 C CA . GLN A 1 365 ? 41.142 -16.003 -22.864 1.00 46.59 365 GLN A CA 1
ATOM 3002 C C . GLN A 1 365 ? 40.642 -17.187 -22.015 1.00 46.59 365 GLN A C 1
ATOM 3004 O O . GLN A 1 365 ? 39.500 -17.624 -22.182 1.00 46.59 365 GLN A O 1
ATOM 3009 N N . GLU A 1 366 ? 41.470 -17.684 -21.095 1.00 48.00 366 GLU A N 1
ATOM 3010 C CA . GLU A 1 366 ? 41.160 -18.806 -20.210 1.00 48.00 366 GLU A CA 1
ATOM 3011 C C . GLU A 1 366 ? 40.313 -18.348 -19.017 1.00 48.00 366 GLU A C 1
ATOM 3013 O O . GLU A 1 366 ? 39.255 -18.929 -18.754 1.00 48.00 366 GLU A O 1
ATOM 3018 N N . MET A 1 367 ? 40.695 -17.243 -18.369 1.00 49.97 367 MET A N 1
ATOM 3019 C CA . MET A 1 367 ? 39.905 -16.577 -17.334 1.00 49.97 367 MET A CA 1
ATOM 3020 C C . MET A 1 367 ? 38.543 -16.156 -17.872 1.00 49.97 367 MET A C 1
ATOM 3022 O O . MET A 1 367 ? 37.541 -16.374 -17.202 1.00 49.97 367 MET A O 1
ATOM 3026 N N . TRP A 1 368 ? 38.466 -15.642 -19.101 1.00 50.16 368 TRP A N 1
ATOM 3027 C CA . TRP A 1 368 ? 37.204 -15.315 -19.764 1.00 50.16 368 TRP A CA 1
ATOM 3028 C C . TRP A 1 368 ? 36.326 -16.549 -19.984 1.00 50.16 368 TRP A C 1
ATOM 3030 O O . TRP A 1 368 ? 35.118 -16.504 -19.750 1.00 50.16 368 TRP A O 1
ATOM 3040 N N . CYS A 1 369 ? 36.908 -17.674 -20.405 1.00 48.12 369 CYS A N 1
ATOM 3041 C CA . CYS A 1 369 ? 36.162 -18.918 -20.590 1.00 48.12 369 CYS A CA 1
ATOM 3042 C C . CYS A 1 369 ? 35.661 -19.496 -19.259 1.00 48.12 369 CYS A C 1
ATOM 3044 O O . CYS A 1 369 ? 34.518 -19.949 -19.192 1.00 48.12 369 CYS A O 1
ATOM 3046 N N . ASN A 1 370 ? 36.475 -19.451 -18.204 1.00 49.47 370 ASN A N 1
ATOM 3047 C CA . ASN A 1 370 ? 36.081 -19.875 -16.858 1.00 49.47 370 ASN A CA 1
ATOM 3048 C C . ASN A 1 370 ? 35.010 -18.949 -16.272 1.00 49.47 370 ASN A C 1
ATOM 3050 O O . ASN A 1 370 ? 33.985 -19.415 -15.781 1.00 49.47 370 ASN A O 1
ATOM 3054 N N . PHE A 1 371 ? 35.181 -17.641 -16.433 1.00 46.66 371 PHE A N 1
ATOM 3055 C CA . PHE A 1 371 ? 34.205 -16.625 -16.061 1.00 46.66 371 PHE A CA 1
ATOM 3056 C C . PHE A 1 371 ? 32.863 -16.837 -16.768 1.00 46.66 371 PHE A C 1
ATOM 3058 O O . PHE A 1 371 ? 31.822 -16.878 -16.123 1.00 46.66 371 PHE A O 1
ATOM 3065 N N . LYS A 1 372 ? 32.877 -17.078 -18.085 1.00 47.41 372 LYS A N 1
ATOM 3066 C CA . LYS A 1 372 ? 31.677 -17.357 -18.884 1.00 47.41 372 LYS A CA 1
ATOM 3067 C C . LYS A 1 372 ? 30.973 -18.655 -18.472 1.00 47.41 372 LYS A C 1
ATOM 3069 O O . LYS A 1 372 ? 29.747 -18.696 -18.495 1.00 47.41 372 LYS A O 1
ATOM 3074 N N . LYS A 1 373 ? 31.722 -19.692 -18.081 1.00 48.09 373 LYS A N 1
ATOM 3075 C CA . LYS A 1 373 ? 31.167 -20.956 -17.562 1.00 48.09 373 LYS A CA 1
ATOM 3076 C C . LYS A 1 373 ? 30.499 -20.790 -16.195 1.00 48.09 373 LYS A C 1
ATOM 3078 O O . LYS A 1 373 ? 29.502 -21.448 -15.949 1.00 48.09 373 LYS A O 1
ATOM 3083 N N . CYS A 1 374 ? 31.004 -19.904 -15.337 1.00 40.56 374 CYS A N 1
ATOM 3084 C CA . CYS A 1 374 ? 30.397 -19.600 -14.035 1.00 40.56 374 CYS A CA 1
ATOM 3085 C C . CYS A 1 374 ? 29.151 -18.691 -14.119 1.00 40.56 374 CYS A C 1
ATOM 3087 O O . CYS A 1 374 ? 28.466 -18.491 -13.112 1.00 40.56 374 CYS A O 1
ATOM 3089 N N . LEU A 1 375 ? 28.889 -18.101 -15.292 1.00 38.28 375 LEU A N 1
ATOM 3090 C CA . LEU A 1 375 ? 27.759 -17.203 -15.565 1.00 38.28 375 LEU A CA 1
ATOM 3091 C C . LEU A 1 375 ? 26.543 -17.905 -16.202 1.00 38.28 375 LEU A C 1
ATOM 3093 O O . LEU A 1 375 ? 25.474 -17.295 -16.245 1.00 38.28 375 LEU A O 1
ATOM 3097 N N . GLN A 1 376 ? 26.705 -19.138 -16.700 1.00 39.62 376 GLN A N 1
ATOM 3098 C CA . GLN A 1 376 ? 25.616 -20.045 -17.102 1.00 39.62 376 GLN A CA 1
ATOM 3099 C C . GLN A 1 376 ? 25.089 -20.798 -15.881 1.00 39.62 376 GLN A C 1
ATOM 3101 O O . GLN A 1 376 ? 23.866 -21.058 -15.853 1.00 39.62 376 GLN A O 1
#

Foldseek 3Di:
DAAWLEEEEAAAPPLCLVVLLVLVVVVQADEDELLPLVLVLVCVLVVHDPVVCVVFQPAFDWDASQVCLVVLCVSLVHDSVLLPHRGTDRGNVRVSCCVVPVRSCVGPVCSSVVVVVVVCVVPVPGRHYHRQPQAPVNVVSCVVSVYAYAYGFELPDLPFDLRSSNPRDDPVVRVLRYAYPLDDSVVSSVVSNVVNVCVNVVHDDDGNDPVVLPPVLCCPPPPVLLVLVVLLLVFPWDADSQKTKTFADDVVSVVVNCVSSDPDFDDDDDTMTIHNHRNSSSVVSNQSSHPDSPCNLVVLQVDPLSLLCVVVVSHDDQWDADPQKIKHFQCVPSVVVVCVVLVADWDFDDDDPPDTGMTMGRQPPVSVVVSVVVSD

Organism: NCBI:txid1070528

Sequence (376 aa):
MNLPRIISFSGRKGSGKTELADVCSKYSYKVIYFADNLKDIICKCLDINRDTLEKLKDKEMEFDLSNQTEYIAKELQINTKDVGDLSSFKSIREILQILGTDIIRRYNPNWHVNKTMIHLEKNKDTKFCIGDCRFLNEKKMIENLGGECWFIIRPNQLNISNHISETQLNWSFFNDKIIMNTMDKKDLIQKWVDYLQKRNTGIKIESFVSNKLRSQSFLYLNENTVYLLGFFNGSNVCIKHNVLIIENDNVLRLKYVKDELKSNYNINNINSISIYNPFIIENLKLWNVLNDKGKIPMIIKDNLNFTKMWISGLIDACGDIKNNTLTIKQNKCVLEFICNIYNIEFEKVCEDLNCKNMYKLYLDQEMWCNFKKCLQ

pLDDT: mean 73.45, std 20.87, range [34.56, 97.75]

InterPro domains:
  IPR027417 P-loop containing nucleoside triphosphate hydrolase [G3DSA:3.40.50.300] (92-197)
  IPR027417 P-loop containing nucleoside triphosphate hydrolase [SSF52540] (1-196)
  IPR027434 Homing endonuclease [SSF55608] (297-365)
  IPR048444 Deoxynucleotide monophosphate kinase [PF21448] (72-190)

Radius of gyration: 24.84 Å; chains: 1; bounding box: 72×43×65 Å

Secondary structure (DSSP, 8-state):
-PPPSEEEEE-STTSSHHHHHHHHHTTTEEEE-TTHHHHHHHHHHTT--HHHHHHHTTS---B--GGGHHHHHHHHTS-GGGS---S-BS-HHHHHHIIIIIIHHHH-TTHHHHHHHHHHHTTTTSEEEETT--SHHHHHHHHHTT-EEEEEE-TT-------HHHHSS-GGGGTT-EEE--S-HHHHHHHHHHHHHHHHTT-----SS-GGG--GGGTT--HHHHHHHHGGGGSEEEEETTEEEEES--HHHHHHHHHHTTT-----SSSEEEE--HHHHHHHHHTTTTT-TTSHHHHHHT-HHHHHHIIIIIS-SSEEEETTEEEEES-HHHHHHHHHHHT---EEEEEETTEEEEEEEE--HHHHHHHHHHT-